Protein AF-A0A0L0FBK8-F1 (afdb_monomer_lite)

Radius of gyration: 22.87 Å; chains: 1; bounding box: 60×53×59 Å

pLDDT: mean 83.59, std 20.03, range [33.59, 98.81]

Sequence (458 aa):
RRLNLQEDTTSSIWNVDQFSLPYGDNLYGAHPHFVEIRNGKAHGVLLRNSNGQDWRLTKSGLNVVTIGGIIDLFVFAGPSVDEASRQYQALVGTPWMPPYWSLGWQQCRYGFKDLSEIKNVYNEYMRQAIPLEVIYTDIDYMHRWRNFTNDPINFELEDLREFVKTVHEDDRRINIIVDPCIGEAKTGEYKAYDNGLEQDVFIKNVGGEVYRSRQWAGDVAILDPTAKNIKQYFTDELVQWWSETGIQFDGIWLDMNEFASFVDGEVNTTMPSDWFENHTVLWKYPAWVEDDTKRAKINAMTAQEVLDTDFEKEYRLTNGGNREYEDPLNNPPYHVHNCVAGIDSFSNVQHEDTGFGISELIWGKPEKPKPLTHKTFDMTARFANGAQQYNMHNLYGIGMARVVRAAAEALPREGRPFMLTRSTFSGSGSFCGTWNGDNVGNWEQYRSGVHAVIKAQV

Structure (mmCIF, N/CA/C/O backbone):
data_AF-A0A0L0FBK8-F1
#
_entry.id   AF-A0A0L0FBK8-F1
#
loop_
_atom_site.group_PDB
_atom_site.id
_atom_site.type_symbol
_atom_site.label_atom_id
_atom_site.label_alt_id
_atom_site.label_comp_id
_atom_site.label_asym_id
_atom_site.label_entity_id
_atom_site.label_seq_id
_atom_site.pdbx_PDB_ins_code
_atom_site.Cartn_x
_atom_site.Cartn_y
_atom_site.Cartn_z
_atom_site.occupancy
_atom_site.B_iso_or_equiv
_atom_site.auth_seq_id
_atom_site.auth_comp_id
_atom_site.auth_asym_id
_atom_site.auth_atom_id
_atom_site.pdbx_PDB_model_num
ATOM 1 N N . ARG A 1 1 ? 11.694 1.828 -19.065 1.00 45.31 1 ARG A N 1
ATOM 2 C CA . ARG A 1 1 ? 12.644 2.756 -19.727 1.00 45.31 1 ARG A CA 1
ATOM 3 C C . ARG A 1 1 ? 13.302 1.949 -20.838 1.00 45.31 1 ARG A C 1
ATOM 5 O O . ARG A 1 1 ? 13.891 0.931 -20.510 1.00 45.31 1 ARG A O 1
ATOM 12 N N . ARG A 1 2 ? 13.195 2.325 -22.124 1.00 43.81 2 ARG A N 1
ATOM 13 C CA . ARG A 1 2 ? 14.271 1.937 -23.054 1.00 43.81 2 ARG A CA 1
ATOM 14 C C . ARG A 1 2 ? 15.469 2.716 -22.546 1.00 43.81 2 ARG A C 1
ATOM 16 O O . ARG A 1 2 ? 15.471 3.939 -22.634 1.00 43.81 2 ARG A O 1
ATOM 23 N N . LEU A 1 3 ? 16.344 2.041 -21.818 1.00 52.53 3 LEU A N 1
ATOM 24 C CA . LEU A 1 3 ? 17.476 2.680 -21.181 1.00 52.53 3 LEU A CA 1
ATOM 25 C C . LEU A 1 3 ? 18.370 3.238 -22.290 1.00 52.53 3 LEU A C 1
ATOM 27 O O . LEU A 1 3 ? 18.996 2.484 -23.029 1.00 52.53 3 LEU A O 1
ATOM 31 N N . ASN A 1 4 ? 18.326 4.556 -22.485 1.00 46.50 4 ASN A N 1
ATOM 32 C CA . ASN A 1 4 ? 19.154 5.212 -23.481 1.00 46.50 4 ASN A CA 1
ATOM 33 C C . ASN A 1 4 ? 20.578 5.242 -22.919 1.00 46.50 4 ASN A C 1
ATOM 35 O O . ASN A 1 4 ? 20.845 5.982 -21.980 1.00 46.50 4 ASN A O 1
ATOM 39 N N . LEU A 1 5 ? 21.476 4.427 -23.476 1.00 53.56 5 LEU A N 1
ATOM 40 C CA . LEU A 1 5 ? 22.882 4.286 -23.060 1.00 53.56 5 LEU A CA 1
ATOM 41 C C . LEU A 1 5 ? 23.726 5.566 -23.261 1.00 53.56 5 LEU A C 1
ATOM 43 O O . LEU A 1 5 ? 24.952 5.520 -23.187 1.00 53.56 5 LEU A O 1
ATOM 47 N N . GLN A 1 6 ? 23.109 6.701 -23.598 1.00 45.72 6 GLN A N 1
ATOM 48 C CA . GLN A 1 6 ? 23.828 7.943 -23.869 1.00 45.72 6 GLN A CA 1
ATOM 49 C C . GLN A 1 6 ? 24.319 8.638 -22.592 1.00 45.72 6 GLN A C 1
ATOM 51 O O . GLN A 1 6 ? 25.372 9.276 -22.653 1.00 45.72 6 GLN A O 1
ATOM 56 N N . GLU A 1 7 ? 23.650 8.430 -21.453 1.00 65.75 7 GLU A N 1
ATOM 57 C CA . GLU A 1 7 ? 24.008 9.006 -20.150 1.00 65.75 7 GLU A CA 1
ATOM 58 C C . GLU A 1 7 ? 23.969 7.948 -19.042 1.00 65.75 7 GLU A C 1
ATOM 60 O O . GLU A 1 7 ? 23.072 7.098 -19.009 1.00 65.75 7 GLU A O 1
ATOM 65 N N . ASP A 1 8 ? 24.941 8.012 -18.130 1.00 78.56 8 ASP A N 1
ATOM 66 C CA . ASP A 1 8 ? 24.972 7.151 -16.950 1.00 78.56 8 ASP A CA 1
ATOM 67 C C . ASP A 1 8 ? 23.755 7.465 -16.072 1.00 78.56 8 ASP A C 1
ATOM 69 O O . ASP A 1 8 ? 23.424 8.625 -15.834 1.00 78.56 8 ASP A O 1
ATOM 73 N N . THR A 1 9 ? 23.042 6.439 -15.610 1.00 80.56 9 THR A N 1
ATOM 74 C CA . THR A 1 9 ? 21.866 6.634 -14.757 1.00 80.56 9 THR A CA 1
ATOM 75 C C . THR A 1 9 ? 21.851 5.669 -13.593 1.00 80.56 9 THR A C 1
ATOM 77 O O . THR A 1 9 ? 22.050 4.470 -13.778 1.00 80.56 9 THR A O 1
ATOM 80 N N . THR A 1 10 ? 21.510 6.190 -12.422 1.00 85.62 10 THR A N 1
ATOM 81 C CA . THR A 1 10 ? 21.219 5.405 -11.225 1.00 85.62 10 THR A CA 1
ATOM 82 C C . THR A 1 10 ? 19.709 5.298 -11.044 1.00 85.62 10 THR A C 1
ATOM 84 O O . THR A 1 10 ? 18.977 6.259 -11.268 1.00 85.62 10 THR A O 1
ATOM 87 N N . SER A 1 11 ? 19.227 4.117 -10.677 1.00 87.50 11 SER A N 1
ATOM 88 C CA . SER A 1 11 ? 17.865 3.906 -10.192 1.00 87.50 11 SER A CA 1
ATOM 89 C C . SER A 1 11 ? 17.940 3.206 -8.846 1.00 87.50 11 SER A C 1
ATOM 91 O O . SER A 1 11 ? 18.544 2.137 -8.745 1.00 87.50 11 SER A O 1
ATOM 93 N N . SER A 1 12 ? 17.357 3.821 -7.827 1.00 92.06 12 SER A N 1
ATOM 94 C CA . SER A 1 12 ? 17.372 3.296 -6.467 1.00 92.06 12 SER A CA 1
ATOM 95 C C . SER A 1 12 ? 16.128 2.465 -6.195 1.00 92.06 12 SER A C 1
ATOM 97 O O . SER A 1 12 ? 15.041 2.763 -6.687 1.00 92.06 12 SER A O 1
ATOM 99 N N . ILE A 1 13 ? 16.301 1.392 -5.431 1.00 94.94 13 ILE A N 1
ATOM 100 C CA . ILE A 1 13 ? 15.238 0.479 -5.019 1.00 94.94 13 ILE A CA 1
ATOM 101 C C . ILE A 1 13 ? 15.167 0.522 -3.499 1.00 94.94 13 ILE A C 1
ATOM 103 O O . ILE A 1 13 ? 15.953 -0.129 -2.806 1.00 94.94 13 ILE A O 1
ATOM 107 N N . TRP A 1 14 ? 14.234 1.324 -3.005 1.00 96.69 14 TRP A N 1
ATOM 108 C CA . TRP A 1 14 ? 13.902 1.496 -1.598 1.00 96.69 14 TRP A CA 1
ATOM 109 C C . TRP A 1 14 ? 12.495 2.090 -1.528 1.00 96.69 14 TRP A C 1
ATOM 111 O O . TRP A 1 14 ? 12.265 3.140 -2.123 1.00 96.69 14 TRP A O 1
ATOM 121 N N . ASN A 1 15 ? 11.546 1.402 -0.901 1.00 97.25 15 ASN A N 1
ATOM 122 C CA . ASN A 1 15 ? 10.157 1.847 -0.867 1.00 97.25 15 ASN A CA 1
ATOM 123 C C . ASN A 1 15 ? 10.044 3.141 -0.054 1.00 97.25 15 ASN A C 1
ATOM 125 O O . ASN A 1 15 ? 10.518 3.232 1.068 1.00 97.25 15 ASN A O 1
ATOM 129 N N . VAL A 1 16 ? 9.429 4.178 -0.604 1.00 92.81 16 VAL A N 1
ATOM 130 C CA . VAL A 1 16 ? 9.309 5.446 0.119 1.00 92.81 16 VAL A CA 1
ATOM 131 C C . VAL A 1 16 ? 8.040 6.179 -0.267 1.00 92.81 16 VAL A C 1
ATOM 133 O O . VAL A 1 16 ? 7.596 6.120 -1.416 1.00 92.81 16 VAL A O 1
ATOM 136 N N . ASP A 1 17 ? 7.468 6.868 0.716 1.00 89.94 17 ASP A N 1
ATOM 137 C CA . ASP A 1 17 ? 6.353 7.785 0.536 1.00 89.94 17 ASP A CA 1
ATOM 138 C C . ASP A 1 17 ? 6.832 9.070 -0.152 1.00 89.94 17 ASP A C 1
ATOM 140 O O . ASP A 1 17 ? 7.146 10.090 0.477 1.00 89.94 17 ASP A O 1
ATOM 144 N N . GLN A 1 18 ? 6.985 8.983 -1.470 1.00 82.19 18 GLN A N 1
ATOM 145 C CA . GLN A 1 18 ? 7.458 10.070 -2.310 1.00 82.19 18 GLN A CA 1
ATOM 146 C C . GLN A 1 18 ? 6.418 10.385 -3.375 1.00 82.19 18 GLN A C 1
ATOM 148 O O . GLN A 1 18 ? 6.085 9.535 -4.195 1.00 82.19 18 GLN A O 1
ATOM 153 N N . PHE A 1 19 ? 5.921 11.621 -3.344 1.00 72.69 19 PHE A N 1
ATOM 154 C CA . PHE A 1 19 ? 4.894 12.086 -4.264 1.00 72.69 19 PHE A CA 1
ATOM 155 C C . PHE A 1 19 ? 5.472 12.368 -5.655 1.00 72.69 19 PHE A C 1
ATOM 157 O O . PHE A 1 19 ? 6.670 12.610 -5.831 1.00 72.69 19 PHE A O 1
ATOM 164 N N . SER A 1 20 ? 4.571 12.446 -6.634 1.00 65.69 20 SER A N 1
ATOM 165 C CA . SER A 1 20 ? 4.844 12.581 -8.064 1.00 65.69 20 SER A CA 1
ATOM 166 C C . SER A 1 20 ? 5.500 11.323 -8.636 1.00 65.69 20 SER A C 1
ATOM 168 O O . SER A 1 20 ? 6.034 10.497 -7.912 1.00 65.69 20 SER A O 1
ATOM 170 N N . LEU A 1 21 ? 5.479 11.130 -9.954 1.00 66.62 21 LEU A N 1
ATOM 171 C CA . LEU A 1 21 ? 6.425 10.224 -10.611 1.00 66.62 21 LEU A CA 1
ATOM 172 C C . LEU A 1 21 ? 7.696 11.037 -10.913 1.00 66.62 21 LEU A C 1
ATOM 174 O O . LEU A 1 21 ? 7.742 11.657 -11.984 1.00 66.62 21 LEU A O 1
ATOM 178 N N . PRO A 1 22 ? 8.700 11.111 -10.012 1.00 62.22 22 PRO A N 1
ATOM 179 C CA . PRO A 1 22 ? 9.901 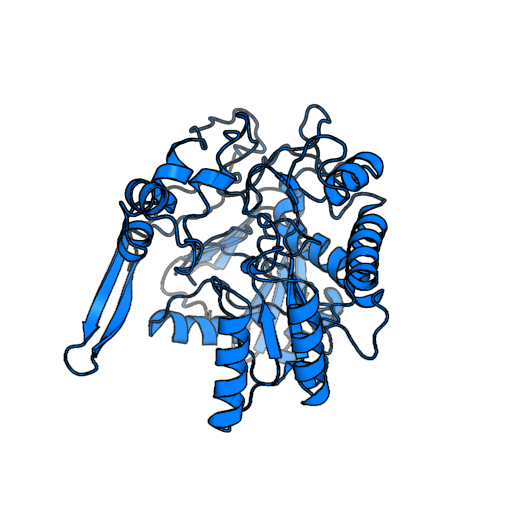11.880 -10.253 1.00 62.22 22 PRO A CA 1
ATOM 180 C C . PRO A 1 22 ? 10.812 11.237 -11.286 1.00 62.22 22 PRO A C 1
ATOM 182 O O . PRO A 1 22 ? 10.866 10.015 -11.479 1.00 62.22 22 PRO A O 1
ATOM 185 N N . TYR A 1 23 ? 11.595 12.094 -11.935 1.00 60.00 23 TYR A N 1
ATOM 186 C CA . TYR A 1 23 ? 12.708 11.659 -12.761 1.00 60.00 23 TYR A CA 1
ATOM 187 C C . TYR A 1 23 ? 13.869 11.208 -11.865 1.00 60.00 23 TYR A C 1
ATOM 189 O O . TYR A 1 23 ? 14.615 12.024 -11.339 1.00 60.00 23 TYR A O 1
ATOM 197 N N . GLY A 1 24 ? 14.054 9.893 -11.738 1.00 66.12 24 GLY A N 1
ATOM 198 C CA . GLY A 1 24 ? 15.271 9.314 -11.155 1.00 66.12 24 GLY A CA 1
ATOM 199 C C . GLY A 1 24 ? 15.261 9.097 -9.643 1.00 66.12 24 GLY A C 1
ATOM 200 O O . GLY A 1 24 ? 16.321 8.783 -9.110 1.00 66.12 24 GLY A O 1
ATOM 201 N N . ASP A 1 25 ? 14.106 9.208 -8.984 1.00 79.62 25 ASP A N 1
ATOM 202 C CA . ASP A 1 25 ? 13.959 8.877 -7.562 1.00 79.62 25 ASP A CA 1
ATOM 203 C C . ASP A 1 25 ? 13.337 7.493 -7.344 1.00 79.62 25 ASP A C 1
ATOM 205 O O . ASP A 1 25 ? 12.676 6.939 -8.233 1.00 79.62 25 ASP A O 1
ATOM 209 N N . ASN A 1 26 ? 13.543 6.940 -6.152 1.00 89.50 26 ASN A N 1
ATOM 210 C CA . ASN A 1 26 ? 12.778 5.797 -5.670 1.00 89.50 26 ASN A CA 1
ATOM 211 C C . ASN A 1 26 ? 11.362 6.216 -5.238 1.00 89.50 26 ASN A C 1
ATOM 213 O O . ASN A 1 26 ? 11.103 7.371 -4.916 1.00 89.50 26 ASN A O 1
ATOM 217 N N . LEU A 1 27 ? 10.439 5.257 -5.292 1.00 91.12 27 LEU A N 1
ATOM 218 C CA . LEU A 1 27 ? 9.004 5.446 -5.077 1.00 91.12 27 LEU A CA 1
ATOM 219 C C . LEU A 1 27 ? 8.466 4.331 -4.172 1.00 91.12 27 LEU A C 1
ATOM 221 O O . LEU A 1 27 ? 9.221 3.609 -3.533 1.00 91.12 27 LEU A O 1
ATOM 225 N N . TYR A 1 28 ? 7.155 4.142 -4.177 1.00 94.88 28 TYR A N 1
ATOM 226 C CA . TYR A 1 28 ? 6.404 3.211 -3.342 1.00 94.88 28 TYR A CA 1
ATOM 227 C C . TYR A 1 28 ? 6.801 1.726 -3.452 1.00 94.88 28 TYR A C 1
ATOM 229 O O . TYR A 1 28 ? 6.574 0.952 -2.521 1.00 94.88 28 TYR A O 1
ATOM 237 N N . GLY A 1 29 ? 7.335 1.288 -4.600 1.00 95.19 29 GLY A N 1
ATOM 238 C CA . GLY A 1 29 ? 7.528 -0.132 -4.913 1.00 95.19 29 GLY A CA 1
ATOM 239 C C . GLY A 1 29 ? 8.938 -0.513 -5.360 1.00 95.19 29 GLY A C 1
ATOM 240 O O . GLY A 1 29 ? 9.607 0.221 -6.090 1.00 95.19 29 GLY A O 1
ATOM 241 N N . ALA A 1 30 ? 9.341 -1.733 -5.001 1.00 96.25 30 ALA A N 1
ATOM 242 C CA . ALA A 1 30 ? 10.672 -2.279 -5.222 1.00 96.25 30 ALA A CA 1
ATOM 243 C C . ALA A 1 30 ? 10.617 -3.521 -6.119 1.00 96.25 30 ALA A C 1
ATOM 245 O O . ALA A 1 30 ? 10.285 -4.623 -5.686 1.00 96.25 30 ALA A O 1
ATOM 246 N N . HIS A 1 31 ? 10.988 -3.351 -7.388 1.00 96.50 31 HIS A N 1
ATOM 247 C CA . HIS A 1 31 ? 10.996 -4.427 -8.385 1.00 96.50 31 HIS A CA 1
ATOM 248 C C . HIS A 1 31 ? 12.406 -4.574 -8.974 1.00 96.50 31 HIS A C 1
ATOM 250 O O . HIS A 1 31 ? 12.699 -3.946 -9.992 1.00 96.50 31 HIS A O 1
ATOM 256 N N . PRO A 1 32 ? 13.302 -5.369 -8.349 1.00 96.31 32 PRO A N 1
ATOM 257 C CA . PRO A 1 32 ? 14.677 -5.613 -8.812 1.00 96.31 32 PRO A CA 1
ATOM 258 C C . PRO A 1 32 ? 14.724 -6.539 -10.045 1.00 96.31 32 PRO A C 1
ATOM 260 O O . PRO A 1 32 ? 15.425 -7.553 -10.080 1.00 96.31 32 PRO A O 1
ATOM 263 N N . HIS A 1 33 ? 13.934 -6.193 -11.060 1.00 95.56 33 HIS A N 1
ATOM 264 C CA . HIS A 1 33 ? 13.711 -6.928 -12.296 1.00 95.56 33 HIS A CA 1
ATOM 265 C C . HIS A 1 33 ? 13.886 -6.000 -13.503 1.00 95.56 33 HIS A C 1
ATOM 267 O O . HIS A 1 33 ? 13.464 -4.842 -13.488 1.00 95.56 33 HIS A O 1
ATOM 273 N N . PHE A 1 34 ? 14.472 -6.513 -14.583 1.00 92.81 34 PHE A N 1
ATOM 274 C CA . PHE A 1 34 ? 14.453 -5.841 -15.878 1.00 92.81 34 PHE A CA 1
ATOM 275 C C . PHE A 1 34 ? 14.298 -6.831 -17.024 1.00 92.81 34 PHE A C 1
ATOM 277 O O . PHE A 1 34 ? 14.691 -7.991 -16.927 1.00 92.81 34 PHE A O 1
ATOM 284 N N . VAL A 1 35 ? 13.803 -6.317 -18.150 1.00 93.31 35 VAL A N 1
ATOM 285 C CA . VAL A 1 35 ? 13.821 -6.996 -19.446 1.00 93.31 35 VAL A CA 1
ATOM 286 C C . VAL A 1 35 ? 14.716 -6.207 -20.397 1.00 93.31 35 VAL A C 1
ATOM 288 O O . VAL A 1 35 ? 14.526 -5.003 -20.588 1.00 93.31 35 VAL A O 1
ATOM 291 N N . GLU A 1 36 ? 15.693 -6.875 -21.008 1.00 92.00 36 GLU A N 1
ATOM 292 C CA . GLU A 1 36 ? 16.563 -6.301 -22.037 1.00 92.00 36 GLU A CA 1
ATOM 293 C C . GLU A 1 36 ? 16.188 -6.862 -23.407 1.00 92.00 36 GLU A C 1
ATOM 295 O O . GLU A 1 36 ? 16.055 -8.072 -23.577 1.00 92.00 36 GLU A O 1
ATOM 300 N N . ILE A 1 37 ? 16.093 -5.980 -24.408 1.00 92.75 37 ILE A N 1
ATOM 301 C CA . ILE A 1 37 ? 15.955 -6.357 -25.817 1.00 92.75 37 ILE A CA 1
ATOM 302 C C . ILE A 1 37 ? 17.290 -6.120 -26.526 1.00 92.75 37 ILE A C 1
ATOM 304 O O . ILE A 1 37 ? 17.764 -4.986 -26.606 1.00 92.75 37 ILE A O 1
ATOM 308 N N . ARG A 1 38 ? 17.863 -7.175 -27.107 1.00 89.94 38 ARG A N 1
ATOM 309 C CA . ARG A 1 38 ? 19.110 -7.153 -27.874 1.00 89.94 38 ARG A CA 1
ATOM 310 C C . ARG A 1 38 ? 18.918 -7.859 -29.213 1.00 89.94 38 ARG A C 1
ATOM 312 O O . ARG A 1 38 ? 18.540 -9.025 -29.264 1.00 89.94 38 ARG A O 1
ATOM 319 N N . ASN A 1 39 ? 19.199 -7.154 -30.312 1.00 92.69 39 ASN A N 1
ATOM 320 C CA . ASN A 1 39 ? 19.101 -7.683 -31.682 1.00 92.69 39 ASN A CA 1
ATOM 321 C C . ASN A 1 39 ? 17.749 -8.366 -31.990 1.00 92.69 39 ASN A C 1
ATOM 323 O O . ASN A 1 39 ? 17.708 -9.421 -32.618 1.00 92.69 39 ASN A O 1
ATOM 327 N N . GLY A 1 40 ? 16.643 -7.793 -31.502 1.00 92.50 40 GLY A N 1
ATOM 328 C CA . GLY A 1 40 ? 15.290 -8.326 -31.709 1.00 92.50 40 GLY A CA 1
ATOM 329 C C . GLY A 1 40 ? 14.905 -9.523 -30.829 1.00 92.50 40 GLY A C 1
ATOM 330 O O . GLY A 1 40 ? 13.789 -10.012 -30.958 1.00 92.50 40 GLY A O 1
ATOM 331 N N . LYS A 1 41 ? 15.786 -9.979 -29.929 1.00 96.62 41 LYS A N 1
ATOM 332 C CA . LYS A 1 41 ? 15.485 -10.976 -28.889 1.00 96.62 41 LYS A CA 1
ATOM 333 C C . LYS A 1 41 ? 15.469 -10.315 -27.518 1.00 96.62 41 LYS A C 1
ATOM 335 O O . LYS A 1 41 ? 16.143 -9.309 -27.322 1.00 96.62 41 LYS A O 1
ATOM 340 N N . ALA A 1 42 ? 14.739 -10.884 -26.577 1.00 96.56 42 ALA A N 1
ATOM 341 C CA . ALA A 1 42 ? 14.632 -10.404 -25.214 1.00 96.56 42 ALA A CA 1
ATOM 342 C C . ALA A 1 42 ? 15.045 -11.476 -24.207 1.00 96.56 42 ALA A C 1
ATOM 344 O O . ALA A 1 42 ? 14.911 -12.669 -24.470 1.00 96.56 42 ALA A O 1
ATOM 345 N N . HIS A 1 43 ? 15.527 -11.026 -23.055 1.00 97.25 43 HIS A N 1
ATOM 346 C CA . HIS A 1 43 ? 15.670 -11.833 -21.849 1.00 97.25 43 HIS A CA 1
ATOM 347 C C . HIS A 1 43 ? 15.301 -10.978 -20.633 1.00 97.25 43 HIS A C 1
ATOM 349 O O . HIS A 1 43 ? 15.374 -9.748 -20.693 1.00 97.25 43 HIS A O 1
ATOM 355 N N . GLY A 1 44 ? 14.891 -11.625 -19.548 1.00 96.62 44 GLY A N 1
ATOM 356 C CA . GLY A 1 44 ? 14.610 -10.985 -18.267 1.00 96.62 44 GLY A CA 1
ATOM 357 C C . GLY A 1 44 ? 15.632 -11.389 -17.212 1.00 96.62 44 GLY A C 1
ATOM 358 O O . GLY A 1 44 ? 16.228 -12.465 -17.300 1.00 96.62 44 GLY A O 1
ATOM 359 N N . VAL A 1 45 ? 15.825 -10.547 -16.204 1.00 97.25 45 VAL A N 1
ATOM 360 C CA . VAL A 1 45 ? 16.675 -10.845 -15.049 1.00 97.25 45 VAL A CA 1
ATOM 361 C C . VAL A 1 45 ? 16.005 -10.319 -13.790 1.00 97.25 45 VAL A C 1
ATOM 363 O O . VAL A 1 45 ? 15.630 -9.150 -13.741 1.00 97.25 45 VAL A O 1
ATOM 366 N N . LEU A 1 46 ? 15.888 -11.168 -12.770 1.00 98.00 46 LEU A N 1
ATOM 367 C CA . LEU A 1 46 ? 15.464 -10.802 -11.418 1.00 98.00 46 LEU A CA 1
ATOM 368 C C . LEU A 1 46 ? 16.638 -11.008 -10.461 1.00 98.00 46 LEU A C 1
ATOM 370 O O . LEU A 1 46 ? 17.177 -12.113 -10.378 1.00 98.00 46 LEU A O 1
ATOM 374 N N . LEU A 1 47 ? 16.982 -9.979 -9.691 1.00 98.25 47 LEU A N 1
ATOM 375 C CA . LEU A 1 47 ? 17.779 -10.130 -8.479 1.00 98.25 47 LEU A CA 1
ATOM 376 C C . LEU A 1 47 ? 16.817 -10.267 -7.297 1.00 98.25 47 LEU A C 1
ATOM 378 O O . LEU A 1 47 ? 16.213 -9.291 -6.863 1.00 98.25 47 LEU A O 1
ATOM 382 N N . ARG A 1 48 ? 16.656 -11.479 -6.764 1.00 97.75 48 ARG A N 1
ATOM 383 C CA . ARG A 1 48 ? 15.744 -11.754 -5.649 1.00 97.75 48 ARG A CA 1
ATOM 384 C C . ARG A 1 48 ? 16.366 -11.299 -4.324 1.00 97.75 48 ARG A C 1
ATOM 386 O O . ARG A 1 48 ? 16.822 -12.096 -3.512 1.00 97.75 48 ARG A O 1
ATOM 393 N N . ASN A 1 49 ? 16.386 -9.988 -4.125 1.00 98.44 49 ASN A N 1
ATOM 394 C CA . ASN A 1 49 ? 16.972 -9.322 -2.972 1.00 98.44 49 ASN A CA 1
ATOM 395 C C . ASN A 1 49 ? 16.061 -8.159 -2.552 1.00 98.44 49 ASN A C 1
ATOM 397 O O . ASN A 1 49 ? 15.645 -7.370 -3.400 1.00 98.44 49 ASN A O 1
ATOM 401 N N . SER A 1 50 ? 15.719 -8.080 -1.265 1.00 98.12 50 SER A N 1
ATOM 402 C CA . SER A 1 50 ? 14.822 -7.054 -0.717 1.00 98.12 50 SER A CA 1
ATOM 403 C C . SER A 1 50 ? 15.545 -5.889 -0.051 1.00 98.12 50 SER A C 1
ATOM 405 O O . SER A 1 50 ? 14.896 -4.912 0.308 1.00 98.12 50 SER A O 1
ATOM 407 N N . ASN A 1 51 ? 16.863 -5.953 0.127 1.00 98.50 51 ASN A N 1
ATOM 408 C CA . ASN A 1 51 ? 17.614 -4.846 0.705 1.00 98.50 51 ASN A CA 1
ATOM 409 C C . ASN A 1 51 ? 17.636 -3.644 -0.246 1.00 98.50 51 ASN A C 1
ATOM 411 O O . ASN A 1 51 ? 17.375 -3.780 -1.446 1.00 98.50 51 ASN A O 1
ATOM 415 N N . GLY A 1 52 ? 17.968 -2.471 0.299 1.00 97.75 52 GLY A N 1
ATOM 416 C CA . GLY A 1 52 ? 18.164 -1.258 -0.488 1.00 97.75 52 GLY A CA 1
ATOM 417 C C . GLY A 1 52 ? 19.233 -1.442 -1.568 1.00 97.75 52 GLY A C 1
ATOM 418 O O . GLY A 1 52 ? 20.300 -2.013 -1.314 1.00 97.75 52 GLY A O 1
ATOM 419 N N . GLN A 1 53 ? 18.945 -0.981 -2.785 1.00 96.88 53 GLN A N 1
ATOM 420 C CA . GLN A 1 53 ? 19.833 -1.171 -3.935 1.00 96.88 53 GLN A CA 1
ATOM 421 C C . GLN A 1 53 ? 19.972 0.088 -4.783 1.00 96.88 53 GLN A C 1
ATOM 423 O O . GLN A 1 53 ? 19.015 0.836 -4.943 1.00 96.88 53 GLN A O 1
ATOM 428 N N . ASP A 1 54 ? 21.129 0.233 -5.430 1.00 94.56 54 ASP A N 1
ATOM 429 C CA . ASP A 1 54 ? 21.328 1.137 -6.561 1.00 94.56 54 ASP A CA 1
ATOM 430 C C . ASP A 1 54 ? 21.678 0.355 -7.823 1.00 94.56 54 ASP A C 1
ATOM 432 O O . ASP A 1 54 ? 22.634 -0.423 -7.860 1.00 94.56 54 ASP A O 1
ATOM 436 N N . TRP A 1 55 ? 20.925 0.622 -8.883 1.00 92.62 55 TRP A N 1
ATOM 437 C CA . TRP A 1 55 ? 21.101 0.047 -10.206 1.00 92.62 55 TRP A CA 1
ATOM 438 C C . TRP A 1 55 ? 21.674 1.111 -11.133 1.00 92.62 55 TRP A C 1
ATOM 440 O O . TRP A 1 55 ? 20.973 2.021 -11.574 1.00 92.62 55 TRP A O 1
ATOM 450 N N . ARG A 1 56 ? 22.976 1.017 -11.401 1.00 89.75 56 ARG A N 1
ATOM 451 C CA . ARG A 1 56 ? 23.741 2.004 -12.163 1.00 89.75 56 ARG A CA 1
ATOM 452 C C . ARG A 1 56 ? 23.995 1.492 -13.565 1.00 89.75 56 ARG A C 1
ATOM 454 O O . ARG A 1 56 ? 24.853 0.633 -13.777 1.00 89.75 56 ARG A O 1
ATOM 461 N N . LEU A 1 57 ? 23.260 2.025 -14.526 1.00 86.19 57 LEU A N 1
ATOM 462 C CA . LEU A 1 57 ? 23.507 1.752 -15.928 1.00 86.19 57 LEU A CA 1
ATOM 463 C C . LEU A 1 57 ? 24.498 2.764 -16.490 1.00 86.19 57 LEU A C 1
ATOM 465 O O . LEU A 1 57 ? 24.259 3.966 -16.422 1.00 86.19 57 LEU A O 1
ATOM 469 N N . THR A 1 58 ? 25.561 2.262 -17.103 1.00 85.00 58 THR A N 1
ATOM 470 C CA . THR A 1 58 ? 26.561 3.054 -17.814 1.00 85.00 58 THR A CA 1
ATOM 471 C C . THR A 1 58 ? 26.727 2.548 -19.245 1.00 85.00 58 THR A C 1
ATOM 473 O O . THR A 1 58 ? 26.171 1.518 -19.640 1.00 85.00 58 THR A O 1
ATOM 476 N N . LYS A 1 59 ? 27.570 3.225 -20.032 1.00 82.06 59 LYS A N 1
ATOM 477 C CA . LYS A 1 59 ? 27.992 2.733 -21.358 1.00 82.06 59 LYS A CA 1
ATOM 478 C C . LYS A 1 59 ? 28.691 1.368 -21.322 1.00 82.06 59 LYS A C 1
ATOM 480 O O . LYS A 1 59 ? 28.707 0.681 -22.340 1.00 82.06 59 LYS A O 1
ATOM 485 N N . SER A 1 60 ? 29.293 0.989 -20.191 1.00 82.94 60 SER A N 1
ATOM 486 C CA . SER A 1 60 ? 30.022 -0.276 -20.039 1.00 82.94 60 SER A CA 1
ATOM 487 C C . SER A 1 60 ? 29.161 -1.425 -19.510 1.00 82.94 60 SER A C 1
ATOM 489 O O . SER A 1 60 ? 29.568 -2.578 -19.636 1.00 82.94 60 SER A O 1
ATOM 491 N N . GLY A 1 61 ? 27.977 -1.143 -18.961 1.00 86.88 61 GLY A N 1
ATOM 492 C CA . GLY A 1 61 ? 27.047 -2.164 -18.488 1.00 86.88 61 GLY A CA 1
ATOM 493 C C . GLY A 1 61 ? 26.206 -1.709 -17.300 1.00 86.88 61 GLY A C 1
ATOM 494 O O . GLY A 1 61 ? 26.151 -0.530 -16.960 1.00 86.88 61 GLY A O 1
ATOM 495 N N . LEU A 1 62 ? 25.539 -2.671 -16.669 1.00 89.88 62 LEU A N 1
ATOM 496 C CA . LEU A 1 62 ? 24.748 -2.468 -15.461 1.00 89.88 62 LEU A CA 1
ATOM 497 C C . LEU A 1 62 ? 25.558 -2.909 -14.235 1.00 89.88 62 LEU A C 1
ATOM 499 O O . LEU A 1 62 ? 25.982 -4.059 -14.157 1.00 89.88 62 LEU A O 1
ATOM 503 N N . ASN A 1 63 ? 25.739 -2.004 -13.276 1.00 92.38 63 ASN A N 1
ATOM 504 C CA . ASN A 1 63 ? 26.346 -2.283 -11.978 1.00 92.38 63 ASN A CA 1
ATOM 505 C C . ASN A 1 63 ? 25.267 -2.196 -10.900 1.00 92.38 63 ASN A C 1
ATOM 507 O O . ASN A 1 63 ? 24.617 -1.160 -10.769 1.00 92.38 63 ASN A O 1
ATOM 511 N N . VAL A 1 64 ? 25.092 -3.262 -10.123 1.00 94.19 64 VAL A N 1
ATOM 512 C CA . VAL A 1 64 ? 24.133 -3.298 -9.014 1.00 94.19 64 VAL A CA 1
ATOM 513 C C . VAL A 1 64 ? 24.898 -3.298 -7.69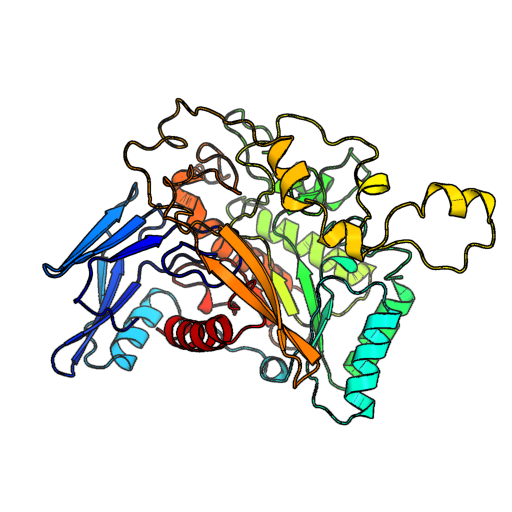9 1.00 94.19 64 VAL A C 1
ATOM 515 O O . VAL A 1 64 ? 25.780 -4.131 -7.494 1.00 94.19 64 VAL A O 1
ATOM 518 N N . VAL A 1 65 ? 24.557 -2.367 -6.812 1.00 95.81 65 VAL A N 1
ATOM 519 C CA . VAL A 1 65 ? 25.046 -2.327 -5.431 1.00 95.81 65 VAL A CA 1
ATOM 520 C C . VAL A 1 65 ? 23.865 -2.621 -4.521 1.00 95.81 65 VAL A C 1
ATOM 522 O O . VAL A 1 65 ? 22.880 -1.893 -4.562 1.00 95.81 65 VAL A O 1
ATOM 525 N N . THR A 1 66 ? 23.957 -3.678 -3.716 1.00 97.50 66 THR A N 1
ATOM 526 C CA . THR A 1 66 ? 22.993 -3.975 -2.648 1.00 97.50 66 THR A CA 1
ATOM 527 C C . THR A 1 66 ? 23.658 -3.785 -1.292 1.00 97.50 66 THR A C 1
ATOM 529 O O . THR A 1 66 ? 24.834 -4.116 -1.128 1.00 97.50 66 THR A O 1
ATOM 532 N N . ILE A 1 67 ? 22.917 -3.254 -0.321 1.00 97.62 67 ILE A N 1
ATOM 533 C CA . ILE A 1 67 ? 23.416 -3.010 1.041 1.00 97.62 67 ILE A CA 1
ATOM 534 C C . ILE A 1 67 ? 23.275 -4.228 1.967 1.00 97.62 67 ILE A C 1
ATOM 536 O O . ILE A 1 67 ? 23.623 -4.157 3.146 1.00 97.62 67 ILE A O 1
ATOM 540 N N . GLY A 1 68 ? 22.747 -5.345 1.463 1.00 97.19 68 GLY A N 1
ATOM 541 C CA . GLY A 1 68 ? 22.554 -6.557 2.251 1.00 97.19 68 GLY A CA 1
ATOM 542 C C . GLY A 1 68 ? 22.007 -7.733 1.447 1.00 97.19 68 GLY A C 1
ATOM 543 O O . GLY A 1 68 ? 21.874 -7.685 0.223 1.00 97.19 68 GLY A O 1
ATOM 544 N N . GLY A 1 69 ? 21.691 -8.810 2.163 1.00 96.81 69 GLY A N 1
ATOM 545 C CA . GLY A 1 69 ? 21.151 -10.032 1.577 1.00 96.81 69 GLY A CA 1
ATOM 546 C C . GLY A 1 69 ? 22.196 -10.828 0.795 1.00 96.81 69 GLY A C 1
ATOM 547 O O . GLY A 1 69 ? 23.393 -10.770 1.074 1.00 96.81 69 GLY A O 1
ATOM 548 N N . ILE A 1 70 ? 21.725 -11.607 -0.177 1.00 97.88 70 ILE A N 1
ATOM 549 C CA . ILE A 1 70 ? 22.565 -12.426 -1.058 1.00 97.88 70 ILE A CA 1
ATOM 550 C C . ILE A 1 70 ? 22.335 -12.055 -2.523 1.00 97.88 70 ILE A C 1
ATOM 552 O O . ILE A 1 70 ? 21.359 -11.383 -2.867 1.00 97.88 70 ILE A O 1
ATOM 556 N N . ILE A 1 71 ? 23.227 -12.526 -3.393 1.00 97.69 71 ILE A N 1
ATOM 557 C CA . ILE A 1 71 ? 23.022 -12.490 -4.841 1.00 97.69 71 ILE A CA 1
ATOM 558 C C . ILE A 1 71 ? 22.295 -13.772 -5.252 1.00 97.69 71 ILE A C 1
ATOM 560 O O . ILE A 1 71 ? 22.924 -14.802 -5.481 1.00 97.69 71 ILE A O 1
ATOM 564 N N . ASP A 1 72 ? 20.967 -13.699 -5.312 1.00 98.12 72 ASP A N 1
ATOM 565 C CA . ASP A 1 72 ? 20.094 -14.762 -5.821 1.00 98.12 72 ASP A CA 1
ATOM 566 C C . ASP A 1 72 ? 19.498 -14.310 -7.164 1.00 98.12 72 ASP A C 1
ATOM 568 O O . ASP A 1 72 ? 18.546 -13.528 -7.209 1.00 98.12 72 ASP A O 1
ATOM 572 N N . LEU A 1 73 ? 20.150 -14.698 -8.264 1.00 97.75 73 LEU A N 1
ATOM 573 C CA . LEU A 1 73 ? 19.891 -14.167 -9.605 1.00 97.75 73 LEU A CA 1
ATOM 574 C C . LEU A 1 73 ? 19.161 -15.191 -10.479 1.00 97.75 73 LEU A C 1
ATOM 576 O O . LEU A 1 73 ? 19.662 -16.290 -10.718 1.00 97.75 73 LEU A O 1
ATOM 580 N N . PHE A 1 74 ? 18.024 -14.787 -11.038 1.00 98.44 74 PHE A N 1
ATOM 581 C CA . PHE A 1 74 ? 17.252 -15.571 -11.998 1.00 98.44 74 PHE A CA 1
ATOM 582 C C . PHE A 1 74 ? 17.338 -14.926 -13.377 1.00 98.44 74 PHE A C 1
ATOM 584 O O . PHE A 1 74 ? 17.188 -13.712 -13.505 1.00 98.44 74 PHE A O 1
ATOM 591 N N . VAL A 1 75 ? 17.553 -15.743 -14.410 1.00 98.25 75 VAL A N 1
ATOM 592 C CA . VAL A 1 75 ? 17.595 -15.303 -15.810 1.00 98.25 75 VAL A CA 1
ATOM 593 C C . VAL A 1 75 ? 16.488 -16.004 -16.591 1.00 98.25 75 VAL A C 1
ATOM 595 O O . VAL A 1 75 ? 16.384 -17.230 -16.580 1.00 98.25 75 VAL A O 1
ATOM 598 N N . PHE A 1 76 ? 15.683 -15.213 -17.292 1.00 98.19 76 PHE A N 1
ATOM 599 C CA . PHE A 1 76 ? 14.545 -15.644 -18.095 1.00 98.19 76 PHE A CA 1
ATOM 600 C C . PHE A 1 76 ? 14.911 -15.530 -19.576 1.00 98.19 76 PHE A C 1
ATOM 602 O O . PHE A 1 76 ? 15.155 -14.437 -20.081 1.00 98.19 76 PHE A O 1
ATOM 609 N N . ALA A 1 77 ? 14.997 -16.659 -20.274 1.00 97.38 77 ALA A N 1
ATOM 610 C CA . ALA A 1 77 ? 15.619 -16.761 -21.592 1.00 97.38 77 ALA A CA 1
ATOM 611 C C . ALA A 1 77 ? 14.834 -16.120 -22.760 1.00 97.38 77 ALA A C 1
ATOM 613 O O . ALA A 1 77 ? 15.401 -15.980 -23.845 1.00 97.38 77 ALA A O 1
ATOM 614 N N . GLY A 1 78 ? 13.556 -15.757 -22.584 1.00 96.00 78 GLY A N 1
ATOM 615 C CA . GLY A 1 78 ? 12.714 -15.247 -23.677 1.00 96.00 78 GLY A CA 1
ATOM 616 C C . GLY A 1 78 ? 12.385 -16.339 -24.711 1.00 96.00 78 GLY A C 1
ATOM 617 O O . GLY A 1 78 ? 12.044 -17.447 -24.283 1.00 96.00 78 GLY A O 1
ATOM 618 N N . PRO A 1 79 ? 12.492 -16.087 -26.037 1.00 96.81 79 PRO A N 1
ATOM 619 C CA . PRO A 1 79 ? 13.183 -14.966 -26.702 1.00 96.81 79 PRO A CA 1
ATOM 620 C C . PRO A 1 79 ? 12.362 -13.687 -26.933 1.00 96.81 79 PRO A C 1
ATOM 622 O O . PRO A 1 79 ? 12.917 -12.717 -27.449 1.00 96.81 79 PRO A O 1
ATOM 625 N N . SER A 1 80 ? 11.067 -13.653 -26.630 1.00 97.44 80 SER A N 1
ATOM 626 C CA . SER A 1 80 ? 10.264 -12.418 -26.664 1.00 97.44 80 SER A CA 1
ATOM 627 C C . SER A 1 80 ? 10.122 -11.785 -25.277 1.00 97.44 80 SER A C 1
ATOM 629 O O . SER A 1 80 ? 10.383 -12.432 -24.263 1.00 97.44 80 SER A O 1
ATOM 631 N N . VAL A 1 81 ? 9.716 -10.508 -25.229 1.00 95.00 81 VAL A N 1
ATOM 632 C CA . VAL A 1 81 ? 9.372 -9.829 -23.964 1.00 95.00 81 VAL A CA 1
ATOM 633 C C . VAL A 1 81 ? 8.276 -10.620 -23.250 1.00 95.00 81 VAL A C 1
ATOM 635 O O . VAL A 1 81 ? 8.440 -10.960 -22.086 1.00 95.00 81 VAL A O 1
ATOM 638 N N . ASP A 1 82 ? 7.233 -11.019 -23.980 1.00 95.19 82 ASP A N 1
ATOM 639 C CA . ASP A 1 82 ? 6.127 -11.823 -23.460 1.00 95.19 82 ASP A CA 1
ATOM 640 C C . ASP A 1 82 ? 6.590 -13.152 -22.849 1.00 95.19 82 ASP A C 1
ATOM 642 O O . ASP A 1 82 ? 6.136 -13.524 -21.769 1.00 95.19 82 ASP A O 1
ATOM 646 N N . GLU A 1 83 ? 7.481 -13.894 -23.513 1.00 97.12 83 GLU A N 1
ATOM 647 C CA . GLU A 1 83 ? 7.990 -15.163 -22.976 1.00 97.12 83 GLU A CA 1
ATOM 648 C C . GLU A 1 83 ? 8.876 -14.956 -21.746 1.00 97.12 83 GLU A C 1
ATOM 650 O O . GLU A 1 83 ? 8.741 -15.705 -20.777 1.00 97.12 83 GLU A O 1
ATOM 655 N N . ALA A 1 84 ? 9.742 -13.936 -21.750 1.00 97.38 84 ALA A N 1
ATOM 656 C CA . ALA A 1 84 ? 10.571 -13.602 -20.593 1.00 97.38 84 ALA A CA 1
ATOM 657 C C . ALA A 1 84 ? 9.703 -13.195 -19.388 1.00 97.38 84 ALA A C 1
ATOM 659 O O . ALA A 1 84 ? 9.901 -13.711 -18.288 1.00 97.38 84 ALA A O 1
ATOM 660 N N . SER A 1 85 ? 8.685 -12.357 -19.602 1.00 95.25 85 SER A N 1
ATOM 661 C CA . SER A 1 85 ? 7.731 -11.955 -18.564 1.00 95.25 85 SER A CA 1
ATOM 662 C C . SER A 1 85 ? 6.887 -13.130 -18.059 1.00 95.25 85 SER A C 1
ATOM 664 O O . SER A 1 85 ? 6.673 -13.243 -16.855 1.00 95.25 85 SER A O 1
ATOM 666 N N . ARG A 1 86 ? 6.466 -14.072 -18.920 1.00 95.88 86 ARG A N 1
ATOM 667 C CA . ARG A 1 86 ? 5.780 -15.304 -18.470 1.00 95.88 86 ARG A CA 1
ATOM 668 C C . ARG A 1 86 ? 6.673 -16.184 -17.599 1.00 95.88 86 ARG A C 1
ATOM 670 O O . ARG A 1 86 ? 6.197 -16.743 -16.616 1.00 95.88 86 ARG A O 1
ATOM 677 N N . GLN A 1 87 ? 7.952 -16.320 -17.946 1.00 97.81 87 GLN A N 1
ATOM 678 C CA . GLN A 1 87 ? 8.919 -17.083 -17.150 1.00 97.81 87 GLN A CA 1
ATOM 679 C C . GLN A 1 87 ? 9.170 -16.416 -15.787 1.00 97.81 87 GLN A C 1
ATOM 681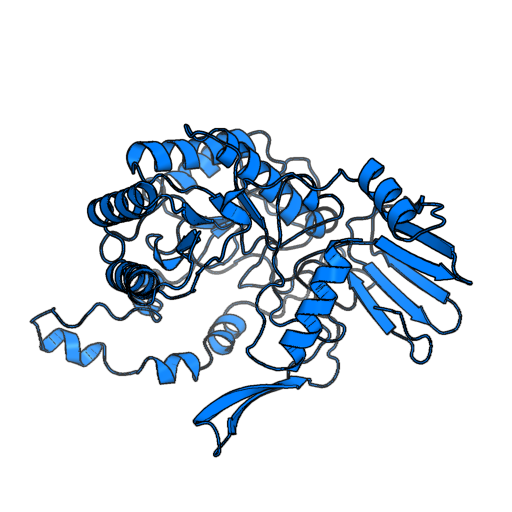 O O . GLN A 1 87 ? 9.210 -17.110 -14.773 1.00 97.81 87 GLN A O 1
ATOM 686 N N . TYR A 1 88 ? 9.259 -15.082 -15.747 1.00 97.75 88 TYR A N 1
ATOM 687 C CA . TYR A 1 88 ? 9.303 -14.311 -14.502 1.00 97.75 88 TYR A CA 1
ATOM 688 C C . TYR A 1 88 ? 8.051 -14.543 -13.645 1.00 97.75 88 TYR A C 1
ATOM 690 O O . TYR A 1 88 ? 8.157 -14.912 -12.475 1.00 97.75 88 TYR A O 1
ATOM 698 N N . GLN A 1 89 ? 6.862 -14.428 -14.236 1.00 96.19 89 GLN A N 1
ATOM 699 C CA . GLN A 1 89 ? 5.587 -14.655 -13.549 1.00 96.19 89 GLN A CA 1
ATOM 700 C C . GLN A 1 89 ? 5.414 -16.104 -13.070 1.00 96.19 89 GLN A C 1
ATOM 702 O O . GLN A 1 89 ? 4.791 -16.332 -12.038 1.00 96.19 89 GLN A O 1
ATOM 707 N N . ALA A 1 90 ? 6.002 -17.0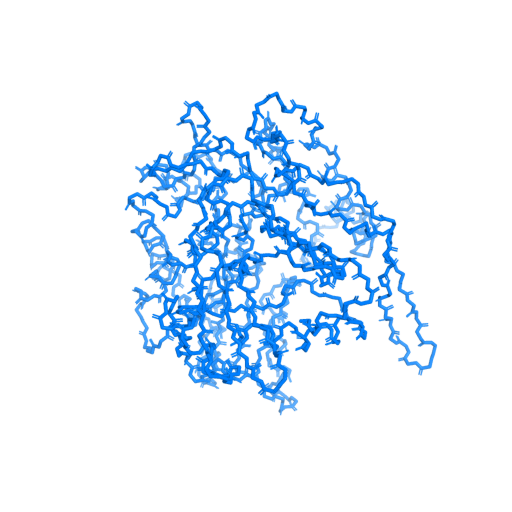92 -13.750 1.00 96.56 90 ALA A N 1
ATOM 708 C CA . ALA A 1 90 ? 6.022 -18.472 -13.263 1.00 96.56 90 ALA A CA 1
ATOM 709 C C . ALA A 1 90 ? 6.815 -18.628 -11.950 1.00 96.56 90 ALA A C 1
ATOM 711 O O . ALA A 1 90 ? 6.541 -19.550 -11.183 1.00 96.56 90 ALA A O 1
ATOM 712 N N . LEU A 1 91 ? 7.772 -17.730 -11.677 1.00 97.19 91 LEU A N 1
ATOM 713 C CA . LEU A 1 91 ? 8.533 -17.694 -10.428 1.00 97.19 91 LEU A CA 1
ATOM 714 C C . LEU A 1 91 ? 7.834 -16.870 -9.337 1.00 97.19 91 LEU A C 1
ATOM 716 O O . LEU A 1 91 ? 7.765 -17.317 -8.193 1.00 97.19 91 LEU A O 1
ATOM 720 N N . VAL A 1 92 ? 7.350 -15.666 -9.664 1.00 96.25 92 VAL A N 1
ATOM 721 C CA . VAL A 1 92 ? 6.832 -14.711 -8.657 1.00 96.25 92 VAL A CA 1
ATOM 722 C C . VAL A 1 92 ? 5.311 -14.734 -8.482 1.00 96.25 92 VAL A C 1
ATOM 724 O O . VAL A 1 92 ? 4.795 -14.121 -7.548 1.00 96.25 92 VAL A O 1
ATOM 727 N N . GLY A 1 93 ? 4.600 -15.456 -9.346 1.00 96.31 93 GLY A N 1
ATOM 728 C CA . GLY A 1 93 ? 3.144 -15.546 -9.382 1.00 96.31 93 GLY A CA 1
ATOM 729 C C . GLY A 1 93 ? 2.544 -14.812 -10.582 1.00 96.31 93 GLY A C 1
ATOM 730 O O . GLY A 1 93 ? 2.960 -13.711 -10.943 1.00 96.31 93 GLY A O 1
ATOM 731 N N . THR A 1 94 ? 1.541 -15.431 -11.203 1.00 95.75 94 THR A N 1
ATOM 732 C CA . THR A 1 94 ? 0.772 -14.825 -12.297 1.00 95.75 94 THR A CA 1
ATOM 733 C C . THR A 1 94 ? -0.158 -13.737 -11.770 1.00 95.75 94 THR A C 1
ATOM 735 O O . THR A 1 94 ? -0.673 -13.907 -10.662 1.00 95.75 94 THR A O 1
ATOM 738 N N . PRO A 1 95 ? -0.441 -12.677 -12.552 1.00 94.44 95 PRO A N 1
ATOM 739 C CA . PRO A 1 95 ? -1.395 -11.648 -12.163 1.00 94.44 95 PRO A CA 1
ATOM 740 C C . PRO A 1 95 ? -2.729 -12.235 -11.700 1.00 94.44 95 PRO A C 1
ATOM 742 O O . PRO A 1 95 ? -3.279 -13.139 -12.336 1.00 94.44 95 PRO A O 1
ATOM 745 N N . TRP A 1 96 ? -3.241 -11.729 -10.583 1.00 94.06 96 TRP A N 1
ATOM 746 C CA . TRP A 1 96 ? -4.540 -12.143 -10.075 1.00 94.06 96 TRP A CA 1
ATOM 747 C C . TRP A 1 96 ? -5.655 -11.699 -11.022 1.00 94.06 96 TRP A C 1
ATOM 749 O O . TRP A 1 96 ? -5.555 -10.675 -11.695 1.00 94.06 96 TRP A O 1
ATOM 759 N N . MET A 1 97 ? -6.742 -12.465 -11.067 1.00 94.88 97 MET A N 1
ATOM 760 C CA . MET A 1 97 ? -7.909 -12.078 -11.852 1.00 94.88 97 MET A CA 1
ATOM 761 C C . MET A 1 97 ? -8.765 -11.113 -11.022 1.00 94.88 97 MET A C 1
ATOM 763 O O . MET A 1 97 ? -9.293 -11.549 -10.000 1.00 94.88 97 MET A O 1
ATOM 767 N N . PRO A 1 98 ? -8.974 -9.852 -11.425 1.00 95.25 98 PRO A N 1
ATOM 768 C CA . PRO A 1 98 ? -9.884 -8.957 -10.719 1.00 95.25 98 PRO A CA 1
ATOM 769 C C . PRO A 1 98 ? -11.362 -9.345 -10.905 1.00 95.25 98 PRO A C 1
ATOM 771 O O . PRO A 1 98 ? -11.685 -10.114 -11.820 1.00 95.25 98 PRO A O 1
ATOM 774 N N . PRO A 1 99 ? -12.283 -8.897 -10.030 1.00 96.38 99 PRO A N 1
ATOM 775 C CA . PRO A 1 99 ? -13.711 -8.998 -10.314 1.00 96.38 99 PRO A CA 1
ATOM 776 C C . PRO A 1 99 ? -14.078 -8.115 -11.518 1.00 96.38 99 PRO A C 1
ATOM 778 O O . PRO A 1 99 ? -13.458 -7.082 -11.746 1.00 96.38 99 PRO A O 1
ATOM 781 N N . TYR A 1 100 ? -15.082 -8.519 -12.302 1.00 96.94 100 TYR A N 1
ATOM 782 C CA . TYR A 1 100 ? -15.401 -7.861 -13.578 1.00 96.94 100 TYR A CA 1
ATOM 783 C C . TYR A 1 100 ? -15.721 -6.365 -13.423 1.00 96.94 100 TYR A C 1
ATOM 785 O O . TYR A 1 100 ? -15.220 -5.550 -14.195 1.00 96.94 100 TYR A O 1
ATOM 793 N N . TRP A 1 101 ? -16.482 -6.008 -12.384 1.00 97.19 101 TRP A N 1
ATOM 794 C CA . TRP A 1 101 ? -16.842 -4.624 -12.065 1.00 97.19 101 TRP A CA 1
ATOM 795 C C . TRP A 1 101 ? -15.615 -3.726 -11.854 1.00 97.19 101 TRP A C 1
ATOM 797 O O . TRP A 1 101 ? -15.650 -2.539 -12.146 1.00 97.19 101 TRP A O 1
ATOM 807 N N . SER A 1 102 ? -14.460 -4.248 -11.428 1.00 97.12 102 SER A N 1
ATOM 808 C CA . SER A 1 102 ? -13.307 -3.369 -11.197 1.00 97.12 102 SER A CA 1
ATOM 809 C C . SER A 1 102 ? -12.635 -2.895 -12.492 1.00 97.12 102 SER A C 1
ATOM 811 O O . SER A 1 102 ? -11.673 -2.133 -12.430 1.00 97.12 102 SER A O 1
ATOM 813 N N . LEU A 1 103 ? -13.087 -3.368 -13.658 1.00 97.12 103 LEU A N 1
ATOM 814 C CA . LEU A 1 103 ? -12.662 -2.867 -14.967 1.00 97.12 103 LEU A CA 1
ATOM 815 C C . LEU A 1 103 ? -13.430 -1.602 -15.389 1.00 97.12 103 LEU A C 1
ATOM 817 O O . LEU A 1 103 ? -13.046 -0.965 -16.369 1.00 97.12 103 LEU A O 1
ATOM 821 N N . GLY A 1 104 ? -14.514 -1.259 -14.685 1.00 98.00 104 GLY A N 1
ATOM 822 C CA . GLY A 1 104 ? -15.296 -0.052 -14.932 1.00 98.00 104 GLY A CA 1
ATOM 823 C C . GLY A 1 104 ? -14.639 1.219 -14.388 1.00 98.00 104 GLY A C 1
ATOM 824 O O . GLY A 1 104 ? -13.599 1.182 -13.729 1.00 98.00 104 GLY A O 1
ATOM 825 N N . TRP A 1 105 ? -15.253 2.365 -14.690 1.00 98.19 105 TRP A N 1
ATOM 826 C CA . TRP A 1 105 ? -14.776 3.675 -14.239 1.00 98.19 105 TRP A CA 1
ATOM 827 C C . TRP A 1 105 ? -14.911 3.829 -12.721 1.00 98.19 105 TRP A C 1
ATOM 829 O O . TRP A 1 105 ? -15.899 3.385 -12.137 1.00 98.19 105 TRP A O 1
ATOM 839 N N . GLN A 1 106 ? -13.935 4.474 -12.085 1.00 98.44 106 GLN A N 1
ATOM 840 C CA . GLN A 1 106 ? -13.845 4.572 -10.630 1.00 98.44 106 GLN A CA 1
ATOM 841 C C . GLN A 1 106 ? -13.630 6.027 -10.206 1.00 98.44 106 GLN A C 1
ATOM 843 O O . GLN A 1 106 ? -12.829 6.730 -10.820 1.00 98.44 106 GLN A O 1
ATOM 848 N N . GLN A 1 107 ? -14.321 6.474 -9.156 1.00 98.12 107 GLN A N 1
ATOM 849 C CA . GLN A 1 107 ? -14.207 7.826 -8.607 1.00 98.12 107 GLN A CA 1
ATOM 850 C C . GLN A 1 107 ? -13.767 7.774 -7.143 1.00 98.12 107 GLN A C 1
ATOM 852 O O . GLN A 1 107 ? -14.395 7.110 -6.325 1.00 98.12 107 GLN A O 1
ATOM 857 N N . CYS A 1 108 ? -12.728 8.538 -6.811 1.00 96.50 108 CYS A N 1
ATOM 858 C CA . CYS A 1 108 ? -12.247 8.762 -5.448 1.00 96.50 108 CYS A CA 1
ATOM 859 C C . CYS A 1 108 ? -11.869 10.237 -5.273 1.00 96.50 108 CYS A C 1
ATOM 861 O O . CYS A 1 108 ? -11.700 10.956 -6.263 1.00 96.50 108 CYS A O 1
ATOM 863 N N . ARG A 1 109 ? -11.749 10.688 -4.027 1.00 88.25 109 ARG A N 1
ATOM 864 C CA . ARG A 1 109 ? -11.146 11.964 -3.658 1.00 88.25 109 ARG A CA 1
ATOM 865 C C . ARG A 1 109 ? -10.759 11.902 -2.183 1.00 88.25 109 ARG A C 1
ATOM 867 O O . ARG A 1 109 ? -11.637 11.671 -1.358 1.00 88.25 109 ARG A O 1
ATOM 874 N N . TYR A 1 110 ? -9.501 12.207 -1.876 1.00 82.25 110 TYR A N 1
ATOM 875 C CA . TYR A 1 110 ? -9.153 12.646 -0.533 1.00 82.25 110 TYR A CA 1
ATOM 876 C C . TYR A 1 110 ? -9.816 13.992 -0.271 1.00 82.25 110 TYR A C 1
ATOM 878 O O . TYR A 1 110 ? -9.635 14.958 -1.026 1.00 82.25 110 TYR A O 1
ATOM 886 N N . GLY A 1 111 ? -10.592 14.050 0.797 1.00 77.25 111 GLY A N 1
ATOM 887 C CA . GLY A 1 111 ? -11.201 15.263 1.265 1.00 77.25 111 GLY A CA 1
ATOM 888 C C . GLY A 1 111 ? -12.632 15.448 0.797 1.00 77.25 111 GLY A C 1
ATOM 889 O O . GLY A 1 111 ? -12.995 16.528 0.319 1.00 77.25 111 GLY A O 1
ATOM 890 N N . PHE A 1 112 ? -13.427 14.387 0.890 1.00 80.44 112 PHE A N 1
ATOM 891 C CA . PHE A 1 112 ? -14.874 14.542 0.926 1.00 80.44 112 PHE A CA 1
ATOM 892 C C . PHE A 1 112 ? -15.284 15.059 2.308 1.00 80.44 112 PHE A C 1
ATOM 894 O O . PHE A 1 112 ? -14.966 14.445 3.322 1.00 80.44 112 PHE A O 1
ATOM 901 N N . LYS A 1 113 ? -16.005 16.183 2.340 1.00 78.25 113 LYS A N 1
ATOM 902 C CA . LYS A 1 113 ? -16.456 16.862 3.568 1.00 78.25 113 LYS A CA 1
ATOM 903 C C . LYS A 1 113 ? -17.304 15.967 4.449 1.00 78.25 113 LYS A C 1
ATOM 905 O O . LYS A 1 113 ? -17.152 15.945 5.665 1.00 78.25 113 LYS A O 1
ATOM 910 N N . ASP A 1 114 ? -18.265 15.333 3.800 1.00 82.81 114 ASP A N 1
ATOM 911 C CA . ASP A 1 114 ? -19.334 14.571 4.404 1.00 82.81 114 ASP A CA 1
ATOM 912 C C . ASP A 1 114 ? -19.966 13.655 3.352 1.00 82.81 114 ASP A C 1
ATOM 914 O O . ASP A 1 114 ? -19.685 13.718 2.146 1.00 82.81 114 ASP A O 1
ATOM 918 N N . LEU A 1 115 ? -20.868 12.803 3.819 1.00 89.19 115 LEU A N 1
ATOM 919 C CA . LEU A 1 115 ? -21.592 11.873 2.973 1.00 89.19 115 LEU A CA 1
ATOM 920 C C . LEU A 1 115 ? -22.496 12.566 1.936 1.00 89.19 115 LEU A C 1
ATOM 922 O O . LEU A 1 115 ? -22.765 11.986 0.882 1.00 89.19 115 LEU A O 1
ATOM 926 N N . SER A 1 116 ? -22.954 13.798 2.189 1.00 90.69 116 SER A N 1
ATOM 927 C CA . SER A 1 116 ? -23.772 14.543 1.223 1.00 90.69 116 SER A CA 1
ATOM 928 C C . SER A 1 116 ? -22.957 14.930 -0.009 1.00 90.69 116 SER A C 1
ATOM 930 O O . SER A 1 116 ? -23.469 14.852 -1.125 1.00 90.69 116 SER A O 1
ATOM 932 N N . GLU A 1 117 ? -21.683 15.294 0.153 1.00 90.12 117 GLU A N 1
ATOM 933 C CA . GLU A 1 117 ? -20.790 15.568 -0.978 1.00 90.12 117 GLU A CA 1
ATOM 934 C C . GLU A 1 117 ? -20.583 14.324 -1.854 1.00 90.12 117 GLU A C 1
ATOM 936 O O . GLU A 1 117 ? -20.703 14.412 -3.079 1.00 90.12 117 GLU A O 1
ATOM 941 N N . ILE A 1 118 ? -20.379 13.151 -1.246 1.00 94.44 118 ILE A N 1
ATOM 942 C CA . ILE A 1 118 ? -20.239 11.886 -1.987 1.00 94.44 118 ILE A CA 1
ATOM 943 C C . ILE A 1 118 ? -21.537 11.525 -2.713 1.00 94.44 118 ILE A C 1
ATOM 945 O O . ILE A 1 118 ? -21.507 11.227 -3.910 1.00 94.44 118 ILE A O 1
ATOM 949 N N . LYS A 1 119 ? -22.686 11.611 -2.025 1.00 96.62 119 LYS A N 1
ATOM 950 C CA . LYS A 1 119 ? -24.015 11.401 -2.625 1.00 96.62 119 LYS A CA 1
ATOM 951 C C . LYS A 1 119 ? -24.233 12.338 -3.816 1.00 96.62 119 LYS A C 1
ATOM 953 O O . LYS A 1 119 ? -24.717 11.901 -4.857 1.00 96.62 119 LYS A O 1
ATOM 958 N N . ASN A 1 120 ? -23.836 13.606 -3.701 1.00 97.00 120 ASN A N 1
ATOM 959 C CA . ASN A 1 120 ? -23.949 14.581 -4.785 1.00 97.00 120 ASN A CA 1
ATOM 960 C C . ASN A 1 120 ? -23.075 14.216 -5.990 1.00 97.00 120 ASN A C 1
ATOM 962 O O . ASN A 1 120 ? -23.571 14.243 -7.114 1.00 97.00 120 ASN A O 1
ATOM 966 N N . VAL A 1 121 ? -21.808 13.838 -5.778 1.00 96.62 121 VAL A N 1
ATOM 967 C CA . VAL A 1 121 ? -20.923 13.385 -6.865 1.00 96.62 121 VAL A CA 1
ATOM 968 C C . VAL A 1 121 ? -21.501 12.151 -7.553 1.00 96.62 121 VAL A C 1
ATOM 970 O O . VAL A 1 121 ? -21.609 12.127 -8.778 1.00 96.62 121 VAL A O 1
ATOM 973 N N . TYR A 1 122 ? -21.924 11.152 -6.779 1.00 97.88 122 TYR A N 1
ATOM 974 C CA . TYR A 1 122 ? -22.537 9.934 -7.300 1.00 97.88 122 TYR A CA 1
ATOM 975 C C . TYR A 1 122 ? -23.786 10.238 -8.144 1.00 97.88 122 TYR A C 1
ATOM 977 O O . TYR A 1 122 ? -23.867 9.840 -9.307 1.00 97.88 122 TYR A O 1
ATOM 985 N N . ASN A 1 123 ? -24.723 11.021 -7.603 1.00 97.69 123 ASN A N 1
ATOM 986 C CA . ASN A 1 123 ? -25.955 11.400 -8.295 1.00 97.69 123 ASN A CA 1
ATOM 987 C C . ASN A 1 123 ? -25.687 12.229 -9.556 1.00 97.69 123 ASN A C 1
ATOM 989 O O . ASN A 1 123 ? -26.421 12.114 -10.537 1.00 97.69 123 ASN A O 1
ATOM 993 N N . GLU A 1 124 ? -24.632 13.044 -9.565 1.00 98.12 124 GLU A N 1
ATOM 994 C CA . GLU A 1 124 ? -24.250 13.821 -10.739 1.00 98.12 124 GLU A CA 1
ATOM 995 C C . GLU A 1 124 ? -23.753 12.927 -11.883 1.00 98.12 124 GLU A C 1
ATOM 997 O O . GLU A 1 124 ? -24.173 13.128 -13.023 1.00 98.12 124 GLU A O 1
ATOM 1002 N N . TYR A 1 125 ? -22.956 11.889 -11.597 1.00 98.19 125 TYR A N 1
ATOM 1003 C CA . TYR A 1 125 ? -22.595 10.876 -12.601 1.00 98.19 125 TYR A CA 1
ATOM 1004 C C . TYR A 1 125 ? -23.846 10.229 -13.218 1.00 98.19 125 TYR A C 1
ATOM 1006 O O . TYR A 1 125 ? -23.930 10.100 -14.443 1.00 98.19 125 TYR A O 1
ATOM 1014 N N . MET A 1 126 ? -24.845 9.891 -12.389 1.00 96.31 126 MET A N 1
ATOM 1015 C CA . MET A 1 126 ? -26.113 9.312 -12.855 1.00 96.31 126 MET A CA 1
ATOM 1016 C C . MET A 1 126 ? -26.877 10.289 -13.744 1.00 96.31 126 MET A C 1
ATOM 1018 O O . MET A 1 126 ? -27.290 9.948 -14.853 1.00 96.31 126 MET A O 1
ATOM 1022 N N . ARG A 1 127 ? -27.030 11.530 -13.273 1.00 98.06 127 ARG A N 1
ATOM 1023 C CA . ARG A 1 127 ? -27.778 12.593 -13.948 1.00 98.06 127 ARG A CA 1
ATOM 1024 C C . ARG A 1 127 ? -27.173 12.964 -15.299 1.00 98.06 127 ARG A C 1
ATOM 1026 O O . ARG A 1 127 ? -27.915 13.261 -16.231 1.00 98.06 127 ARG A O 1
ATOM 1033 N N . GLN A 1 128 ? -25.846 12.944 -15.401 1.00 98.12 128 GLN A N 1
ATOM 1034 C CA . GLN A 1 128 ? -25.109 13.248 -16.631 1.00 98.12 128 GLN A CA 1
ATOM 1035 C C . GLN A 1 128 ? -24.936 12.032 -17.549 1.00 98.12 128 GLN A C 1
ATOM 1037 O O . GLN A 1 128 ? -24.358 12.165 -18.626 1.00 98.12 128 GLN A O 1
ATOM 1042 N N . ALA A 1 129 ? -25.426 10.854 -17.145 1.00 96.69 129 ALA A N 1
ATOM 1043 C CA . ALA A 1 129 ? -25.243 9.594 -17.861 1.00 96.69 129 ALA A CA 1
ATOM 1044 C C . ALA A 1 129 ? -23.761 9.271 -18.154 1.00 96.69 129 ALA A C 1
ATOM 1046 O O . ALA A 1 129 ? -23.428 8.709 -19.200 1.00 96.69 129 ALA A O 1
ATOM 1047 N N . ILE A 1 130 ? -22.867 9.616 -17.220 1.00 97.81 130 ILE A N 1
ATOM 1048 C CA . ILE A 1 130 ? -21.452 9.239 -17.275 1.00 97.81 130 ILE A CA 1
ATOM 1049 C C . ILE A 1 130 ? -21.301 7.896 -16.539 1.00 97.81 130 ILE A C 1
ATOM 1051 O O . ILE A 1 130 ? -21.724 7.790 -15.385 1.00 97.81 130 ILE A O 1
ATOM 1055 N N . PRO A 1 131 ? -20.718 6.855 -17.164 1.00 97.88 131 PRO A N 1
ATOM 1056 C CA . PRO A 1 131 ? -20.503 5.576 -16.494 1.00 97.88 131 PRO A CA 1
ATOM 1057 C C . PRO A 1 131 ? -19.655 5.732 -15.226 1.00 97.88 131 PRO A C 1
ATOM 1059 O O . PRO A 1 131 ? -18.593 6.349 -15.253 1.00 97.88 131 PRO A O 1
ATOM 1062 N N . LEU A 1 132 ? -20.119 5.137 -14.130 1.00 98.44 132 LEU A N 1
ATOM 1063 C CA . LEU A 1 132 ? -19.421 5.078 -12.848 1.00 98.44 132 LEU A CA 1
ATOM 1064 C C . LEU A 1 132 ? -19.668 3.701 -12.249 1.00 98.44 132 LEU A C 1
ATOM 1066 O O . LEU A 1 132 ? -20.791 3.387 -11.892 1.00 98.44 132 LEU A O 1
ATOM 1070 N N . GLU A 1 133 ? -18.646 2.882 -12.129 1.00 98.44 133 GLU A N 1
ATOM 1071 C CA . GLU A 1 133 ? -18.807 1.526 -11.609 1.00 98.44 133 GLU A CA 1
ATOM 1072 C C . GLU A 1 133 ? -18.505 1.464 -10.111 1.00 98.44 133 GLU A C 1
ATOM 1074 O O . GLU A 1 133 ? -19.160 0.735 -9.370 1.00 98.44 133 GLU A O 1
ATOM 1079 N N . VAL A 1 134 ? -17.530 2.263 -9.659 1.00 98.38 134 VAL A N 1
ATOM 1080 C CA . VAL A 1 134 ? -17.034 2.231 -8.279 1.00 98.38 134 VAL A CA 1
ATOM 1081 C C . VAL A 1 134 ? -16.892 3.637 -7.708 1.00 98.38 134 VAL A C 1
ATOM 1083 O O . VAL A 1 134 ? -16.212 4.477 -8.298 1.00 98.38 134 VAL A O 1
ATOM 1086 N N . ILE A 1 135 ? -17.476 3.881 -6.538 1.00 98.19 135 ILE A N 1
ATOM 1087 C CA . ILE A 1 135 ? -17.211 5.073 -5.719 1.00 98.19 135 ILE A CA 1
ATOM 1088 C C . ILE A 1 135 ? -16.319 4.687 -4.533 1.00 98.19 135 ILE A C 1
ATOM 1090 O O . ILE A 1 135 ? -16.414 3.578 -4.017 1.00 98.19 135 ILE A O 1
ATOM 1094 N N . TYR A 1 136 ? -15.423 5.571 -4.114 1.00 97.88 136 TYR A N 1
ATOM 1095 C CA . TYR A 1 136 ? -14.528 5.336 -2.982 1.00 97.88 136 TYR A CA 1
ATOM 1096 C C . TYR A 1 136 ? -14.803 6.315 -1.850 1.00 97.88 136 TYR A C 1
ATOM 1098 O O . TYR A 1 136 ? -15.175 7.466 -2.092 1.00 97.88 136 TYR A O 1
ATOM 1106 N N . THR A 1 137 ? -14.521 5.872 -0.629 1.00 92.62 137 THR A N 1
ATOM 1107 C CA . THR A 1 137 ? -14.313 6.751 0.523 1.00 92.62 137 THR A CA 1
ATOM 1108 C C . THR A 1 137 ? -12.852 6.670 0.953 1.00 92.62 137 THR A C 1
ATOM 1110 O O . THR A 1 137 ? -12.374 5.590 1.316 1.00 92.62 137 THR A O 1
ATOM 1113 N N . ASP A 1 138 ? -12.161 7.806 0.901 1.00 93.38 138 ASP A N 1
ATOM 1114 C CA . ASP A 1 138 ? -10.833 7.984 1.495 1.00 93.38 138 ASP A CA 1
ATOM 1115 C C . ASP A 1 138 ? -10.941 8.052 3.035 1.00 93.38 138 ASP A C 1
ATOM 1117 O O . ASP A 1 138 ? -12.022 7.865 3.592 1.00 93.38 138 ASP A O 1
ATOM 1121 N N . ILE A 1 139 ? -9.852 8.339 3.743 1.00 91.31 139 ILE A N 1
ATOM 1122 C CA . ILE A 1 139 ? -9.741 8.299 5.207 1.00 91.31 139 ILE A CA 1
ATOM 1123 C C . ILE A 1 139 ? -10.724 9.238 5.933 1.00 91.31 139 ILE A C 1
ATOM 1125 O O . ILE A 1 139 ? -10.899 9.116 7.144 1.00 91.31 139 ILE A O 1
ATOM 1129 N N . ASP A 1 140 ? -11.393 10.142 5.206 1.00 85.88 140 ASP A N 1
ATOM 1130 C CA . ASP A 1 140 ? -12.428 11.051 5.711 1.00 85.88 140 ASP A CA 1
ATOM 1131 C C . ASP A 1 140 ? -13.598 10.316 6.384 1.00 85.88 140 ASP A C 1
ATOM 1133 O O . ASP A 1 140 ? -14.213 10.857 7.302 1.00 85.88 140 ASP A O 1
ATOM 1137 N N . TYR A 1 141 ? -13.901 9.076 5.969 1.00 92.06 141 TYR A N 1
ATOM 1138 C CA . TYR A 1 141 ? -14.989 8.315 6.590 1.00 92.06 141 TYR A CA 1
ATOM 1139 C C . TYR A 1 141 ? -14.667 7.872 8.019 1.00 92.06 141 TYR A C 1
ATOM 1141 O O . TYR A 1 141 ? -15.585 7.518 8.756 1.00 92.06 141 TYR A O 1
ATOM 1149 N N . MET A 1 142 ? -13.389 7.835 8.405 1.00 91.88 142 MET A N 1
ATOM 1150 C CA . MET A 1 142 ? -12.926 7.276 9.672 1.00 91.88 142 MET A CA 1
ATOM 1151 C C . MET A 1 142 ? -13.014 8.302 10.805 1.00 91.88 142 MET A C 1
ATOM 1153 O O . MET A 1 142 ? -12.582 9.446 10.672 1.00 91.88 142 MET A O 1
ATOM 1157 N N . HIS A 1 143 ? -13.448 7.879 11.995 1.00 86.94 143 HIS A N 1
ATOM 1158 C CA . HIS A 1 143 ? -13.395 8.743 13.172 1.00 86.94 143 HIS A CA 1
ATOM 1159 C C . HIS A 1 143 ? -11.941 8.937 13.612 1.00 86.94 143 HIS A C 1
ATOM 1161 O O . HIS A 1 143 ? -11.286 8.005 14.089 1.00 86.94 143 HIS A O 1
ATOM 1167 N N . ARG A 1 144 ? -11.440 10.172 13.478 1.00 82.88 144 ARG A N 1
ATOM 1168 C CA . ARG A 1 144 ? -10.041 10.537 13.776 1.00 82.88 144 ARG A CA 1
ATOM 1169 C C . ARG A 1 144 ? -9.030 9.694 12.989 1.00 82.88 144 ARG A C 1
ATOM 1171 O O . ARG A 1 144 ? -7.990 9.332 13.540 1.00 82.88 144 ARG A O 1
ATOM 1178 N N . TRP A 1 145 ? -9.354 9.360 11.735 1.00 89.81 145 TRP A N 1
ATOM 1179 C CA . TRP A 1 145 ? -8.481 8.587 10.838 1.00 89.81 145 TRP A CA 1
ATOM 1180 C C . TRP A 1 145 ? -8.113 7.189 11.360 1.00 89.81 145 TRP A C 1
ATOM 1182 O O . TRP A 1 145 ? -7.118 6.596 10.955 1.00 89.81 145 TRP A O 1
ATOM 1192 N N . ARG A 1 146 ? -8.895 6.652 12.304 1.00 92.00 146 ARG A N 1
ATOM 1193 C CA . ARG A 1 146 ? -8.677 5.320 12.865 1.00 92.00 146 ARG A CA 1
ATOM 1194 C C . ARG A 1 146 ? -9.369 4.275 11.999 1.00 92.00 146 ARG A C 1
ATOM 1196 O O . ARG A 1 146 ? -10.586 4.337 11.818 1.00 92.00 146 ARG A O 1
ATOM 1203 N N . ASN A 1 147 ? -8.609 3.280 11.546 1.00 97.31 147 ASN A N 1
ATOM 1204 C CA . ASN A 1 147 ? -9.156 2.081 10.910 1.00 97.31 147 ASN A CA 1
ATOM 1205 C C . ASN A 1 147 ? -10.350 1.508 11.694 1.00 97.31 147 ASN A C 1
ATOM 1207 O O . ASN A 1 147 ? -10.421 1.622 12.914 1.00 97.31 147 ASN A O 1
ATOM 1211 N N . PHE A 1 148 ? -11.279 0.849 11.001 1.00 97.06 148 PHE A N 1
ATOM 1212 C CA . PHE A 1 148 ? -12.418 0.165 11.638 1.00 97.06 148 PHE A CA 1
ATOM 1213 C C . PHE A 1 148 ? -13.319 1.094 12.476 1.00 97.06 148 PHE A C 1
ATOM 1215 O O . PHE A 1 148 ? -13.921 0.685 13.470 1.00 97.06 148 PHE A O 1
ATOM 1222 N N . THR A 1 149 ? -13.414 2.367 12.085 1.00 93.88 149 THR A N 1
ATOM 1223 C CA . THR A 1 149 ? -14.322 3.343 12.695 1.00 93.88 149 THR A CA 1
ATOM 1224 C C . THR A 1 149 ? -15.038 4.165 11.627 1.00 93.88 149 THR A C 1
ATOM 1226 O O . THR A 1 149 ? -14.629 4.179 10.468 1.00 93.88 149 THR A O 1
ATOM 1229 N N . ASN A 1 150 ? -16.099 4.866 12.029 1.00 89.50 150 ASN A N 1
ATOM 1230 C CA . ASN A 1 150 ? -16.841 5.798 11.185 1.00 89.50 150 ASN A CA 1
ATOM 1231 C C . ASN A 1 150 ? -16.968 7.141 11.899 1.00 89.50 150 ASN A C 1
ATOM 1233 O O . ASN A 1 150 ? -17.288 7.158 13.091 1.00 89.50 150 ASN A O 1
ATOM 1237 N N . ASP A 1 151 ? -16.730 8.244 11.191 1.00 86.25 151 ASP A N 1
ATOM 1238 C CA . ASP A 1 151 ? -16.949 9.586 11.717 1.00 86.25 151 ASP A CA 1
ATOM 1239 C C . ASP A 1 151 ? -18.437 9.760 12.073 1.00 86.25 151 ASP A C 1
ATOM 1241 O O . ASP A 1 151 ? -19.296 9.639 11.198 1.00 86.25 151 ASP A O 1
ATOM 1245 N N . PRO A 1 152 ? -18.774 10.035 13.344 1.00 82.62 152 PRO A N 1
ATOM 1246 C CA . PRO A 1 152 ? -20.160 10.018 13.800 1.00 82.62 152 PRO A CA 1
ATOM 1247 C C . PRO A 1 152 ? -20.979 11.235 13.347 1.00 82.62 152 PRO A C 1
ATOM 1249 O O . PRO A 1 152 ? -22.165 11.290 13.654 1.00 82.62 152 PRO A O 1
ATOM 1252 N N . ILE A 1 153 ? -20.362 12.226 12.694 1.00 81.56 153 ILE A N 1
ATOM 1253 C CA . ILE A 1 153 ? -21.005 13.485 12.299 1.00 81.56 153 ILE A CA 1
ATOM 1254 C C . ILE A 1 153 ? -21.096 13.580 10.776 1.00 81.56 153 ILE A C 1
ATOM 1256 O O . ILE A 1 153 ? -22.173 13.812 10.235 1.00 81.56 153 ILE A O 1
ATOM 1260 N N . ASN A 1 154 ? -19.974 13.412 10.080 1.00 82.00 154 ASN A N 1
ATOM 1261 C CA . ASN A 1 154 ? -19.891 13.621 8.634 1.00 82.00 154 ASN A CA 1
ATOM 1262 C C . ASN A 1 154 ? -20.199 12.340 7.841 1.00 82.00 154 ASN A C 1
ATOM 1264 O O . ASN A 1 154 ? -20.609 12.410 6.681 1.00 82.00 154 ASN A O 1
ATOM 1268 N N . PHE A 1 155 ? -20.027 11.178 8.477 1.00 86.69 155 PHE A N 1
ATOM 1269 C CA . PHE A 1 155 ? -20.239 9.853 7.897 1.00 86.69 155 PHE A CA 1
ATOM 1270 C C . PHE A 1 155 ? -21.072 8.981 8.841 1.00 86.69 155 PHE A C 1
ATOM 1272 O O . PHE A 1 155 ? -20.712 7.839 9.143 1.00 86.69 155 PHE A O 1
ATOM 1279 N N . GLU A 1 156 ? -22.194 9.543 9.311 1.00 87.38 156 GLU A N 1
ATOM 1280 C CA . GLU A 1 156 ? -23.111 8.854 10.212 1.00 87.38 156 GLU A CA 1
ATOM 1281 C C . GLU A 1 156 ? -23.509 7.486 9.644 1.00 87.38 156 GLU A C 1
ATOM 1283 O O . GLU A 1 156 ? -23.822 7.319 8.462 1.00 87.38 156 GLU A O 1
ATOM 1288 N N . LEU A 1 157 ? -23.472 6.486 10.521 1.00 91.38 157 LEU A N 1
ATOM 1289 C CA . LEU A 1 157 ? -23.536 5.085 10.141 1.00 91.38 157 LEU A CA 1
ATOM 1290 C C . LEU A 1 157 ? -24.830 4.714 9.405 1.00 91.38 157 LEU A C 1
ATOM 1292 O O . LEU A 1 157 ? -24.783 3.946 8.446 1.00 91.38 157 LEU A O 1
ATOM 1296 N N . GLU A 1 158 ? -25.975 5.239 9.840 1.00 92.50 158 GLU A N 1
ATOM 1297 C CA . GLU A 1 158 ? -27.260 4.902 9.222 1.00 92.50 158 GLU A CA 1
ATOM 1298 C C . GLU A 1 158 ? -27.371 5.465 7.801 1.00 92.50 158 GLU A C 1
ATOM 1300 O O . GLU A 1 158 ? -27.686 4.730 6.863 1.00 92.50 158 GLU A O 1
ATOM 1305 N N . ASP A 1 159 ? -26.988 6.727 7.613 1.00 92.06 159 ASP A N 1
ATOM 1306 C CA . ASP A 1 159 ? -26.991 7.359 6.296 1.00 92.06 159 ASP A CA 1
ATOM 1307 C C . ASP A 1 159 ? -25.990 6.697 5.341 1.00 92.06 159 ASP A C 1
ATOM 1309 O O . ASP A 1 159 ? -26.249 6.602 4.133 1.00 92.06 159 ASP A O 1
ATOM 1313 N N . LEU A 1 160 ? -24.839 6.253 5.862 1.00 95.06 160 LEU A N 1
ATOM 1314 C CA . LEU A 1 160 ? -23.820 5.551 5.086 1.00 95.06 160 LEU A CA 1
ATOM 1315 C C . LEU A 1 160 ? -24.310 4.166 4.650 1.00 95.06 160 LEU A C 1
ATOM 1317 O O . LEU A 1 160 ? -24.107 3.795 3.494 1.00 95.06 160 LEU A O 1
ATOM 1321 N N . ARG A 1 161 ? -25.010 3.423 5.519 1.00 96.25 161 ARG A N 1
ATOM 1322 C CA . ARG A 1 161 ? -25.665 2.156 5.144 1.00 96.25 161 ARG A CA 1
ATOM 1323 C C . ARG A 1 161 ? -26.679 2.358 4.029 1.00 96.25 161 ARG A C 1
ATOM 1325 O O . ARG A 1 161 ? -26.681 1.595 3.066 1.00 96.25 161 ARG A O 1
ATOM 1332 N N . GLU A 1 162 ? -27.531 3.375 4.145 1.00 96.81 162 GLU A N 1
ATOM 1333 C CA . GLU A 1 162 ? -28.531 3.682 3.120 1.00 96.81 162 GLU A CA 1
ATOM 1334 C C . GLU A 1 162 ? -27.867 4.042 1.785 1.00 96.81 162 GLU A C 1
ATOM 1336 O O . GLU A 1 162 ? -28.299 3.584 0.723 1.00 96.81 162 GLU A O 1
ATOM 1341 N N . PHE A 1 163 ? -26.773 4.808 1.829 1.00 97.25 163 PHE A N 1
ATOM 1342 C CA . PHE A 1 163 ? -26.004 5.132 0.634 1.00 97.25 163 PHE A CA 1
ATOM 1343 C C . PHE A 1 163 ? -25.403 3.887 -0.024 1.00 97.25 163 PHE A C 1
ATOM 1345 O O . PHE A 1 163 ? -25.605 3.680 -1.216 1.00 97.25 163 PHE A O 1
ATOM 1352 N N . VAL A 1 164 ? -24.719 3.032 0.742 1.00 97.12 164 VAL A N 1
ATOM 1353 C CA . VAL A 1 164 ? -24.133 1.775 0.240 1.00 97.12 164 VAL A CA 1
ATOM 1354 C C . VAL A 1 164 ? -25.214 0.887 -0.373 1.00 97.12 164 VAL A C 1
ATOM 1356 O O . VAL A 1 164 ? -25.041 0.369 -1.474 1.00 97.12 164 VAL A O 1
ATOM 1359 N N . LYS A 1 165 ? -26.368 0.778 0.293 1.00 97.56 165 LYS A N 1
ATOM 1360 C CA . LYS A 1 165 ? -27.518 0.039 -0.226 1.00 97.56 165 LYS A CA 1
ATOM 1361 C C . LYS A 1 165 ? -27.998 0.601 -1.566 1.00 97.56 165 LYS A C 1
ATOM 1363 O O . LYS A 1 165 ? -28.230 -0.173 -2.486 1.00 97.56 165 LYS A O 1
ATOM 1368 N N . THR A 1 166 ? -28.103 1.924 -1.691 1.00 97.44 166 THR A N 1
ATOM 1369 C CA . THR A 1 166 ? -28.468 2.592 -2.955 1.00 97.44 166 THR A CA 1
ATOM 1370 C C . THR A 1 166 ? -27.451 2.275 -4.054 1.00 97.44 166 THR A C 1
ATOM 1372 O O . THR A 1 166 ? -27.829 1.880 -5.152 1.00 97.44 166 THR A O 1
ATOM 1375 N N . VAL A 1 167 ? -26.152 2.367 -3.740 1.00 97.88 167 VAL A N 1
ATOM 1376 C CA . VAL A 1 167 ? -25.065 2.032 -4.673 1.00 97.88 167 VAL A CA 1
ATOM 1377 C C . VAL A 1 167 ? -25.204 0.596 -5.190 1.00 97.88 167 VAL A C 1
ATOM 1379 O O . VAL A 1 167 ? -25.022 0.359 -6.383 1.00 97.88 167 VAL A O 1
ATOM 1382 N N . HIS A 1 168 ? -25.556 -0.353 -4.322 1.00 97.38 168 HIS A N 1
ATOM 1383 C CA . HIS A 1 168 ? -25.761 -1.754 -4.694 1.00 97.38 168 HIS A CA 1
ATOM 1384 C C . HIS A 1 168 ? -27.063 -2.010 -5.460 1.00 97.38 168 HIS A C 1
ATOM 1386 O O . HIS A 1 168 ? -27.060 -2.823 -6.382 1.00 97.38 168 HIS A O 1
ATOM 1392 N N . GLU A 1 169 ? -28.161 -1.327 -5.119 1.00 97.56 169 GLU A N 1
ATOM 1393 C CA . GLU A 1 169 ? -29.435 -1.404 -5.857 1.00 97.56 169 GLU A CA 1
ATOM 1394 C C . GLU A 1 169 ? -29.285 -0.906 -7.309 1.00 97.56 169 GLU A C 1
ATOM 1396 O O . GLU A 1 169 ? -29.928 -1.445 -8.211 1.00 97.56 169 GLU A O 1
ATOM 1401 N N . ASP A 1 170 ? -28.361 0.030 -7.542 1.00 96.81 170 ASP A N 1
ATOM 1402 C CA . ASP A 1 170 ? -27.971 0.536 -8.865 1.00 96.81 170 ASP A CA 1
ATOM 1403 C C . ASP A 1 170 ? -26.922 -0.344 -9.589 1.00 96.81 170 ASP A C 1
ATOM 1405 O O . ASP A 1 170 ? -26.390 0.057 -10.628 1.00 96.81 170 ASP A O 1
ATOM 1409 N N . ASP A 1 171 ? -26.614 -1.532 -9.049 1.00 96.31 171 ASP A N 1
ATOM 1410 C CA . ASP A 1 171 ? -25.569 -2.471 -9.495 1.00 96.31 171 ASP A CA 1
ATOM 1411 C C . ASP A 1 171 ? -24.170 -1.842 -9.619 1.00 96.31 171 ASP A C 1
ATOM 1413 O O . ASP A 1 171 ? -23.395 -2.152 -10.520 1.00 96.31 171 ASP A O 1
ATOM 1417 N N . ARG A 1 172 ? -23.814 -0.967 -8.675 1.00 97.56 172 ARG A N 1
ATOM 1418 C CA . ARG A 1 172 ? -22.476 -0.365 -8.558 1.00 97.56 172 ARG A CA 1
ATOM 1419 C C . ARG A 1 172 ? -21.791 -0.832 -7.286 1.00 97.56 172 ARG A C 1
ATOM 1421 O O . ARG A 1 172 ? -22.345 -1.627 -6.527 1.00 97.56 172 ARG A O 1
ATOM 1428 N N . ARG A 1 173 ? -20.544 -0.413 -7.089 1.00 97.56 173 ARG A N 1
ATOM 1429 C CA . ARG A 1 173 ? -19.689 -0.891 -6.000 1.00 97.56 173 ARG A CA 1
ATOM 1430 C C . ARG A 1 173 ? -19.099 0.268 -5.210 1.00 97.56 173 ARG A C 1
ATOM 1432 O O . ARG A 1 173 ? -18.926 1.369 -5.738 1.00 97.56 173 ARG A O 1
ATOM 1439 N N . ILE A 1 174 ? -18.776 0.016 -3.949 1.00 97.06 174 ILE A N 1
ATOM 1440 C CA . ILE A 1 174 ? -18.102 0.981 -3.081 1.00 97.06 174 ILE A CA 1
ATOM 1441 C C . ILE A 1 174 ? -16.851 0.369 -2.469 1.00 97.06 174 ILE A C 1
ATOM 1443 O O . ILE A 1 174 ? -16.900 -0.713 -1.897 1.00 97.06 174 ILE A O 1
ATOM 1447 N N . ASN A 1 175 ? -15.723 1.063 -2.577 1.00 97.69 175 ASN A N 1
ATOM 1448 C CA . ASN A 1 175 ? -14.458 0.634 -1.987 1.00 97.69 175 ASN A CA 1
ATOM 1449 C C . ASN A 1 175 ? -14.040 1.590 -0.868 1.00 97.69 175 ASN A C 1
ATOM 1451 O O . ASN A 1 175 ? -14.338 2.783 -0.911 1.00 97.69 175 ASN A O 1
ATOM 1455 N N . ILE A 1 176 ? -13.307 1.070 0.112 1.00 97.00 176 ILE A N 1
ATOM 1456 C CA . ILE A 1 176 ? -12.797 1.852 1.244 1.00 97.00 176 ILE A CA 1
ATOM 1457 C C . ILE A 1 176 ? -11.273 1.799 1.296 1.00 97.00 176 ILE A C 1
ATOM 1459 O O . ILE A 1 176 ? -10.673 0.813 0.858 1.00 97.00 176 ILE A O 1
ATOM 1463 N N . ILE A 1 177 ? -10.656 2.834 1.858 1.00 98.50 177 ILE A N 1
ATOM 1464 C CA . ILE A 1 177 ? -9.240 2.818 2.234 1.00 98.50 177 ILE A CA 1
ATOM 1465 C C . ILE A 1 177 ? -9.032 2.207 3.627 1.00 98.50 177 ILE A C 1
ATOM 1467 O O . ILE A 1 177 ? -9.892 2.322 4.495 1.00 98.50 177 ILE A O 1
ATOM 1471 N N . VAL A 1 178 ? -7.880 1.577 3.849 1.00 98.25 178 VAL A N 1
ATOM 1472 C CA . VAL A 1 178 ? -7.336 1.233 5.169 1.00 98.25 178 VAL A CA 1
ATOM 1473 C C . VAL A 1 178 ? -5.832 1.498 5.188 1.00 98.25 178 VAL A C 1
ATOM 1475 O O . VAL A 1 178 ? -5.148 1.303 4.181 1.00 98.25 178 VAL A O 1
ATOM 1478 N N . ASP A 1 179 ? -5.312 1.858 6.356 1.00 98.50 179 ASP A N 1
ATOM 1479 C CA . ASP A 1 179 ? -3.878 2.054 6.583 1.00 98.50 179 ASP A CA 1
ATOM 1480 C C . ASP A 1 179 ? -3.248 0.862 7.331 1.00 98.50 179 ASP A C 1
ATOM 1482 O O . ASP A 1 179 ? -3.942 0.103 8.010 1.00 98.50 179 ASP A O 1
ATOM 1486 N N . PRO A 1 180 ? -1.925 0.650 7.265 1.00 98.19 180 PRO A N 1
ATOM 1487 C CA . PRO A 1 180 ? -1.252 -0.502 7.865 1.00 98.19 180 PRO A CA 1
ATOM 1488 C C . PRO A 1 180 ? -0.826 -0.245 9.323 1.00 98.19 180 PRO A C 1
ATOM 1490 O O . PRO A 1 180 ? 0.137 -0.845 9.805 1.00 98.19 180 PRO A O 1
ATOM 1493 N N . CYS A 1 181 ? -1.498 0.667 10.021 1.00 98.31 181 CYS A N 1
ATOM 1494 C CA . CYS A 1 181 ? -1.229 1.009 11.413 1.00 98.31 181 CYS A CA 1
ATOM 1495 C C . CYS A 1 181 ? -2.523 1.145 12.213 1.00 98.31 181 CYS A C 1
ATOM 1497 O O . CYS A 1 181 ? -3.627 1.184 11.668 1.00 98.31 181 CYS A O 1
ATOM 1499 N N . ILE A 1 182 ? -2.374 1.217 13.531 1.00 98.44 182 ILE A N 1
ATOM 1500 C CA . ILE A 1 182 ? -3.474 1.431 14.463 1.00 98.44 182 ILE A CA 1
ATOM 1501 C C . ILE A 1 182 ? -3.114 2.626 15.338 1.00 98.44 182 ILE A C 1
ATOM 1503 O O . ILE A 1 182 ? -2.054 2.640 15.961 1.00 98.44 182 ILE A O 1
ATOM 1507 N N . GLY A 1 183 ? -3.995 3.629 15.373 1.00 91.31 183 GLY A N 1
ATOM 1508 C CA . GLY A 1 183 ? -3.825 4.797 16.236 1.00 91.31 183 GLY A CA 1
ATOM 1509 C C . GLY A 1 183 ? -3.674 4.397 17.699 1.00 91.31 183 GLY A C 1
ATOM 1510 O O . GLY A 1 183 ? -4.474 3.615 18.213 1.00 91.31 183 GLY A O 1
ATOM 1511 N N . GLU A 1 184 ? -2.667 4.946 18.369 1.00 88.25 184 GLU A N 1
ATOM 1512 C CA . GLU A 1 184 ? -2.466 4.722 19.793 1.00 88.25 184 GLU A CA 1
ATOM 1513 C C . GLU A 1 184 ? -3.625 5.321 20.599 1.00 88.25 184 GLU A C 1
ATOM 1515 O O . GLU A 1 184 ? -4.189 6.379 20.283 1.00 88.25 184 GLU A O 1
ATOM 1520 N N . ALA A 1 185 ? -3.991 4.628 21.670 1.00 85.38 185 ALA A N 1
ATOM 1521 C CA . ALA A 1 185 ? -5.048 5.052 22.569 1.00 85.38 185 ALA A CA 1
ATOM 1522 C C . ALA A 1 185 ? -4.779 4.556 23.990 1.00 85.38 185 ALA A C 1
ATOM 1524 O O . ALA A 1 185 ? -3.999 3.626 24.206 1.00 85.38 185 ALA A O 1
ATOM 1525 N N . LYS A 1 186 ? -5.440 5.165 24.979 1.00 86.00 186 LYS A N 1
ATOM 1526 C CA . LYS A 1 186 ? -5.448 4.583 26.324 1.00 86.00 186 LYS A CA 1
ATOM 1527 C C . LYS A 1 186 ? -6.307 3.325 26.323 1.00 86.00 186 LYS A C 1
ATOM 1529 O O . LYS A 1 186 ? -7.259 3.214 25.551 1.00 86.00 186 LYS A O 1
ATOM 1534 N N . THR A 1 187 ? -6.002 2.420 27.244 1.00 88.94 187 THR A N 1
ATOM 1535 C CA . THR A 1 187 ? -6.753 1.177 27.406 1.00 88.94 187 THR A CA 1
ATOM 1536 C C . THR A 1 187 ? -8.251 1.437 27.546 1.00 88.94 187 THR A C 1
ATOM 1538 O O . THR A 1 187 ? -8.675 2.216 28.403 1.00 88.94 187 THR A O 1
ATOM 1541 N N . GLY A 1 188 ? -9.045 0.772 26.710 1.00 87.44 188 GLY A N 1
ATOM 1542 C CA . GLY A 1 188 ? -10.500 0.875 26.660 1.00 87.44 188 GLY A CA 1
ATOM 1543 C C . GLY A 1 188 ? -11.044 1.993 25.765 1.00 87.44 188 GLY A C 1
ATOM 1544 O O . GLY A 1 188 ? -12.252 2.030 25.537 1.00 87.44 188 GLY A O 1
ATOM 1545 N N . GLU A 1 189 ? -10.207 2.895 25.240 1.00 86.94 189 GLU A N 1
ATOM 1546 C CA . GLU A 1 189 ? -10.661 3.976 24.348 1.00 86.94 189 GLU A CA 1
ATOM 1547 C C . GLU A 1 189 ? -10.773 3.533 22.884 1.00 86.94 189 GLU A C 1
ATOM 1549 O O . GLU A 1 189 ? -11.517 4.143 22.113 1.00 86.94 189 GLU A O 1
ATOM 1554 N N . TYR A 1 190 ? -10.030 2.501 22.477 1.00 93.62 190 TYR A N 1
ATOM 1555 C CA . TYR A 1 190 ? -10.019 2.030 21.096 1.00 93.62 190 TYR A CA 1
ATOM 1556 C C . TYR A 1 190 ? -9.685 0.539 21.018 1.00 93.62 190 TYR A C 1
ATOM 1558 O O . TYR A 1 190 ? -8.532 0.131 21.152 1.00 93.62 190 TYR A O 1
ATOM 1566 N N . LYS A 1 191 ? -10.719 -0.270 20.761 1.00 96.56 191 LYS A N 1
ATOM 1567 C CA . LYS A 1 191 ? -10.638 -1.737 20.788 1.00 96.56 191 LYS A CA 1
ATOM 1568 C C . LYS A 1 191 ? -9.570 -2.307 19.864 1.00 96.56 191 LYS A C 1
ATOM 1570 O O . LYS A 1 191 ? -8.836 -3.182 20.298 1.00 96.56 191 LYS A O 1
ATOM 1575 N N . ALA A 1 192 ? -9.440 -1.794 18.639 1.00 97.75 192 ALA A N 1
ATOM 1576 C CA . ALA A 1 192 ? -8.448 -2.321 17.706 1.00 97.75 192 ALA A CA 1
ATOM 1577 C C . ALA A 1 192 ? -7.020 -2.186 18.262 1.00 97.75 192 ALA A C 1
ATOM 1579 O O . ALA A 1 192 ? -6.197 -3.079 18.065 1.00 97.75 192 ALA A O 1
ATOM 1580 N N . TYR A 1 193 ? -6.722 -1.111 19.001 1.00 98.06 193 TYR A N 1
ATOM 1581 C CA . TYR A 1 193 ? -5.422 -0.947 19.653 1.00 98.06 193 TYR A CA 1
ATOM 1582 C C . TYR A 1 193 ? -5.241 -1.930 20.815 1.00 98.06 193 TYR A C 1
ATOM 1584 O O . TYR A 1 193 ? -4.238 -2.641 20.858 1.00 98.06 193 TYR A O 1
ATOM 1592 N N . ASP A 1 194 ? -6.235 -2.037 21.700 1.00 98.25 194 ASP A N 1
ATOM 1593 C CA . ASP A 1 194 ? -6.212 -2.974 22.832 1.00 98.25 194 ASP A CA 1
ATOM 1594 C C . ASP A 1 194 ? -6.052 -4.433 22.369 1.00 98.25 194 ASP A C 1
ATOM 1596 O O 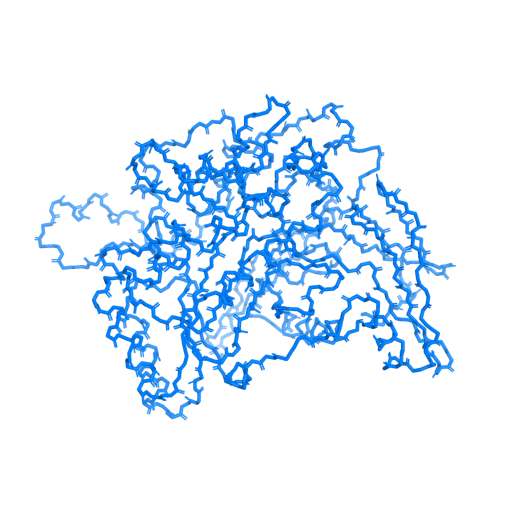. ASP A 1 194 ? -5.179 -5.155 22.852 1.00 98.25 194 ASP A O 1
ATOM 1600 N N . ASN A 1 195 ? -6.835 -4.841 21.369 1.00 98.69 195 ASN A N 1
ATOM 1601 C CA . ASN A 1 195 ? -6.785 -6.173 20.772 1.00 98.69 195 ASN A CA 1
ATOM 1602 C C . ASN A 1 195 ? -5.434 -6.431 20.089 1.00 98.69 195 ASN A C 1
ATOM 1604 O O . ASN A 1 195 ? -4.914 -7.546 20.140 1.00 98.69 195 ASN A O 1
ATOM 1608 N N . GLY A 1 196 ? -4.839 -5.409 19.465 1.00 98.62 196 GLY A N 1
ATOM 1609 C CA . GLY A 1 196 ? -3.528 -5.524 18.832 1.00 98.62 196 GLY A CA 1
ATOM 1610 C C . GLY A 1 196 ? -2.401 -5.731 19.850 1.00 98.62 196 GLY A C 1
ATOM 1611 O O . GLY A 1 196 ? -1.502 -6.546 19.627 1.00 98.62 196 GLY A O 1
ATOM 1612 N N . LEU A 1 197 ? -2.483 -5.054 21.001 1.00 98.56 197 LEU A N 1
ATOM 1613 C CA . LEU A 1 197 ? -1.576 -5.271 22.131 1.00 98.56 197 LEU A CA 1
ATOM 1614 C C . LEU A 1 197 ? -1.737 -6.683 22.707 1.00 98.56 197 LEU A C 1
ATOM 1616 O O . LEU A 1 197 ? -0.739 -7.365 22.935 1.00 98.56 197 LEU A O 1
ATOM 1620 N N . GLU A 1 198 ? -2.976 -7.138 22.911 1.00 98.44 198 GLU A N 1
ATOM 1621 C CA . GLU A 1 198 ? -3.270 -8.476 23.439 1.00 98.44 198 GLU A CA 1
ATOM 1622 C C . GLU A 1 198 ? -2.761 -9.591 22.512 1.00 98.44 198 GLU A C 1
ATOM 1624 O O . GLU A 1 198 ? -2.202 -10.588 22.974 1.00 98.44 198 GLU A O 1
ATOM 1629 N N . GLN A 1 199 ? -2.922 -9.418 21.198 1.00 98.56 199 GLN A N 1
ATOM 1630 C CA . GLN A 1 199 ? -2.536 -10.419 20.202 1.00 98.56 199 GLN A CA 1
ATOM 1631 C C . GLN A 1 199 ? -1.063 -10.346 19.768 1.00 98.56 199 GLN A C 1
ATOM 1633 O O . GLN A 1 199 ? -0.637 -11.200 18.982 1.00 98.56 199 GLN A O 1
ATOM 1638 N N . ASP A 1 200 ? -0.291 -9.385 20.287 1.00 98.50 200 ASP A N 1
ATOM 1639 C CA . ASP A 1 200 ? 1.127 -9.152 19.977 1.00 98.50 200 ASP A CA 1
ATOM 1640 C C . ASP A 1 200 ? 1.396 -9.011 18.465 1.00 98.50 200 ASP A C 1
ATOM 1642 O O . ASP A 1 200 ? 2.198 -9.745 17.880 1.00 98.50 200 ASP A O 1
ATOM 1646 N N . VAL A 1 201 ? 0.665 -8.101 17.808 1.00 98.81 201 VAL A N 1
ATOM 1647 C CA . VAL A 1 201 ? 0.695 -7.933 16.337 1.00 98.81 201 VAL A CA 1
ATOM 1648 C C . VAL A 1 201 ? 1.445 -6.696 15.850 1.00 98.81 201 VAL A C 1
ATOM 1650 O O . VAL A 1 201 ? 1.440 -6.428 14.650 1.00 98.81 201 VAL A O 1
ATOM 1653 N N . PHE A 1 202 ? 2.073 -5.936 16.745 1.00 98.81 202 PHE A N 1
ATOM 1654 C CA . PHE A 1 202 ? 2.796 -4.719 16.383 1.00 98.81 202 PHE A CA 1
ATOM 1655 C C . PHE A 1 202 ? 4.306 -4.947 16.264 1.00 98.81 202 PHE A C 1
ATOM 1657 O O . PHE A 1 202 ? 4.890 -5.761 16.982 1.00 98.81 202 PHE A O 1
ATOM 1664 N N . ILE A 1 203 ? 4.944 -4.181 15.375 1.00 98.62 203 ILE A N 1
ATOM 1665 C CA . ILE A 1 203 ? 6.406 -4.092 15.268 1.00 98.62 203 ILE A CA 1
ATOM 1666 C C . ILE A 1 203 ? 6.983 -3.610 16.601 1.00 98.62 203 ILE A C 1
ATOM 1668 O O . ILE A 1 203 ? 6.382 -2.778 17.284 1.00 98.62 203 ILE A O 1
ATOM 1672 N N . LYS A 1 204 ? 8.170 -4.112 16.962 1.00 97.88 204 LYS A N 1
ATOM 1673 C CA . LYS A 1 204 ? 8.850 -3.755 18.213 1.00 97.88 204 LYS A CA 1
ATOM 1674 C C . LYS A 1 204 ? 10.128 -2.964 17.972 1.00 97.88 204 LYS A C 1
ATOM 1676 O O . LYS A 1 204 ? 10.844 -3.195 16.995 1.00 97.88 204 LYS A O 1
ATOM 1681 N N . ASN A 1 205 ? 10.450 -2.059 18.888 1.00 94.62 205 ASN A N 1
ATOM 1682 C CA . ASN A 1 205 ? 11.760 -1.419 18.934 1.00 94.62 205 ASN A CA 1
ATOM 1683 C C . ASN A 1 205 ? 12.830 -2.388 19.479 1.00 94.62 205 ASN A C 1
ATOM 1685 O O . ASN A 1 205 ? 12.557 -3.540 19.831 1.00 94.62 205 ASN A O 1
ATOM 1689 N N . VAL A 1 206 ? 14.085 -1.936 19.546 1.00 90.75 206 VAL A N 1
ATOM 1690 C CA . VAL A 1 206 ? 15.201 -2.760 20.055 1.00 90.75 206 VAL A CA 1
ATOM 1691 C C . VAL A 1 206 ? 15.063 -3.135 21.535 1.00 90.75 206 VAL A C 1
ATOM 1693 O O . VAL A 1 206 ? 15.661 -4.123 21.960 1.00 90.75 206 VAL A O 1
ATOM 1696 N N . GLY A 1 207 ? 14.280 -2.374 22.304 1.00 91.06 207 GLY A N 1
ATOM 1697 C CA . GLY A 1 207 ? 13.945 -2.656 23.700 1.00 91.06 207 GLY A CA 1
ATOM 1698 C C . GLY A 1 207 ? 12.854 -3.718 23.870 1.00 91.06 207 GLY A C 1
ATOM 1699 O O . GLY A 1 207 ? 12.649 -4.201 24.981 1.00 91.06 207 GLY A O 1
ATOM 1700 N N . GLY A 1 208 ? 12.190 -4.124 22.783 1.00 94.88 208 GLY A N 1
ATOM 1701 C CA . GLY A 1 208 ? 11.077 -5.074 22.809 1.00 94.88 208 GLY A CA 1
ATOM 1702 C C . GLY A 1 208 ? 9.720 -4.435 23.111 1.00 94.88 208 GLY A C 1
ATOM 1703 O O . GLY A 1 208 ? 8.742 -5.160 23.288 1.00 94.88 208 GLY A O 1
ATOM 1704 N N . GLU A 1 209 ? 9.650 -3.106 23.158 1.00 95.31 209 GLU A N 1
ATOM 1705 C CA . GLU A 1 209 ? 8.408 -2.348 23.304 1.00 95.31 209 GLU A CA 1
ATOM 1706 C C . GLU A 1 209 ? 7.758 -2.137 21.933 1.00 95.31 209 GLU A C 1
ATOM 1708 O O . GLU A 1 209 ? 8.433 -2.220 20.905 1.00 95.31 209 GLU A O 1
ATOM 1713 N N . VAL A 1 210 ? 6.450 -1.869 21.908 1.00 96.75 210 VAL A N 1
ATOM 1714 C CA . VAL A 1 210 ? 5.736 -1.523 20.670 1.00 96.75 210 VAL A CA 1
ATOM 1715 C C . VAL A 1 210 ? 6.375 -0.285 20.051 1.00 96.75 210 VAL A C 1
ATOM 1717 O O . VAL A 1 210 ? 6.533 0.735 20.718 1.00 96.75 210 VAL A O 1
ATOM 1720 N N . TYR A 1 211 ? 6.742 -0.391 18.777 1.00 95.88 211 TYR A N 1
ATOM 1721 C CA . TYR A 1 211 ? 7.357 0.699 18.040 1.00 95.88 211 TYR A CA 1
ATOM 1722 C C . TYR A 1 211 ? 6.335 1.804 17.779 1.00 95.88 211 TYR A C 1
ATOM 1724 O O . TYR A 1 211 ? 5.294 1.557 17.161 1.00 95.88 211 TYR A O 1
ATOM 1732 N N . ARG A 1 212 ? 6.663 3.024 18.206 1.00 92.75 212 ARG A N 1
ATOM 1733 C CA . ARG A 1 212 ? 5.788 4.192 18.062 1.00 92.75 212 ARG A CA 1
ATOM 1734 C C . ARG A 1 212 ? 6.161 4.986 16.818 1.00 92.75 212 ARG A C 1
ATOM 1736 O O . ARG A 1 212 ? 7.288 5.462 16.690 1.00 92.75 212 ARG A O 1
ATOM 1743 N N . SER A 1 213 ? 5.215 5.155 15.904 1.00 91.94 213 SER A N 1
ATOM 1744 C CA . SER A 1 213 ? 5.372 5.956 14.687 1.00 91.94 213 SER A CA 1
ATOM 1745 C C . SER A 1 213 ? 4.273 7.016 14.594 1.00 91.94 213 SER A C 1
ATOM 1747 O O . SER A 1 213 ? 3.524 7.218 15.550 1.00 91.94 213 SER A O 1
ATOM 1749 N N . ARG A 1 214 ? 4.190 7.739 13.475 1.00 87.50 214 ARG A N 1
ATOM 1750 C CA . ARG A 1 214 ? 3.213 8.811 13.286 1.00 87.50 214 ARG A CA 1
ATOM 1751 C C . ARG A 1 214 ? 2.646 8.808 11.877 1.00 87.50 214 ARG A C 1
ATOM 1753 O O . ARG A 1 214 ? 3.407 8.798 10.913 1.00 87.50 214 ARG A O 1
ATOM 1760 N N . GLN A 1 215 ? 1.322 8.844 11.778 1.00 87.44 215 GLN A N 1
ATOM 1761 C CA . GLN A 1 215 ? 0.580 8.869 10.516 1.00 87.44 215 GLN A CA 1
ATOM 1762 C C . GLN A 1 215 ? -0.732 9.664 10.695 1.00 87.44 215 GLN A C 1
ATOM 1764 O O . GLN A 1 215 ? -0.817 10.521 11.575 1.00 87.44 215 GLN A O 1
ATOM 1769 N N . TRP A 1 216 ? -1.763 9.406 9.881 1.00 83.62 216 TRP A N 1
ATOM 1770 C CA . TRP A 1 216 ? -3.028 10.153 9.894 1.00 83.62 216 TRP A CA 1
ATOM 1771 C C . TRP A 1 216 ? -3.738 10.128 11.253 1.00 83.62 216 TRP A C 1
ATOM 1773 O O . TRP A 1 216 ? -4.233 11.154 11.715 1.00 83.62 216 TRP A O 1
ATOM 1783 N N . ALA A 1 217 ? -3.716 8.985 11.943 1.00 83.50 217 ALA A N 1
ATOM 1784 C CA . ALA A 1 217 ? -4.308 8.821 13.271 1.00 83.50 217 ALA A CA 1
ATOM 1785 C C . ALA A 1 217 ? -3.432 9.363 14.424 1.00 83.50 217 ALA A C 1
ATOM 1787 O O . ALA A 1 217 ? -3.620 8.958 15.572 1.00 83.50 217 ALA A O 1
ATOM 1788 N N . GLY A 1 218 ? -2.475 10.256 14.146 1.00 83.19 218 GLY A N 1
ATOM 1789 C CA . GLY A 1 218 ? -1.543 10.791 15.139 1.00 83.19 218 GLY A CA 1
ATOM 1790 C C . GLY A 1 218 ? -0.407 9.816 15.446 1.00 83.19 218 GLY A C 1
ATOM 1791 O O . GLY A 1 218 ? 0.214 9.290 14.524 1.00 83.19 218 GLY A O 1
ATOM 1792 N N . ASP A 1 219 ? -0.119 9.588 16.731 1.00 87.00 219 ASP A N 1
ATOM 1793 C CA . ASP A 1 219 ? 0.800 8.521 17.155 1.00 87.00 219 ASP A CA 1
ATOM 1794 C C . ASP A 1 219 ? 0.157 7.153 16.863 1.00 87.00 219 ASP A C 1
ATOM 1796 O O . ASP A 1 219 ? -1.009 6.924 17.196 1.00 87.00 219 ASP A O 1
ATOM 1800 N N . VAL A 1 220 ? 0.902 6.248 16.227 1.00 93.12 220 VAL A N 1
ATOM 1801 C CA . VAL A 1 220 ? 0.394 4.954 15.751 1.00 93.12 220 VAL A CA 1
ATOM 1802 C C . VAL A 1 220 ? 1.352 3.810 16.075 1.00 93.12 220 VAL A C 1
ATOM 1804 O O . VAL A 1 220 ? 2.574 3.975 16.051 1.00 93.12 220 VAL A O 1
ATOM 1807 N N . ALA A 1 221 ? 0.789 2.620 16.281 1.00 97.75 221 ALA A N 1
ATOM 1808 C CA . ALA A 1 221 ? 1.526 1.364 16.291 1.00 97.75 221 ALA A CA 1
ATOM 1809 C C . ALA A 1 221 ? 1.474 0.698 14.907 1.00 97.75 221 ALA A C 1
ATOM 1811 O O . ALA A 1 221 ? 0.414 0.591 14.281 1.00 97.75 221 ALA A O 1
ATOM 1812 N N . ILE A 1 222 ? 2.633 0.249 14.426 1.00 98.69 222 ILE A N 1
ATOM 1813 C CA . ILE A 1 222 ? 2.802 -0.348 13.093 1.00 98.69 222 ILE A CA 1
ATOM 1814 C C . ILE A 1 222 ? 2.449 -1.836 13.147 1.00 98.69 222 ILE A C 1
ATOM 1816 O O . ILE A 1 222 ? 2.995 -2.562 13.980 1.00 98.69 222 ILE A O 1
ATOM 1820 N N . LEU A 1 223 ? 1.579 -2.309 12.252 1.00 98.81 223 LEU A N 1
ATOM 1821 C CA . LEU A 1 223 ? 1.217 -3.726 12.173 1.00 98.81 223 LEU A CA 1
ATOM 1822 C C . LEU A 1 223 ? 2.365 -4.567 11.606 1.00 98.81 223 LEU A C 1
ATOM 1824 O O . LEU A 1 223 ? 2.980 -4.219 10.606 1.00 98.81 223 LEU A O 1
ATOM 1828 N N . ASP A 1 224 ? 2.636 -5.714 12.218 1.00 98.81 224 ASP A N 1
ATOM 1829 C CA . ASP A 1 224 ? 3.691 -6.624 11.792 1.00 98.81 224 ASP A CA 1
ATOM 1830 C C . ASP A 1 224 ? 3.129 -7.749 10.901 1.00 98.81 224 ASP A C 1
ATOM 1832 O O . ASP A 1 224 ? 2.507 -8.689 11.410 1.00 98.81 224 ASP A O 1
ATOM 1836 N N . PRO A 1 225 ? 3.399 -7.752 9.580 1.00 98.62 225 PRO A N 1
ATOM 1837 C CA . PRO A 1 225 ? 2.900 -8.788 8.672 1.00 98.62 225 PRO A CA 1
ATOM 1838 C C . PRO A 1 225 ? 3.496 -10.186 8.919 1.00 98.62 225 PRO A C 1
ATOM 1840 O O . PRO A 1 225 ? 3.084 -11.159 8.282 1.00 98.62 225 PRO A O 1
ATOM 1843 N N . THR A 1 226 ? 4.481 -10.306 9.810 1.00 98.62 226 THR A N 1
ATOM 1844 C CA . THR A 1 226 ? 5.133 -11.559 10.206 1.00 98.62 226 THR A CA 1
ATOM 1845 C C . THR A 1 226 ? 4.684 -12.062 11.576 1.00 98.62 226 THR A C 1
ATOM 1847 O O . THR A 1 226 ? 5.002 -13.203 11.926 1.00 98.62 226 THR A O 1
ATOM 1850 N N . ALA A 1 227 ? 3.938 -11.255 12.341 1.00 98.69 227 ALA A N 1
ATOM 1851 C CA . ALA A 1 227 ? 3.407 -11.676 13.628 1.00 98.69 227 ALA A CA 1
ATOM 1852 C C . ALA A 1 227 ? 2.465 -12.869 13.459 1.00 98.69 227 ALA A C 1
ATOM 1854 O O . ALA A 1 227 ? 1.677 -12.958 12.519 1.00 98.69 227 ALA A O 1
ATOM 1855 N N . LYS A 1 228 ? 2.538 -13.817 14.395 1.00 98.19 228 LYS A N 1
ATOM 1856 C CA . LYS A 1 228 ? 1.802 -15.086 14.305 1.00 98.19 228 LYS A CA 1
ATOM 1857 C C . LYS A 1 228 ? 0.289 -14.875 14.161 1.00 98.19 228 LYS A C 1
ATOM 1859 O O . LYS A 1 228 ? -0.356 -15.614 13.419 1.00 98.19 228 LYS A O 1
ATOM 1864 N N . ASN A 1 229 ? -0.249 -13.875 14.857 1.00 98.38 229 ASN A N 1
ATOM 1865 C CA . ASN A 1 229 ? -1.684 -13.621 14.947 1.00 98.38 229 ASN A CA 1
ATOM 1866 C C . ASN A 1 229 ? -2.176 -12.535 13.979 1.00 98.38 229 ASN A C 1
ATOM 1868 O O . ASN A 1 229 ? -3.380 -12.326 13.901 1.00 98.38 229 ASN A O 1
ATOM 1872 N N . ILE A 1 230 ? -1.302 -11.881 13.198 1.00 98.75 230 ILE A N 1
ATOM 1873 C CA . ILE A 1 230 ? -1.675 -10.693 12.404 1.00 98.75 230 ILE A CA 1
ATOM 1874 C C . ILE A 1 230 ? -2.852 -10.935 11.453 1.00 98.75 230 ILE A C 1
ATOM 1876 O O . ILE A 1 230 ? -3.736 -10.094 11.320 1.00 98.75 230 ILE A O 1
ATOM 1880 N N . LYS A 1 231 ? -2.894 -12.108 10.809 1.00 98.50 231 LYS A N 1
ATOM 1881 C CA . LYS A 1 231 ? -3.993 -12.473 9.906 1.00 98.50 231 LYS A CA 1
ATOM 1882 C C . LYS A 1 231 ? -5.311 -12.620 10.650 1.00 98.50 231 LYS A C 1
ATOM 1884 O O . LYS A 1 231 ? -6.326 -12.169 10.135 1.00 98.50 231 LYS A O 1
ATOM 1889 N N . GLN A 1 232 ? -5.283 -13.258 11.820 1.00 98.56 232 GLN A N 1
ATOM 1890 C CA . GLN A 1 232 ? -6.470 -13.463 12.642 1.00 98.56 232 GLN A CA 1
ATOM 1891 C C . GLN A 1 232 ? -6.958 -12.120 13.181 1.00 98.56 232 GLN A C 1
ATOM 1893 O O . GLN A 1 232 ? -8.089 -11.753 12.908 1.00 98.56 232 GLN A O 1
ATOM 1898 N N . TYR A 1 233 ? -6.063 -11.346 13.799 1.00 98.81 233 TYR A N 1
ATOM 1899 C CA . TYR A 1 233 ? -6.331 -9.996 14.286 1.00 98.81 233 TYR A CA 1
ATOM 1900 C C . TYR A 1 233 ? -7.000 -9.115 13.225 1.00 98.81 233 TYR A C 1
ATOM 1902 O O . TYR A 1 233 ? -8.114 -8.652 13.431 1.00 98.81 233 TYR A O 1
ATOM 1910 N N . PHE A 1 234 ? -6.366 -8.926 12.061 1.00 98.69 234 PHE A N 1
ATOM 1911 C CA . PHE A 1 234 ? -6.909 -8.018 11.047 1.00 98.69 234 PHE A CA 1
ATOM 1912 C C . PHE A 1 234 ? -8.236 -8.535 10.477 1.00 98.69 234 PHE A C 1
ATOM 1914 O O . PHE A 1 234 ? -9.129 -7.749 10.172 1.00 98.69 234 PHE A O 1
ATOM 1921 N N . THR A 1 235 ? -8.375 -9.859 10.336 1.00 98.56 235 THR A N 1
ATOM 1922 C CA . THR A 1 235 ? -9.635 -10.476 9.901 1.00 98.56 235 THR A CA 1
ATOM 1923 C C . THR A 1 235 ? -10.743 -10.230 10.914 1.00 98.56 235 THR A C 1
ATOM 1925 O O . THR A 1 235 ? -11.832 -9.839 10.511 1.00 98.56 235 THR A O 1
ATOM 1928 N N . ASP A 1 236 ? -10.470 -10.417 12.203 1.00 98.50 236 ASP A N 1
ATOM 1929 C CA . ASP A 1 236 ? -11.453 -10.235 13.267 1.00 98.50 236 ASP A CA 1
ATOM 1930 C C . ASP A 1 236 ? -11.890 -8.776 13.373 1.00 98.50 236 ASP A C 1
ATOM 1932 O O . ASP A 1 236 ? -13.091 -8.522 13.365 1.00 98.50 236 ASP A O 1
ATOM 1936 N N . GLU A 1 237 ? -10.955 -7.820 13.365 1.00 98.56 237 GLU A N 1
ATOM 1937 C CA . GLU A 1 237 ? -11.289 -6.388 13.380 1.00 98.56 237 GLU A CA 1
ATOM 1938 C C . GLU A 1 237 ? -12.145 -5.998 12.167 1.00 98.56 237 GLU A C 1
ATOM 1940 O O . GLU A 1 237 ? -13.184 -5.350 12.310 1.00 98.56 237 GLU A O 1
ATOM 1945 N N . LEU A 1 238 ? -11.757 -6.440 10.965 1.00 97.94 238 LEU A N 1
ATOM 1946 C CA . LEU A 1 238 ? -12.475 -6.115 9.735 1.00 97.94 238 LEU A CA 1
ATOM 1947 C C . LEU A 1 238 ? -13.866 -6.766 9.690 1.00 97.94 238 LEU A C 1
ATOM 1949 O O . LEU A 1 238 ? -14.836 -6.102 9.333 1.00 97.94 238 LEU A O 1
ATOM 1953 N N . VAL A 1 239 ? -13.980 -8.051 10.043 1.00 97.62 239 VAL A N 1
ATOM 1954 C CA . VAL A 1 239 ? -15.250 -8.798 10.040 1.00 97.62 239 VAL A CA 1
ATOM 1955 C C . VAL A 1 239 ? -16.179 -8.297 11.140 1.00 97.62 239 VAL A C 1
ATOM 1957 O O . VAL A 1 239 ? -17.384 -8.176 10.903 1.00 97.62 239 VAL A O 1
ATOM 1960 N N . GLN A 1 240 ? -15.650 -7.991 12.326 1.00 97.00 240 GLN A N 1
ATOM 1961 C CA . GLN A 1 240 ? -16.429 -7.415 13.415 1.00 97.00 240 GLN A CA 1
ATOM 1962 C C . GLN A 1 240 ? -16.961 -6.043 13.015 1.00 97.00 240 GLN A C 1
ATOM 1964 O O . GLN A 1 240 ? -18.171 -5.833 13.083 1.00 97.00 240 GLN A O 1
ATOM 1969 N N . TRP A 1 241 ? -16.097 -5.150 12.524 1.00 96.56 241 TRP A N 1
ATOM 1970 C CA . TRP A 1 241 ? -16.521 -3.833 12.058 1.00 96.56 241 TRP A CA 1
ATOM 1971 C C . TRP A 1 241 ? -17.545 -3.946 10.928 1.00 96.56 241 TRP A C 1
ATOM 1973 O O . TRP A 1 241 ? -18.611 -3.343 11.025 1.00 96.56 241 TRP A O 1
ATOM 1983 N N . TRP A 1 242 ? -17.308 -4.788 9.919 1.00 95.94 242 TRP A N 1
ATOM 1984 C CA . TRP A 1 242 ? -18.277 -5.068 8.851 1.00 95.94 242 TRP A CA 1
ATOM 1985 C C . TRP A 1 242 ? -19.633 -5.532 9.394 1.00 95.94 242 TRP A C 1
ATOM 1987 O O . TRP A 1 242 ? -20.678 -5.072 8.943 1.00 95.94 242 TRP A O 1
ATOM 1997 N N . SER A 1 243 ? -19.635 -6.452 10.360 1.00 95.50 243 SER A N 1
ATOM 1998 C CA . SER A 1 243 ? -20.863 -7.061 10.887 1.00 95.50 243 SER A CA 1
ATOM 1999 C C . SER A 1 243 ? -21.642 -6.116 11.803 1.00 95.50 243 SER A C 1
ATOM 2001 O O . SER A 1 243 ? -22.866 -6.058 11.722 1.00 95.50 243 SER A O 1
ATOM 2003 N N . GLU A 1 244 ? -20.951 -5.367 12.664 1.00 94.81 244 GLU A N 1
ATOM 2004 C CA . GLU A 1 244 ? -21.561 -4.394 13.579 1.00 94.81 244 GLU A CA 1
ATOM 2005 C C . GLU A 1 244 ? -22.071 -3.161 12.823 1.00 94.81 244 GLU A C 1
ATOM 2007 O O . GLU A 1 244 ? -23.154 -2.640 13.109 1.00 94.81 244 GLU A O 1
ATOM 2012 N N . THR A 1 245 ? -21.309 -2.701 11.828 1.00 94.38 245 THR A N 1
ATOM 2013 C CA . THR A 1 245 ? -21.693 -1.548 11.016 1.00 94.38 245 THR A CA 1
ATOM 2014 C C . THR A 1 245 ? -22.637 -1.910 9.890 1.00 94.38 245 THR A C 1
ATOM 2016 O O . THR A 1 245 ? -23.397 -1.050 9.490 1.00 94.38 245 THR A O 1
ATOM 2019 N N . GLY A 1 246 ? -22.649 -3.131 9.363 1.00 94.25 246 GLY A N 1
ATOM 2020 C CA . GLY A 1 246 ? -23.456 -3.472 8.189 1.00 94.25 246 GLY A CA 1
ATOM 2021 C C . GLY A 1 246 ? -23.074 -2.703 6.915 1.00 94.25 246 GLY A C 1
ATOM 2022 O O . GLY A 1 246 ? -23.843 -2.717 5.957 1.00 94.25 246 GLY A O 1
ATOM 2023 N N . ILE A 1 247 ? -21.919 -2.027 6.888 1.00 92.75 247 ILE A N 1
ATOM 2024 C CA . ILE A 1 247 ? -21.399 -1.337 5.701 1.00 92.75 247 ILE A CA 1
ATOM 2025 C C . ILE A 1 247 ? -20.783 -2.390 4.782 1.00 92.75 247 ILE A C 1
ATOM 2027 O O . ILE A 1 247 ? -19.726 -2.944 5.077 1.00 92.75 247 ILE A O 1
ATOM 2031 N N . GLN A 1 248 ? -21.447 -2.663 3.661 1.00 93.88 248 GLN A N 1
ATOM 2032 C CA . GLN A 1 248 ? -21.039 -3.712 2.732 1.00 93.88 248 GLN A CA 1
ATOM 2033 C C . GLN A 1 248 ? -20.145 -3.166 1.603 1.00 93.88 248 GLN A C 1
ATOM 2035 O O . GLN A 1 248 ? -20.607 -2.954 0.492 1.00 93.88 248 GLN A O 1
ATOM 2040 N N . PHE A 1 249 ? -18.860 -2.917 1.858 1.00 95.31 249 PHE A N 1
ATOM 2041 C CA . PHE A 1 249 ? -17.917 -2.478 0.813 1.00 95.31 249 PHE A CA 1
ATOM 2042 C C . PHE A 1 249 ? -17.362 -3.632 -0.049 1.00 95.31 249 PHE A C 1
ATOM 2044 O O . PHE A 1 249 ? -17.135 -4.755 0.385 1.00 95.31 249 PHE A O 1
ATOM 2051 N N . ASP A 1 250 ? -17.074 -3.369 -1.314 1.00 96.50 250 ASP A N 1
ATOM 2052 C CA . ASP A 1 250 ? -16.777 -4.398 -2.314 1.00 96.50 250 ASP A CA 1
ATOM 2053 C C . ASP A 1 250 ? -15.277 -4.679 -2.492 1.00 96.50 250 ASP A C 1
ATOM 2055 O O . ASP A 1 250 ? -14.862 -5.741 -2.988 1.00 96.50 250 ASP A O 1
ATOM 2059 N N . GLY A 1 251 ? -14.443 -3.748 -2.045 1.00 97.00 251 GLY A N 1
ATOM 2060 C CA . GLY A 1 251 ? -12.999 -3.799 -2.182 1.00 97.00 251 GLY A CA 1
ATOM 2061 C C . GLY A 1 251 ? -12.283 -2.922 -1.171 1.00 97.00 251 GLY A C 1
ATOM 2062 O O . GLY A 1 251 ? -12.865 -2.019 -0.571 1.00 97.00 251 GLY A O 1
ATOM 2063 N N . ILE A 1 252 ? -10.997 -3.217 -0.997 1.00 98.00 252 ILE A N 1
ATOM 2064 C CA . ILE A 1 252 ? -10.130 -2.522 -0.049 1.00 98.00 252 ILE A CA 1
ATOM 2065 C C . ILE A 1 252 ? -8.953 -1.902 -0.797 1.00 98.00 252 ILE A C 1
ATOM 2067 O O . ILE A 1 252 ? -8.289 -2.553 -1.610 1.00 98.00 252 ILE A O 1
ATOM 2071 N N . TRP A 1 253 ? -8.701 -0.639 -0.497 1.00 98.62 253 TRP A N 1
ATOM 2072 C CA . TRP A 1 253 ? -7.520 0.111 -0.874 1.00 98.62 253 TRP A CA 1
ATOM 2073 C C . TRP A 1 253 ? -6.592 0.181 0.344 1.00 98.62 253 TRP A C 1
ATOM 2075 O O . TRP A 1 253 ? -6.903 0.820 1.335 1.00 98.62 253 TRP A O 1
ATOM 2085 N N . LEU A 1 254 ? -5.468 -0.531 0.300 1.00 98.75 254 LEU A N 1
ATOM 2086 C CA . LEU A 1 254 ? -4.416 -0.439 1.309 1.00 98.75 254 LEU A CA 1
ATOM 2087 C C . LEU A 1 254 ? -3.404 0.620 0.882 1.00 98.75 254 LEU A C 1
ATOM 2089 O O . LEU A 1 254 ? -2.683 0.422 -0.101 1.00 98.75 254 LEU A O 1
ATOM 2093 N N . ASP A 1 255 ? -3.343 1.716 1.622 1.00 98.38 255 ASP A N 1
ATOM 2094 C CA . ASP A 1 255 ? -2.424 2.815 1.340 1.00 98.38 255 ASP A CA 1
ATOM 2095 C C . ASP A 1 255 ? -1.323 2.934 2.400 1.00 98.38 255 ASP A C 1
ATOM 2097 O O . ASP A 1 255 ? -1.284 2.152 3.346 1.00 98.38 255 ASP A O 1
ATOM 2101 N N . MET A 1 256 ? -0.385 3.867 2.212 1.00 97.44 256 MET A N 1
ATOM 2102 C CA . MET A 1 256 ? 0.589 4.288 3.231 1.00 97.44 256 MET A CA 1
ATOM 2103 C C . MET A 1 256 ? 1.506 3.159 3.735 1.00 97.44 256 MET A C 1
ATOM 2105 O O . MET A 1 256 ? 2.046 3.185 4.844 1.00 97.44 256 MET A O 1
ATOM 2109 N N . ASN A 1 257 ? 1.687 2.124 2.914 1.00 98.50 257 ASN A N 1
ATOM 2110 C CA . ASN A 1 257 ? 2.247 0.841 3.318 1.00 98.50 257 ASN A CA 1
ATOM 2111 C C . ASN A 1 257 ? 3.660 0.566 2.813 1.00 98.50 257 ASN A C 1
ATOM 2113 O O . ASN A 1 257 ? 4.032 -0.593 2.637 1.00 98.50 257 ASN A O 1
ATOM 2117 N N . GLU A 1 258 ? 4.475 1.603 2.649 1.00 98.06 258 GLU A N 1
ATOM 2118 C CA . GLU A 1 258 ? 5.905 1.440 2.408 1.00 98.06 258 GLU A CA 1
ATOM 2119 C C . GLU A 1 258 ? 6.662 0.804 3.590 1.00 98.06 258 GLU A C 1
ATOM 2121 O O . GLU A 1 258 ? 7.528 -0.029 3.347 1.00 98.06 258 GLU A O 1
ATOM 2126 N N . PHE A 1 259 ? 6.388 1.011 4.882 1.00 97.75 259 PHE A N 1
ATOM 2127 C CA . PHE A 1 259 ? 5.452 1.869 5.628 1.00 97.75 259 PHE A CA 1
ATOM 2128 C C . PHE A 1 259 ? 5.795 3.364 5.564 1.00 97.75 259 PHE A C 1
ATOM 2130 O O . PHE A 1 259 ? 6.955 3.727 5.791 1.00 97.75 259 PHE A O 1
ATOM 2137 N N . ALA A 1 260 ? 4.790 4.211 5.343 1.00 94.12 260 ALA A N 1
ATOM 2138 C CA . ALA A 1 260 ? 4.925 5.663 5.371 1.00 94.12 260 ALA A CA 1
ATOM 2139 C C . ALA A 1 260 ? 4.805 6.209 6.802 1.00 94.12 260 ALA A C 1
ATOM 2141 O O . ALA A 1 260 ? 3.831 5.938 7.501 1.00 94.12 260 ALA A O 1
ATOM 2142 N N . SER A 1 261 ? 5.780 7.013 7.222 1.00 90.31 261 SER A N 1
ATOM 2143 C CA . SER A 1 261 ? 5.788 7.700 8.516 1.00 90.31 261 SER A CA 1
ATOM 2144 C C . SER A 1 261 ? 5.955 9.203 8.324 1.00 90.31 261 SER A C 1
ATOM 2146 O O . SER A 1 261 ? 6.770 9.655 7.520 1.00 90.31 261 SER A O 1
ATOM 2148 N N . PHE A 1 262 ? 5.229 9.992 9.113 1.00 82.75 262 PHE A N 1
ATOM 2149 C CA . PHE A 1 262 ? 5.363 11.452 9.150 1.00 82.75 262 PHE A CA 1
ATOM 2150 C C . PHE A 1 262 ? 6.550 11.927 9.997 1.00 82.75 262 PHE A C 1
ATOM 2152 O O . PHE A 1 262 ? 6.825 13.125 10.064 1.00 82.75 262 PHE A O 1
ATOM 2159 N N . VAL A 1 263 ? 7.255 10.996 10.643 1.00 80.88 263 VAL A N 1
ATOM 2160 C CA . VAL A 1 263 ? 8.526 11.233 11.333 1.00 80.88 263 VAL A CA 1
ATOM 2161 C C . VAL A 1 263 ? 9.589 10.256 10.839 1.00 80.88 263 VAL A C 1
ATOM 2163 O O . VAL A 1 263 ? 9.287 9.103 10.531 1.00 80.88 263 VAL A O 1
ATOM 2166 N N . ASP A 1 264 ? 10.837 10.707 10.800 1.00 85.62 264 ASP A N 1
ATOM 2167 C CA . ASP A 1 264 ? 11.975 9.848 10.476 1.00 85.62 264 ASP A CA 1
ATOM 2168 C C . ASP A 1 264 ? 12.376 9.052 11.735 1.00 85.62 264 ASP A C 1
ATOM 2170 O O . ASP A 1 264 ? 12.886 9.624 12.705 1.00 85.62 264 ASP A O 1
ATOM 2174 N N . GLY A 1 265 ? 12.149 7.735 11.732 1.00 85.38 265 GLY A N 1
ATOM 2175 C CA . GLY A 1 265 ? 12.402 6.859 12.884 1.00 85.38 265 GLY A CA 1
ATOM 2176 C C . GLY A 1 265 ? 11.313 6.909 13.970 1.00 85.38 265 GLY A C 1
ATOM 2177 O O . GLY A 1 265 ? 10.138 7.137 13.685 1.00 85.38 265 GLY A O 1
ATOM 2178 N N . GLU A 1 266 ? 11.690 6.612 15.221 1.00 84.12 266 GLU A N 1
ATOM 2179 C CA . GLU A 1 266 ? 10.718 6.364 16.307 1.00 84.12 266 GLU A CA 1
ATOM 2180 C C . GLU A 1 266 ? 10.200 7.665 16.927 1.00 84.12 266 GLU A C 1
ATOM 2182 O O . GLU A 1 266 ? 10.956 8.619 17.106 1.00 84.12 266 GLU A O 1
ATOM 2187 N N . VAL A 1 267 ? 8.931 7.724 17.323 1.00 79.12 267 VAL A N 1
ATOM 2188 C CA . VAL A 1 267 ? 8.386 8.875 18.053 1.00 79.12 267 VAL A CA 1
ATOM 2189 C C . VAL A 1 267 ? 8.934 8.905 19.485 1.00 79.12 267 VAL A C 1
ATOM 2191 O O . VAL A 1 267 ? 8.614 8.051 20.306 1.00 79.12 267 VAL A O 1
ATOM 2194 N N . ASN A 1 268 ? 9.692 9.956 19.820 1.00 70.12 268 ASN A N 1
ATOM 2195 C CA . ASN A 1 268 ? 10.245 10.159 21.171 1.00 70.12 268 ASN A CA 1
ATOM 2196 C C . ASN A 1 268 ? 9.471 11.205 21.996 1.00 70.12 268 ASN A C 1
ATOM 2198 O O . ASN A 1 268 ? 9.838 11.495 23.135 1.00 70.12 268 ASN A O 1
ATOM 2202 N N . THR A 1 269 ? 8.424 11.802 21.426 1.00 65.06 269 THR A N 1
ATOM 2203 C CA . THR A 1 269 ? 7.614 12.854 22.049 1.00 65.06 269 THR A CA 1
ATOM 2204 C C . THR A 1 269 ? 6.135 12.526 21.900 1.00 65.06 269 THR A C 1
ATOM 2206 O O . THR A 1 269 ? 5.662 12.220 20.809 1.00 65.06 269 THR A O 1
ATOM 2209 N N . THR A 1 270 ? 5.382 12.590 22.997 1.00 61.53 270 THR A N 1
ATOM 2210 C CA . THR A 1 270 ? 3.934 12.364 22.947 1.00 61.53 270 THR A CA 1
ATOM 2211 C C . THR A 1 270 ? 3.255 13.500 22.195 1.00 61.53 270 THR A C 1
ATOM 2213 O O . THR A 1 270 ? 3.547 14.675 22.433 1.00 61.53 270 THR A O 1
ATOM 2216 N N . MET A 1 271 ? 2.333 13.150 21.303 1.00 63.84 271 MET A N 1
ATOM 2217 C CA . MET A 1 271 ? 1.487 14.124 20.626 1.00 63.84 271 MET A CA 1
ATOM 2218 C C . MET A 1 271 ? 0.684 14.978 21.637 1.00 63.84 271 MET A C 1
ATOM 2220 O O . MET A 1 271 ? 0.207 14.440 22.643 1.00 63.84 271 MET A O 1
ATOM 2224 N N . PRO A 1 272 ? 0.506 16.295 21.403 1.00 59.06 272 PRO A N 1
ATOM 2225 C CA . PRO A 1 272 ? -0.357 17.132 22.236 1.00 59.06 272 PRO A CA 1
ATOM 2226 C C . PRO A 1 272 ? -1.781 16.568 22.334 1.00 59.06 272 PRO A C 1
ATOM 2228 O O . PRO A 1 272 ? -2.331 16.071 21.351 1.00 59.06 272 PRO A O 1
ATOM 2231 N N . SER A 1 273 ? -2.402 16.652 23.515 1.00 56.31 273 SER A N 1
ATOM 2232 C CA . SER A 1 273 ? -3.736 16.079 23.760 1.00 56.31 273 SER A CA 1
ATOM 2233 C C . SER A 1 273 ? -4.851 16.725 22.933 1.00 56.31 273 SER A C 1
ATOM 2235 O O . SER A 1 273 ? -5.881 16.101 22.706 1.00 56.31 273 SER A O 1
ATOM 2237 N N . ASP A 1 274 ? -4.639 17.961 22.491 1.00 52.84 274 ASP A N 1
ATOM 2238 C CA . ASP A 1 274 ? -5.537 18.759 21.658 1.00 52.84 274 ASP A CA 1
ATOM 2239 C C . ASP A 1 274 ? -5.194 18.667 20.161 1.00 52.84 274 ASP A C 1
ATOM 2241 O O . ASP A 1 274 ? -5.774 19.386 19.353 1.00 52.84 274 ASP A O 1
ATOM 2245 N N . TRP A 1 275 ? -4.270 17.784 19.756 1.00 60.03 275 TRP A N 1
ATOM 2246 C CA . TRP A 1 275 ? -3.828 17.693 18.364 1.00 60.03 275 TRP A CA 1
ATOM 2247 C C . TRP A 1 275 ? -4.994 17.469 17.405 1.00 60.03 275 TRP A C 1
ATOM 2249 O O . TRP A 1 275 ? -5.147 18.246 16.471 1.00 60.03 275 TRP A O 1
ATOM 2259 N N . PHE A 1 276 ? -5.866 16.496 17.679 1.00 58.47 276 PHE A N 1
ATOM 2260 C CA . PHE A 1 276 ? -7.052 16.261 16.852 1.00 58.47 276 PHE A CA 1
ATOM 2261 C C . PHE A 1 276 ? -8.023 17.447 16.866 1.00 58.47 276 PHE A C 1
ATOM 2263 O O . PHE A 1 276 ? -8.681 17.691 15.870 1.00 58.47 276 PHE A O 1
ATOM 2270 N N . GLU A 1 277 ? -8.117 18.196 17.965 1.00 53.06 277 GLU A N 1
ATOM 2271 C CA . GLU A 1 277 ? -9.028 19.346 18.078 1.00 53.06 277 GLU A CA 1
ATOM 2272 C C . GLU A 1 277 ? -8.502 20.573 17.314 1.00 53.06 277 GLU A C 1
ATOM 2274 O O . GLU A 1 277 ? -9.286 21.359 16.784 1.00 53.06 277 GLU A O 1
ATOM 2279 N N . ASN A 1 278 ? -7.176 20.711 17.221 1.00 45.31 278 ASN A N 1
ATOM 2280 C CA . ASN A 1 278 ? -6.498 21.830 16.566 1.00 45.31 278 ASN A CA 1
ATOM 2281 C C . ASN A 1 278 ? -6.066 21.531 15.122 1.00 45.31 278 ASN A C 1
ATOM 2283 O O . ASN A 1 278 ? -5.832 22.465 14.360 1.00 45.31 278 ASN A O 1
ATOM 2287 N N . HIS A 1 279 ? -5.948 20.254 14.743 1.00 47.84 279 HIS A N 1
ATOM 2288 C CA . HIS A 1 279 ? -5.450 19.808 13.436 1.00 47.84 279 HIS A CA 1
ATOM 2289 C C . HIS A 1 279 ? -6.523 19.126 12.574 1.00 47.84 279 HIS A C 1
ATOM 2291 O O . HIS A 1 279 ? -6.213 18.620 11.499 1.00 47.84 279 HIS A O 1
ATOM 2297 N N . THR A 1 280 ? -7.806 19.220 12.945 1.00 44.31 280 THR A N 1
ATOM 2298 C CA . THR A 1 280 ? -8.973 18.974 12.063 1.00 44.31 280 THR A CA 1
ATOM 2299 C C . THR A 1 280 ? -9.071 19.959 10.886 1.00 44.31 280 THR A C 1
ATOM 2301 O O . THR A 1 280 ? -10.153 20.202 10.357 1.00 44.31 280 THR A O 1
ATOM 2304 N N . VAL A 1 281 ? -7.955 20.560 10.460 1.00 40.03 281 VAL A N 1
ATOM 2305 C CA . VAL A 1 281 ? -7.888 21.718 9.556 1.00 40.03 281 VAL A CA 1
ATOM 2306 C C . VAL A 1 281 ? -8.418 21.420 8.152 1.00 40.03 281 VAL A C 1
ATOM 2308 O O . VAL A 1 281 ? -8.643 22.350 7.382 1.00 40.03 281 VAL A O 1
ATOM 2311 N N . LEU A 1 282 ? -8.701 20.162 7.813 1.00 38.72 282 LEU A N 1
ATOM 2312 C CA . LEU A 1 282 ? -9.361 19.867 6.547 1.00 38.72 282 LEU A CA 1
ATOM 2313 C C . LEU A 1 282 ? -10.870 20.103 6.579 1.00 38.72 282 LEU A C 1
ATOM 2315 O O . LEU A 1 282 ? -11.400 20.515 5.554 1.00 38.72 282 LEU A O 1
ATOM 2319 N N . TRP A 1 283 ? -11.550 20.022 7.729 1.00 39.00 283 TRP A N 1
ATOM 2320 C CA . TRP A 1 283 ? -13.010 20.161 7.774 1.00 39.00 283 TRP A CA 1
ATOM 2321 C C . TRP A 1 283 ? -13.473 21.025 8.948 1.00 39.00 283 TRP A C 1
ATOM 2323 O O . TRP A 1 283 ? -13.689 20.569 10.070 1.00 39.00 283 TRP A O 1
ATOM 2333 N N . LYS A 1 284 ? -13.684 22.317 8.664 1.00 37.78 284 LYS A N 1
ATOM 2334 C CA . LYS A 1 284 ? -14.562 23.168 9.477 1.00 37.78 284 LYS A CA 1
ATOM 2335 C C . LYS A 1 284 ? -15.939 22.496 9.572 1.00 37.78 284 LYS A C 1
ATOM 2337 O O . LYS A 1 284 ? -16.558 22.249 8.540 1.00 37.78 284 LYS A O 1
ATOM 2342 N N . TYR A 1 285 ? -16.434 22.272 10.790 1.00 36.00 285 TYR A N 1
ATOM 2343 C CA . TYR A 1 285 ? -17.817 21.856 11.042 1.00 36.00 285 TYR A CA 1
ATOM 2344 C C . TYR A 1 285 ? -18.812 22.833 10.362 1.00 36.00 285 TYR A C 1
ATOM 2346 O O . TYR A 1 285 ? -18.631 24.051 10.484 1.00 36.00 285 TYR A O 1
ATOM 2354 N N . PRO A 1 286 ? -19.838 22.353 9.633 1.00 34.34 286 PRO A N 1
ATOM 2355 C CA . PRO A 1 286 ? -20.701 23.194 8.799 1.00 34.34 286 PRO A CA 1
ATOM 2356 C C . PRO A 1 286 ? -21.541 24.265 9.522 1.00 34.34 286 PRO A C 1
ATOM 2358 O O . PRO A 1 286 ? -21.773 24.258 10.730 1.00 34.34 286 PRO A O 1
ATOM 2361 N N . ALA A 1 287 ? -22.052 25.198 8.717 1.00 35.41 287 ALA A N 1
ATOM 2362 C CA . ALA A 1 287 ? -22.625 26.494 9.079 1.00 35.41 287 ALA A CA 1
ATOM 2363 C C . ALA A 1 287 ? -23.994 26.513 9.810 1.00 35.41 287 ALA A C 1
ATOM 2365 O O . ALA A 1 287 ? -24.584 27.586 9.905 1.00 35.41 287 ALA A O 1
ATOM 2366 N N . TRP A 1 288 ? -24.513 25.414 10.366 1.00 39.56 288 TRP A N 1
ATOM 2367 C CA . TRP A 1 288 ? -25.830 25.397 11.046 1.00 39.56 288 TRP A CA 1
ATOM 2368 C C . TRP A 1 288 ? -25.778 25.513 12.579 1.00 39.56 288 TRP A C 1
ATOM 2370 O O . TRP A 1 288 ? -26.808 25.434 13.242 1.00 39.56 288 TRP A O 1
ATOM 2380 N N . VAL A 1 289 ? -24.601 25.737 13.171 1.00 39.22 289 VAL A N 1
ATOM 2381 C CA . VAL A 1 289 ? -24.491 26.063 14.603 1.00 39.22 289 VAL A CA 1
ATOM 2382 C C . VAL A 1 289 ? -24.932 27.515 14.822 1.00 39.22 289 VAL A C 1
ATOM 2384 O O . VAL A 1 289 ? -24.238 28.441 14.404 1.00 39.22 289 VAL A O 1
ATOM 2387 N N . GLU A 1 290 ? -26.088 27.710 15.461 1.00 42.19 290 GLU A N 1
ATOM 2388 C CA . GLU A 1 290 ? -26.751 29.016 15.658 1.00 42.19 290 GLU A CA 1
ATOM 2389 C C . GLU A 1 290 ? -26.074 29.944 16.699 1.00 42.19 290 GLU A C 1
ATOM 2391 O O . GLU A 1 290 ? -26.530 31.066 16.905 1.00 42.19 290 GLU A O 1
ATOM 2396 N N . ASP A 1 291 ? -24.979 29.527 17.353 1.00 45.44 291 ASP A N 1
ATOM 2397 C CA . ASP A 1 291 ? -24.265 30.338 18.359 1.00 45.44 291 ASP A CA 1
ATOM 2398 C C . ASP A 1 291 ? -23.087 31.134 17.758 1.00 45.44 291 ASP A C 1
ATOM 2400 O O . ASP A 1 291 ? -21.986 30.620 17.522 1.00 45.44 291 ASP A O 1
ATOM 2404 N N . ASP A 1 292 ? -23.313 32.434 17.561 1.00 42.72 292 ASP A N 1
ATOM 2405 C CA . ASP A 1 292 ? -22.365 33.370 16.950 1.00 42.72 292 ASP A CA 1
ATOM 2406 C C . ASP A 1 292 ? -21.152 33.734 17.833 1.00 42.72 292 ASP A C 1
ATOM 2408 O O . ASP A 1 292 ? -20.134 34.202 17.315 1.00 42.72 292 ASP A O 1
ATOM 2412 N N . THR A 1 293 ? -21.172 33.470 19.147 1.00 40.22 293 THR A N 1
ATOM 2413 C CA . THR A 1 293 ? -20.019 33.784 20.020 1.00 40.22 293 THR A CA 1
ATOM 2414 C C . THR A 1 293 ? -18.899 32.741 19.956 1.00 40.22 293 THR A C 1
ATOM 2416 O O . THR A 1 293 ? -17.738 33.063 20.222 1.00 40.22 293 THR A O 1
ATOM 2419 N N . LYS A 1 294 ? -19.205 31.517 19.505 1.00 38.53 294 LYS A N 1
ATOM 2420 C CA . LYS A 1 294 ? -18.211 30.465 19.218 1.00 38.53 294 LYS A CA 1
ATOM 2421 C C . LYS A 1 294 ? -17.642 30.550 17.794 1.00 38.53 294 LYS A C 1
ATOM 2423 O O . LYS A 1 294 ? -16.467 30.247 17.597 1.00 38.53 294 LYS A O 1
ATOM 2428 N N . ARG A 1 295 ? -18.416 31.061 16.824 1.00 39.12 295 ARG A N 1
ATOM 2429 C CA . ARG A 1 295 ? -17.988 31.295 15.424 1.00 39.12 295 ARG A CA 1
ATOM 2430 C C . ARG A 1 295 ? -16.823 32.280 15.281 1.00 39.12 295 ARG A C 1
ATOM 2432 O O . ARG A 1 295 ? -15.969 32.095 14.416 1.00 39.12 295 ARG A O 1
ATOM 2439 N N . ALA A 1 296 ? -16.766 33.318 16.115 1.00 38.78 296 ALA A N 1
ATOM 2440 C CA . ALA A 1 296 ? -15.787 34.400 15.968 1.00 38.78 296 ALA A CA 1
ATOM 2441 C C . ALA A 1 296 ? -14.353 34.035 16.406 1.00 38.78 296 ALA A C 1
ATOM 2443 O O . ALA A 1 296 ? -13.411 34.711 16.006 1.00 38.78 296 ALA A O 1
ATOM 2444 N N . LYS A 1 297 ? -14.158 32.958 17.183 1.00 41.59 297 LYS A N 1
ATOM 2445 C CA . LYS A 1 297 ? -12.816 32.476 17.574 1.00 41.59 297 LYS A CA 1
ATOM 2446 C C . LYS A 1 297 ? -12.214 31.439 16.619 1.00 41.59 297 LYS A C 1
ATOM 2448 O O . LYS A 1 297 ? -11.018 31.201 16.690 1.00 41.59 297 LYS A O 1
ATOM 2453 N N . ILE A 1 298 ? -13.018 30.849 15.733 1.00 38.12 298 ILE A N 1
ATOM 2454 C CA . ILE A 1 298 ? -12.626 29.705 14.885 1.00 38.12 298 ILE A CA 1
ATOM 2455 C C . ILE A 1 298 ? -12.352 30.132 13.425 1.00 38.12 298 ILE A C 1
ATOM 2457 O O . ILE A 1 298 ? -11.708 29.422 12.661 1.00 38.12 298 ILE A O 1
ATOM 2461 N N . ASN A 1 299 ? -12.789 31.327 13.016 1.00 36.03 299 ASN A N 1
ATOM 2462 C CA . ASN A 1 299 ? -12.777 31.763 11.614 1.00 36.03 299 ASN A CA 1
ATOM 2463 C C . ASN A 1 299 ? -11.541 32.553 11.149 1.00 36.03 299 ASN A C 1
ATOM 2465 O O . ASN A 1 299 ? -11.618 33.240 10.135 1.00 36.03 299 ASN A O 1
ATOM 2469 N N . ALA A 1 300 ? -10.402 32.449 11.828 1.00 38.06 300 ALA A N 1
ATOM 2470 C CA . ALA A 1 300 ? -9.239 33.270 11.490 1.00 38.06 300 ALA A CA 1
ATOM 2471 C C . ALA A 1 300 ? -8.264 32.676 10.454 1.00 38.06 300 ALA A C 1
ATOM 2473 O O . ALA A 1 300 ? -7.201 33.257 10.313 1.00 38.06 300 ALA A O 1
ATOM 2474 N N . MET A 1 301 ? -8.593 31.594 9.729 1.00 34.66 301 MET A N 1
ATOM 2475 C CA . MET A 1 301 ? -7.902 31.193 8.483 1.00 34.66 301 MET A CA 1
ATOM 2476 C C . MET A 1 301 ? -8.880 30.475 7.530 1.00 34.66 301 MET A C 1
ATOM 2478 O O . MET A 1 301 ? -9.789 29.743 7.951 1.00 34.66 301 MET A O 1
ATOM 2482 N N . THR A 1 302 ? -8.759 30.740 6.235 1.00 36.84 302 THR A N 1
ATOM 2483 C CA . THR A 1 302 ? -9.524 30.141 5.133 1.00 36.84 302 THR A CA 1
ATOM 2484 C C . THR A 1 302 ? -8.811 28.896 4.595 1.00 36.84 302 THR A C 1
ATOM 2486 O O . THR A 1 302 ? -7.599 28.771 4.708 1.00 36.84 302 THR A O 1
ATOM 2489 N N . ALA A 1 303 ? -9.551 27.955 3.996 1.00 37.66 303 ALA A N 1
ATOM 2490 C CA . ALA A 1 303 ? -8.999 26.701 3.456 1.00 37.66 303 ALA A CA 1
ATOM 2491 C C . ALA A 1 303 ? -7.944 26.910 2.347 1.00 37.66 303 ALA A C 1
ATOM 2493 O O . ALA A 1 303 ? -7.148 26.017 2.078 1.00 37.66 303 ALA A O 1
ATOM 2494 N N . GLN A 1 304 ? -7.911 28.098 1.736 1.00 33.59 304 GLN A N 1
ATOM 2495 C CA . GLN A 1 304 ? -6.866 28.485 0.793 1.00 33.59 304 GLN A CA 1
ATOM 2496 C C . GLN A 1 304 ? -5.550 28.823 1.513 1.00 33.59 304 GLN A C 1
ATOM 2498 O O . GLN A 1 304 ? -4.482 28.478 1.029 1.00 33.59 304 GLN A O 1
ATOM 2503 N N . GLU A 1 305 ? -5.624 29.417 2.705 1.00 34.56 305 GLU A N 1
ATOM 2504 C CA . GLU A 1 305 ? -4.447 29.771 3.503 1.00 34.56 305 GLU A CA 1
ATOM 2505 C C . GLU A 1 305 ? -3.786 28.536 4.128 1.00 34.56 305 GLU A C 1
ATOM 2507 O O . GLU A 1 305 ? -2.585 28.554 4.318 1.00 34.56 305 GLU A O 1
ATOM 2512 N N . VAL A 1 306 ? -4.521 27.442 4.371 1.00 36.09 306 VAL A N 1
ATOM 2513 C CA . VAL A 1 306 ? -3.986 26.181 4.938 1.00 36.09 306 VAL A CA 1
ATOM 2514 C C . VAL A 1 306 ? -3.244 25.339 3.897 1.00 36.09 306 VAL A C 1
ATOM 2516 O O . VAL A 1 306 ? -2.282 24.653 4.229 1.00 36.09 306 VAL A O 1
ATOM 2519 N N . LEU A 1 307 ? -3.669 25.406 2.632 1.00 35.88 307 LEU A N 1
ATOM 2520 C CA . LEU A 1 307 ? -2.931 24.798 1.521 1.00 35.88 307 LEU A CA 1
ATOM 2521 C C . LEU A 1 307 ? -1.663 25.600 1.178 1.00 35.88 307 LEU A C 1
ATOM 2523 O O . LEU A 1 307 ? -0.692 25.011 0.711 1.00 35.88 307 LEU A O 1
ATOM 2527 N N . ASP A 1 308 ? -1.659 26.910 1.457 1.00 33.62 308 ASP A N 1
ATOM 2528 C CA . ASP A 1 308 ? -0.517 27.804 1.221 1.00 33.62 308 ASP A CA 1
ATOM 2529 C C . ASP A 1 308 ? 0.419 27.957 2.441 1.00 33.62 308 ASP A C 1
ATOM 2531 O O . ASP A 1 308 ? 1.582 28.331 2.276 1.00 33.62 308 ASP A O 1
ATOM 2535 N N . THR A 1 309 ? -0.022 27.642 3.665 1.00 33.78 309 THR A N 1
ATOM 2536 C CA . THR A 1 309 ? 0.855 27.567 4.842 1.00 33.78 309 THR A CA 1
ATOM 2537 C C . THR A 1 309 ? 1.302 26.138 5.070 1.00 33.78 309 THR A C 1
ATOM 2539 O O . THR A 1 309 ? 0.556 25.357 5.645 1.00 33.78 309 THR A O 1
ATOM 2542 N N . ASP A 1 310 ? 2.524 25.821 4.641 1.00 37.09 310 ASP A N 1
ATOM 2543 C CA . ASP A 1 310 ? 3.517 25.013 5.362 1.00 37.09 310 ASP A CA 1
ATOM 2544 C C . ASP A 1 310 ? 3.021 23.798 6.194 1.00 37.09 310 ASP A C 1
ATOM 2546 O O . ASP A 1 310 ? 3.698 23.404 7.135 1.00 37.09 310 ASP A O 1
ATOM 2550 N N . PHE A 1 311 ? 1.919 23.119 5.852 1.00 38.06 311 PHE A N 1
ATOM 2551 C CA . PHE A 1 311 ? 1.456 21.918 6.566 1.00 38.06 311 PHE A CA 1
ATOM 2552 C C . PHE A 1 311 ? 2.524 20.816 6.500 1.00 38.06 311 PHE A C 1
ATOM 2554 O O . PHE A 1 311 ? 2.836 20.166 7.497 1.00 38.06 311 PHE A O 1
ATOM 2561 N N . GLU A 1 312 ? 3.195 20.696 5.349 1.00 38.94 312 GLU A N 1
ATOM 2562 C CA . GLU A 1 312 ? 4.402 19.878 5.224 1.00 38.94 312 GLU A CA 1
ATOM 2563 C C . GLU A 1 312 ? 5.605 20.446 5.994 1.00 38.94 312 GLU A C 1
ATOM 2565 O O . GLU A 1 312 ? 6.443 19.678 6.453 1.00 38.94 312 GLU A O 1
ATOM 2570 N N . LYS A 1 313 ? 5.744 21.768 6.126 1.00 33.62 313 LYS A N 1
ATOM 2571 C CA . LYS A 1 313 ? 6.953 22.411 6.666 1.00 33.62 313 LYS A CA 1
ATOM 2572 C C . LYS A 1 313 ? 6.928 22.520 8.192 1.00 33.62 313 LYS A C 1
ATOM 2574 O O . LYS A 1 313 ? 7.887 22.089 8.818 1.00 33.62 313 LYS A O 1
ATOM 2579 N N . GLU A 1 314 ? 5.855 23.004 8.816 1.00 34.06 314 GLU A N 1
ATOM 2580 C CA . GLU A 1 314 ? 5.740 23.098 10.282 1.00 34.06 314 GLU A CA 1
ATOM 2581 C C . GLU A 1 314 ? 5.663 21.718 10.961 1.00 34.06 314 GLU A C 1
ATOM 2583 O O . GLU A 1 314 ? 6.218 21.537 12.050 1.00 34.06 314 GLU A O 1
ATOM 2588 N N . TYR A 1 315 ? 5.069 20.709 10.309 1.00 40.41 315 TYR A N 1
ATOM 2589 C CA . TYR A 1 315 ? 4.978 19.359 10.878 1.00 40.41 315 TYR A CA 1
ATOM 2590 C C . TYR A 1 315 ? 6.264 18.536 10.694 1.00 40.41 315 TYR A C 1
ATOM 2592 O O . TYR A 1 315 ? 6.716 17.893 11.644 1.00 40.41 315 TYR A O 1
ATOM 2600 N N . ARG A 1 316 ? 6.925 18.611 9.522 1.00 41.06 316 ARG A N 1
ATOM 2601 C CA . ARG A 1 316 ? 8.233 17.954 9.309 1.00 41.06 316 ARG A CA 1
ATOM 2602 C C . ARG A 1 316 ? 9.330 18.553 10.193 1.00 41.06 316 ARG A C 1
ATOM 2604 O O . ARG A 1 316 ? 10.204 17.822 10.652 1.00 41.06 316 ARG A O 1
ATOM 2611 N N . LEU A 1 317 ? 9.288 19.863 10.457 1.00 35.62 317 LEU A N 1
ATOM 2612 C CA . LEU A 1 317 ? 10.347 20.564 11.194 1.00 35.62 317 LEU A CA 1
ATOM 2613 C C . LEU A 1 317 ? 10.297 20.371 12.715 1.00 35.62 317 LEU A C 1
ATOM 2615 O O . LEU A 1 317 ? 11.310 20.599 13.374 1.00 35.62 317 LEU A O 1
ATOM 2619 N N . THR A 1 318 ? 9.165 19.964 13.298 1.00 36.97 318 THR A N 1
ATOM 2620 C CA . THR A 1 318 ? 9.015 19.981 14.764 1.00 36.97 318 THR A CA 1
ATOM 2621 C C . THR A 1 318 ? 9.356 18.671 15.473 1.00 36.97 318 THR A C 1
ATOM 2623 O O . THR A 1 318 ? 9.558 18.717 16.683 1.00 36.97 318 THR A O 1
ATOM 2626 N N . ASN A 1 319 ? 9.485 17.523 14.786 1.00 40.62 319 ASN A N 1
ATOM 2627 C CA . ASN A 1 319 ? 9.773 16.246 15.473 1.00 40.62 319 ASN A CA 1
ATOM 2628 C C . ASN A 1 319 ? 10.731 15.265 14.763 1.00 40.62 319 ASN A C 1
ATOM 2630 O O . ASN A 1 319 ? 11.163 14.299 15.392 1.00 40.62 319 ASN A O 1
ATOM 2634 N N . GLY A 1 320 ? 11.136 15.513 13.514 1.00 41.16 320 GLY A N 1
ATOM 2635 C CA . GLY A 1 320 ? 12.239 14.795 12.869 1.00 41.16 320 GLY A CA 1
ATOM 2636 C C . GLY A 1 320 ? 13.572 15.461 13.196 1.00 41.16 320 GLY A C 1
ATOM 2637 O O . GLY A 1 320 ? 14.152 16.135 12.350 1.00 41.16 320 GLY A O 1
ATOM 2638 N N . GLY A 1 321 ? 14.041 15.360 14.443 1.00 40.78 321 GLY A N 1
ATOM 2639 C CA . GLY A 1 321 ? 15.398 15.808 14.761 1.00 40.78 321 GLY A CA 1
ATOM 2640 C C . GLY A 1 321 ? 16.392 15.116 13.824 1.00 40.78 321 GLY A C 1
ATOM 2641 O O . GLY A 1 321 ? 16.220 13.932 13.547 1.00 40.78 321 GLY A O 1
ATOM 2642 N N . ASN A 1 322 ? 17.417 15.831 13.343 1.00 46.06 322 ASN A N 1
ATOM 2643 C CA . ASN A 1 322 ? 18.577 15.228 12.680 1.00 46.06 322 ASN A CA 1
ATOM 2644 C C . ASN A 1 322 ? 19.192 14.189 13.635 1.00 46.06 322 ASN A C 1
ATOM 2646 O O . ASN A 1 322 ? 20.060 14.521 14.442 1.00 46.06 322 ASN A O 1
ATOM 2650 N N . ARG A 1 323 ? 18.694 12.950 13.609 1.00 59.28 323 ARG A N 1
ATOM 2651 C CA . ARG A 1 323 ? 19.255 11.848 14.379 1.00 59.28 323 ARG A CA 1
ATOM 2652 C C . ARG A 1 323 ? 20.500 11.401 13.649 1.00 59.28 323 ARG A C 1
ATOM 2654 O O . ARG A 1 323 ? 20.433 10.827 12.565 1.00 59.28 323 ARG A O 1
ATOM 2661 N N . GLU A 1 324 ? 21.643 11.693 14.247 1.00 61.66 324 GLU A N 1
ATOM 2662 C CA . GLU A 1 324 ? 22.874 11.020 13.875 1.00 61.66 324 GLU A CA 1
ATOM 2663 C C . GLU A 1 324 ? 22.796 9.597 14.426 1.00 61.66 324 GLU A C 1
ATOM 2665 O O . GLU A 1 324 ? 22.844 9.371 15.635 1.00 61.66 324 GLU A O 1
ATOM 2670 N N . TYR A 1 325 ? 22.596 8.636 13.530 1.00 68.62 325 TYR A N 1
ATOM 2671 C CA . TYR A 1 325 ? 22.625 7.227 13.883 1.00 68.62 325 TYR A CA 1
ATOM 2672 C C . TYR A 1 325 ? 24.073 6.736 13.879 1.00 68.62 325 TYR A C 1
ATOM 2674 O O . TYR A 1 325 ? 24.758 6.777 12.855 1.00 68.62 325 TYR A O 1
ATOM 2682 N N . GLU A 1 326 ? 24.541 6.254 15.029 1.00 73.38 326 GLU A N 1
ATOM 2683 C CA . GLU A 1 326 ? 25.831 5.560 15.123 1.00 73.38 326 GLU A CA 1
ATOM 2684 C C . GLU A 1 326 ? 25.729 4.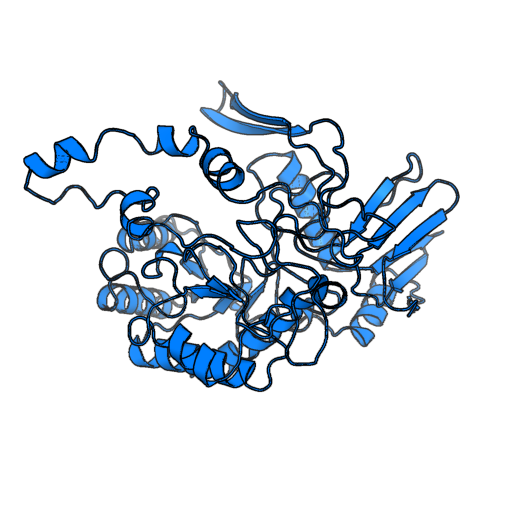100 14.659 1.00 73.38 326 GLU A C 1
ATOM 2686 O O . GLU A 1 326 ? 26.734 3.489 14.294 1.00 73.38 326 GLU A O 1
ATOM 2691 N N . ASP A 1 327 ? 24.523 3.520 14.675 1.00 85.88 327 ASP A N 1
ATOM 2692 C CA . ASP A 1 327 ? 24.340 2.122 14.316 1.00 85.88 327 ASP A CA 1
ATOM 2693 C C . ASP A 1 327 ? 24.439 1.905 12.793 1.00 85.88 327 ASP A C 1
ATOM 2695 O O . ASP A 1 327 ? 23.908 2.690 12.002 1.00 85.88 327 ASP A O 1
ATOM 2699 N N . PRO A 1 328 ? 25.083 0.810 12.354 1.00 88.25 328 PRO A N 1
ATOM 2700 C CA . PRO A 1 328 ? 25.357 0.575 10.941 1.00 88.25 328 PRO A CA 1
ATOM 2701 C C . PRO A 1 328 ? 24.124 0.160 10.127 1.00 88.25 328 PRO A C 1
ATOM 2703 O O . PRO A 1 328 ? 24.251 -0.038 8.922 1.00 88.25 328 PRO A O 1
ATOM 2706 N N . LEU A 1 329 ? 22.952 -0.038 10.745 1.00 90.81 329 LEU A N 1
ATOM 2707 C CA . LEU A 1 329 ? 21.728 -0.359 10.005 1.00 90.81 329 LEU A CA 1
ATOM 2708 C C . LEU A 1 329 ? 21.023 0.920 9.563 1.00 90.81 329 LEU A C 1
ATOM 2710 O O . LEU A 1 329 ? 20.612 1.022 8.411 1.00 90.81 329 LEU A O 1
ATOM 2714 N N . ASN A 1 330 ? 20.918 1.906 10.450 1.00 89.62 330 ASN A N 1
ATOM 2715 C CA . ASN A 1 330 ? 20.394 3.224 10.107 1.00 89.62 330 ASN A CA 1
ATOM 2716 C C . ASN A 1 330 ? 21.420 4.088 9.353 1.00 89.62 330 ASN A C 1
ATOM 2718 O O . ASN A 1 330 ? 21.032 4.923 8.535 1.00 89.62 330 ASN A O 1
ATOM 2722 N N . ASN A 1 331 ? 22.718 3.864 9.587 1.00 89.31 331 ASN A N 1
ATOM 2723 C CA . ASN A 1 331 ? 23.824 4.533 8.901 1.00 89.31 331 ASN A CA 1
ATOM 2724 C C . ASN A 1 331 ? 24.743 3.511 8.198 1.00 89.31 331 ASN A C 1
ATOM 2726 O O . ASN A 1 331 ? 25.848 3.220 8.671 1.00 89.31 331 ASN A O 1
ATOM 2730 N N . PRO A 1 332 ? 24.277 2.897 7.095 1.00 92.38 332 PRO A N 1
ATOM 2731 C CA . PRO A 1 332 ? 25.018 1.847 6.414 1.00 92.38 332 PRO A CA 1
ATOM 2732 C C . PRO A 1 332 ? 26.315 2.369 5.783 1.00 92.38 332 PRO A C 1
ATOM 2734 O O . PRO A 1 332 ? 26.373 3.504 5.318 1.00 92.38 332 PRO A O 1
ATOM 2737 N N . PRO A 1 333 ? 27.352 1.521 5.646 1.00 92.06 333 PRO A N 1
ATOM 2738 C CA . PRO A 1 333 ? 28.628 1.923 5.044 1.00 92.06 333 PRO A CA 1
ATOM 2739 C C . PRO A 1 333 ? 28.493 2.386 3.583 1.00 92.06 333 PRO A C 1
ATOM 2741 O O . PRO A 1 333 ? 29.361 3.093 3.072 1.00 92.06 333 PRO A O 1
ATOM 2744 N N . TYR A 1 334 ? 27.419 1.977 2.904 1.00 93.75 334 TYR A N 1
ATOM 2745 C CA . TYR A 1 334 ? 27.026 2.472 1.594 1.00 93.75 334 TYR A CA 1
ATOM 2746 C C . TYR A 1 334 ? 25.607 3.036 1.669 1.00 93.75 334 TYR A C 1
ATOM 2748 O O . TYR A 1 334 ? 24.675 2.327 2.045 1.00 93.75 334 TYR A O 1
ATOM 2756 N N . HIS A 1 335 ? 25.444 4.290 1.254 1.00 91.94 335 HIS A N 1
ATOM 2757 C CA . HIS A 1 335 ? 24.154 4.969 1.219 1.00 91.94 335 HIS A CA 1
ATOM 2758 C C . HIS A 1 335 ? 23.543 4.797 -0.175 1.00 91.94 335 HIS A C 1
ATOM 2760 O O . HIS A 1 335 ? 24.092 5.293 -1.162 1.00 91.94 335 HIS A O 1
ATOM 2766 N N . VAL A 1 336 ? 22.416 4.085 -0.247 1.00 92.38 336 VAL A N 1
ATOM 2767 C CA . VAL A 1 336 ? 21.549 4.042 -1.440 1.00 92.38 336 VAL A CA 1
ATOM 2768 C C . VAL A 1 336 ? 21.140 5.470 -1.797 1.00 92.38 336 VAL A C 1
ATOM 2770 O O . VAL A 1 336 ? 20.977 6.274 -0.882 1.00 92.38 336 VAL A O 1
ATOM 2773 N N . HIS A 1 337 ? 20.958 5.800 -3.083 1.00 90.88 337 HIS A N 1
ATOM 2774 C CA . HIS A 1 337 ? 20.521 7.138 -3.521 1.00 90.88 337 HIS A CA 1
ATOM 2775 C C . HIS A 1 337 ? 19.024 7.381 -3.222 1.00 90.88 337 HIS A C 1
ATOM 2777 O O . HIS A 1 337 ? 18.239 7.664 -4.118 1.00 90.88 337 HIS A O 1
ATOM 2783 N N . ASN A 1 338 ? 18.640 7.257 -1.948 1.00 89.94 338 ASN A N 1
ATOM 2784 C CA . ASN A 1 338 ? 17.285 7.447 -1.443 1.00 89.94 338 ASN A CA 1
ATOM 2785 C C . ASN A 1 338 ? 16.869 8.925 -1.513 1.00 89.94 338 ASN A C 1
ATOM 2787 O O . ASN A 1 338 ? 17.572 9.773 -0.951 1.00 89.94 338 ASN A O 1
ATOM 2791 N N . CYS A 1 339 ? 15.729 9.218 -2.140 1.00 82.38 339 CYS A N 1
ATOM 2792 C CA . CYS A 1 339 ? 15.117 10.551 -2.204 1.00 82.38 339 CYS A CA 1
ATOM 2793 C C . CYS A 1 339 ? 16.083 11.650 -2.681 1.00 82.38 339 CYS A C 1
ATOM 2795 O O . CYS A 1 339 ? 16.221 12.696 -2.044 1.00 82.38 339 CYS A O 1
ATOM 2797 N N . VAL A 1 340 ? 16.813 11.391 -3.772 1.00 73.94 340 VAL A N 1
ATOM 2798 C CA . VAL A 1 340 ? 17.821 12.324 -4.315 1.00 73.94 340 VAL A CA 1
ATOM 2799 C C . VAL A 1 340 ? 17.243 13.334 -5.297 1.00 73.94 340 VAL A C 1
ATOM 2801 O O . VAL A 1 340 ? 17.924 14.312 -5.620 1.00 73.94 340 VAL A O 1
ATOM 2804 N N . ALA A 1 341 ? 16.018 13.129 -5.789 1.00 62.00 341 ALA A N 1
ATOM 2805 C CA . ALA A 1 341 ? 15.358 14.118 -6.628 1.00 62.00 341 ALA A CA 1
ATOM 2806 C C . ALA A 1 341 ? 14.947 15.317 -5.757 1.00 62.00 341 ALA A C 1
ATOM 2808 O O . ALA A 1 341 ? 13.946 15.271 -5.047 1.00 62.00 341 ALA A O 1
ATOM 2809 N N . GLY A 1 342 ? 15.732 16.397 -5.799 1.00 52.06 342 GLY A N 1
ATOM 2810 C CA . GLY A 1 342 ? 15.331 17.667 -5.202 1.00 52.06 342 GLY A CA 1
ATOM 2811 C C . GLY A 1 342 ? 14.073 18.174 -5.905 1.00 52.06 342 GLY A C 1
ATOM 2812 O O . GLY A 1 342 ? 14.047 18.265 -7.132 1.00 52.06 342 GLY A O 1
ATOM 2813 N N . ILE A 1 343 ? 13.018 18.483 -5.158 1.00 52.53 343 ILE A N 1
ATOM 2814 C CA . ILE A 1 343 ? 11.853 19.211 -5.673 1.00 52.53 343 ILE A CA 1
ATOM 2815 C C . ILE A 1 343 ? 11.979 20.631 -5.128 1.00 52.53 343 ILE A C 1
ATOM 2817 O O . ILE A 1 343 ? 11.872 20.829 -3.921 1.00 52.53 343 ILE A O 1
ATOM 2821 N N . ASP A 1 344 ? 12.252 21.608 -5.999 1.00 47.66 344 ASP A N 1
ATOM 2822 C CA . ASP A 1 344 ? 12.530 22.986 -5.573 1.00 47.66 344 ASP A CA 1
ATOM 2823 C C . ASP A 1 344 ? 11.233 23.773 -5.316 1.00 47.66 344 ASP A C 1
ATOM 2825 O O . ASP A 1 344 ? 11.174 24.565 -4.377 1.00 47.66 344 ASP A O 1
ATOM 2829 N N . SER A 1 345 ? 10.193 23.605 -6.151 1.00 48.00 345 SER A N 1
ATOM 2830 C CA . SER A 1 345 ? 8.911 24.319 -5.991 1.00 48.00 345 SER A CA 1
ATOM 2831 C C . SER A 1 345 ? 7.786 23.809 -6.907 1.00 48.00 345 SER A C 1
ATOM 2833 O O . SER A 1 345 ? 8.025 23.110 -7.895 1.00 48.00 345 SER A O 1
ATOM 2835 N N . PHE A 1 346 ? 6.555 24.218 -6.581 1.00 46.50 346 PHE A N 1
ATOM 2836 C CA . PHE A 1 346 ? 5.385 24.175 -7.459 1.00 46.50 346 PHE A CA 1
ATOM 2837 C C . PHE A 1 346 ? 5.114 25.582 -7.997 1.00 46.50 346 PHE A C 1
ATOM 2839 O O . PHE A 1 346 ? 5.055 26.534 -7.217 1.00 46.50 346 PHE A O 1
ATOM 2846 N N . SER A 1 347 ? 4.882 25.724 -9.301 1.00 44.03 347 SER A N 1
ATOM 2847 C CA . SER A 1 347 ? 4.300 26.950 -9.855 1.00 44.03 347 SER A CA 1
ATOM 2848 C C . SER A 1 347 ? 2.974 26.640 -10.535 1.00 44.03 347 SER A C 1
ATOM 2850 O O . SER A 1 347 ? 2.921 25.856 -11.480 1.00 44.03 347 SER A O 1
ATOM 2852 N N . ASN A 1 348 ? 1.896 27.272 -10.067 1.00 47.75 348 ASN A N 1
ATOM 2853 C CA . ASN A 1 348 ? 0.611 27.241 -10.757 1.00 47.75 348 ASN A CA 1
ATOM 2854 C C . ASN A 1 348 ? 0.646 28.265 -11.891 1.00 47.75 348 ASN A C 1
ATOM 2856 O O . ASN A 1 348 ? 0.562 29.470 -11.653 1.00 47.75 348 ASN A O 1
ATOM 2860 N N . VAL A 1 349 ? 0.771 27.788 -13.127 1.00 49.97 349 VAL A N 1
ATOM 2861 C CA . VAL A 1 349 ? 0.670 28.641 -14.311 1.00 49.97 349 VAL A CA 1
ATOM 2862 C C . VAL A 1 349 ? -0.800 28.687 -14.716 1.00 49.97 349 VAL A C 1
ATOM 2864 O O . VAL A 1 349 ? -1.374 27.674 -15.120 1.00 49.97 349 VAL A O 1
ATOM 2867 N N . GLN A 1 350 ? -1.437 29.852 -14.576 1.00 47.62 350 GLN A N 1
ATOM 2868 C CA . GLN A 1 350 ? -2.763 30.074 -15.152 1.00 47.62 350 GLN A CA 1
ATOM 2869 C C . GLN A 1 350 ? -2.627 30.289 -16.657 1.00 47.62 350 GLN A C 1
ATOM 2871 O O . GLN A 1 350 ? -1.977 31.235 -17.099 1.00 47.62 350 GLN A O 1
ATOM 2876 N N . HIS A 1 351 ? -3.266 29.432 -17.451 1.00 46.75 351 HIS A N 1
ATOM 2877 C CA . HIS A 1 351 ? -3.391 29.675 -18.882 1.00 46.75 351 HIS A CA 1
ATOM 2878 C C . HIS A 1 351 ? -4.567 30.617 -19.146 1.00 46.75 351 HIS A C 1
ATOM 2880 O O . HIS A 1 351 ? -5.725 30.203 -19.051 1.00 46.75 351 HIS A O 1
ATOM 2886 N N . GLU A 1 352 ? -4.258 31.862 -19.519 1.00 48.88 352 GLU A N 1
ATOM 2887 C CA . GLU A 1 352 ? -5.234 32.933 -19.793 1.00 48.88 352 GLU A CA 1
ATOM 2888 C C . GLU A 1 352 ? -6.316 32.520 -20.811 1.00 48.88 352 GLU A C 1
ATOM 2890 O O . GLU A 1 352 ? -7.469 32.922 -20.680 1.00 48.88 352 GLU A O 1
ATOM 2895 N N . ASP A 1 353 ? -5.979 31.644 -21.763 1.00 47.03 353 ASP A N 1
ATOM 2896 C CA . ASP A 1 353 ? -6.894 31.196 -22.822 1.00 47.03 353 ASP A CA 1
ATOM 2897 C C . ASP A 1 353 ? -7.927 30.152 -22.366 1.00 47.03 353 ASP A C 1
ATOM 2899 O O . ASP A 1 353 ? -8.955 29.968 -23.020 1.00 47.03 353 ASP A O 1
ATOM 2903 N N . THR A 1 354 ? -7.657 29.426 -21.275 1.00 54.16 354 THR A N 1
ATOM 2904 C CA . THR A 1 354 ? -8.496 28.292 -20.834 1.00 54.16 354 THR A CA 1
ATOM 2905 C C . THR A 1 354 ? -9.055 28.456 -19.423 1.00 54.16 354 THR A C 1
ATOM 2907 O O . THR A 1 354 ? -9.993 27.751 -19.060 1.00 54.16 354 THR A O 1
ATOM 2910 N N . GLY A 1 355 ? -8.491 29.364 -18.618 1.00 45.34 355 GLY A N 1
ATOM 2911 C CA . GLY A 1 355 ? -8.852 29.554 -17.212 1.00 45.34 355 GLY A CA 1
ATOM 2912 C C . GLY A 1 355 ? -8.411 28.416 -16.281 1.00 45.34 355 GLY A C 1
ATOM 2913 O O . GLY A 1 355 ? -8.637 28.502 -15.076 1.00 45.34 355 GLY A O 1
ATOM 2914 N N . PHE A 1 356 ? -7.771 27.363 -16.803 1.00 43.66 356 PHE A N 1
ATOM 2915 C CA . PHE A 1 356 ? -7.241 26.260 -16.004 1.00 43.66 356 PHE A CA 1
ATOM 2916 C C . PHE A 1 356 ? -5.819 26.571 -15.521 1.00 43.66 356 PHE A C 1
ATOM 2918 O O . PHE A 1 356 ? -4.958 27.003 -16.293 1.00 43.66 356 PHE A O 1
ATOM 2925 N N . GLY A 1 357 ? -5.575 26.339 -14.230 1.00 49.34 357 GLY A N 1
ATOM 2926 C CA . GLY A 1 357 ? -4.230 26.316 -13.662 1.00 49.34 357 GLY A CA 1
ATOM 2927 C C . GLY A 1 357 ? -3.582 24.959 -13.913 1.00 49.34 357 GLY A C 1
ATOM 2928 O O . GLY A 1 357 ? -4.191 23.931 -13.623 1.00 49.34 357 GLY A O 1
ATOM 2929 N N . ILE A 1 358 ? -2.364 24.952 -14.447 1.00 50.00 358 ILE A N 1
ATOM 2930 C CA . ILE A 1 358 ? -1.546 23.743 -14.566 1.00 50.00 358 ILE A CA 1
ATOM 2931 C C . ILE A 1 358 ? -0.401 23.875 -13.565 1.00 50.00 358 ILE A C 1
ATOM 2933 O O . ILE A 1 358 ? 0.278 24.904 -13.530 1.00 50.00 358 ILE A O 1
ATOM 2937 N N . SER A 1 359 ? -0.191 22.851 -12.740 1.00 52.78 359 SER A N 1
ATOM 2938 C CA . SER A 1 359 ? 0.955 22.815 -11.833 1.00 52.78 359 SER A CA 1
ATOM 2939 C C . SER A 1 359 ? 2.201 22.390 -12.611 1.00 52.78 359 SER A C 1
ATOM 2941 O O . SER A 1 359 ? 2.325 21.234 -13.027 1.00 52.78 359 SER A O 1
ATOM 2943 N N . GLU A 1 360 ? 3.135 23.314 -12.814 1.00 52.72 360 GLU A N 1
ATOM 2944 C CA . GLU A 1 360 ? 4.485 22.975 -13.260 1.00 52.72 360 GLU A CA 1
ATOM 2945 C C . GLU A 1 360 ? 5.321 22.568 -12.047 1.00 52.72 360 GLU A C 1
ATOM 2947 O O . GLU A 1 360 ? 5.381 23.284 -11.042 1.00 52.72 360 GLU A O 1
ATOM 2952 N N . LEU A 1 361 ? 5.933 21.386 -12.134 1.00 52.03 361 LEU A N 1
ATOM 2953 C CA . LEU A 1 361 ? 6.858 20.906 -11.119 1.00 52.03 361 LEU A CA 1
ATOM 2954 C C . LEU A 1 361 ? 8.265 21.380 -11.487 1.00 52.03 361 LEU A C 1
ATOM 2956 O O . LEU A 1 361 ? 8.761 21.061 -12.569 1.00 52.03 361 LEU A O 1
ATOM 2960 N N . ILE A 1 362 ? 8.913 22.125 -10.595 1.00 54.22 362 ILE A N 1
ATOM 2961 C CA . ILE A 1 362 ? 10.287 22.578 -10.804 1.00 54.22 362 ILE A CA 1
ATOM 2962 C C . ILE A 1 362 ? 11.212 21.631 -10.042 1.00 54.22 362 ILE A C 1
ATOM 2964 O O . ILE A 1 362 ? 11.318 21.684 -8.814 1.00 54.22 362 ILE A O 1
ATOM 2968 N N . TRP A 1 363 ? 11.873 20.745 -10.788 1.00 55.25 363 TRP A N 1
ATOM 2969 C CA . TRP A 1 363 ? 12.909 19.866 -10.251 1.00 55.25 363 TRP A CA 1
ATOM 2970 C C . TRP A 1 363 ? 14.146 20.681 -9.867 1.00 55.25 363 TRP A C 1
ATOM 2972 O O . TRP A 1 363 ? 14.678 21.451 -10.671 1.00 55.25 363 TRP A O 1
ATOM 2982 N N . GLY A 1 364 ? 14.597 20.488 -8.634 1.00 53.50 364 GLY A N 1
ATOM 2983 C CA . GLY A 1 364 ? 15.804 21.076 -8.087 1.00 53.50 364 GLY A CA 1
ATOM 2984 C C . GLY A 1 364 ? 17.075 20.317 -8.429 1.00 53.50 364 GLY A C 1
ATOM 2985 O O . GLY A 1 364 ? 17.097 19.361 -9.209 1.00 53.50 364 GLY A O 1
ATOM 2986 N N . LYS A 1 365 ? 18.187 20.756 -7.835 1.00 55.16 365 LYS A N 1
ATOM 2987 C CA . LYS A 1 365 ? 19.459 20.032 -7.957 1.00 55.16 365 LYS A CA 1
ATOM 2988 C C . LYS A 1 365 ? 19.380 18.704 -7.194 1.00 55.16 365 LYS A C 1
ATOM 2990 O O . LYS A 1 365 ? 18.776 18.679 -6.125 1.00 55.16 365 LYS A O 1
ATOM 2995 N N . PRO A 1 366 ? 20.041 17.635 -7.680 1.00 62.31 366 PRO A N 1
ATOM 2996 C CA . PRO A 1 366 ? 20.135 16.387 -6.936 1.00 62.31 366 PRO A CA 1
ATOM 2997 C C . PRO A 1 366 ? 20.663 16.628 -5.521 1.00 62.31 366 PRO A C 1
ATOM 2999 O O . PRO A 1 366 ? 21.709 17.264 -5.340 1.00 62.31 366 PRO A O 1
ATOM 3002 N N . GLU A 1 367 ? 19.934 16.135 -4.529 1.00 68.12 367 GLU A N 1
ATOM 3003 C CA . GLU A 1 367 ? 20.313 16.252 -3.128 1.00 68.12 367 GLU A CA 1
ATOM 3004 C C . GLU A 1 367 ? 21.278 15.134 -2.717 1.00 68.12 367 GLU A C 1
ATOM 3006 O O . GLU A 1 367 ? 21.485 14.143 -3.424 1.00 68.12 367 GLU A O 1
ATOM 3011 N N . LYS A 1 368 ? 21.901 15.290 -1.542 1.00 79.56 368 LYS A N 1
ATOM 3012 C CA . LYS A 1 368 ? 22.582 14.160 -0.904 1.00 79.56 368 LYS A CA 1
ATOM 3013 C C . LYS A 1 368 ? 21.542 13.080 -0.579 1.00 79.56 368 LYS A C 1
ATOM 3015 O O . LYS A 1 368 ? 20.449 13.450 -0.151 1.00 79.56 368 LYS A O 1
ATOM 3020 N N . PRO A 1 369 ? 21.892 11.787 -0.702 1.00 85.75 369 PRO A N 1
ATOM 3021 C CA . PRO A 1 369 ? 20.984 10.716 -0.322 1.00 85.75 369 PRO A CA 1
ATOM 3022 C C . PRO A 1 369 ? 20.442 10.906 1.092 1.00 85.75 369 PRO A C 1
ATOM 3024 O O . PRO A 1 369 ? 21.211 11.167 2.026 1.00 85.75 369 PRO A O 1
ATOM 3027 N N . LYS A 1 370 ? 19.124 10.782 1.241 1.00 87.38 370 LYS A N 1
ATOM 3028 C CA . LYS A 1 370 ? 18.470 10.803 2.548 1.00 87.38 370 LYS A CA 1
ATOM 3029 C C . LYS A 1 370 ? 18.796 9.513 3.316 1.00 87.38 370 LYS A C 1
ATOM 3031 O O . LYS A 1 370 ? 19.057 8.479 2.694 1.00 87.38 370 LYS A O 1
ATOM 3036 N N . PRO A 1 371 ? 18.786 9.539 4.661 1.00 88.94 371 PRO A N 1
ATOM 3037 C CA . PRO A 1 371 ? 18.893 8.323 5.466 1.00 88.94 371 PRO A CA 1
ATOM 3038 C C . PRO A 1 371 ? 17.836 7.279 5.077 1.00 88.94 371 PRO A C 1
ATOM 3040 O O . PRO A 1 371 ? 16.772 7.630 4.570 1.00 88.94 371 PRO A O 1
ATOM 3043 N N . LEU A 1 372 ? 18.091 5.996 5.350 1.00 92.62 372 LEU A N 1
ATOM 3044 C CA . LEU A 1 372 ? 17.108 4.929 5.090 1.00 92.62 372 LEU A CA 1
ATOM 3045 C C . LEU A 1 372 ? 15.828 5.079 5.925 1.00 92.62 372 LEU A C 1
ATOM 3047 O O . LEU A 1 372 ? 14.782 4.576 5.533 1.00 92.62 372 LEU A O 1
ATOM 3051 N N . THR A 1 373 ? 15.918 5.779 7.057 1.00 91.31 373 THR A N 1
ATOM 3052 C CA . THR A 1 373 ? 14.806 6.099 7.962 1.00 91.31 373 THR A CA 1
ATOM 3053 C C . THR A 1 373 ? 13.952 7.271 7.490 1.00 91.31 373 THR A C 1
ATOM 3055 O O . THR A 1 373 ? 12.961 7.596 8.137 1.00 91.31 373 THR A O 1
ATOM 3058 N N . HIS A 1 374 ? 14.307 7.914 6.374 1.00 89.31 374 HIS A N 1
ATOM 3059 C CA . HIS A 1 374 ? 13.527 9.026 5.852 1.00 89.31 374 HIS A CA 1
ATOM 3060 C C . HIS A 1 374 ? 12.102 8.582 5.500 1.00 89.31 374 HIS A C 1
ATOM 3062 O O . HIS A 1 374 ? 11.923 7.658 4.705 1.00 89.31 374 HIS A O 1
ATOM 3068 N N . LYS A 1 375 ? 11.105 9.243 6.100 1.00 88.38 375 LYS A N 1
ATOM 3069 C CA . LYS A 1 375 ? 9.668 8.952 5.988 1.00 88.38 375 LYS A CA 1
ATOM 3070 C C . LYS A 1 375 ? 9.286 7.507 6.317 1.00 88.38 375 LYS A C 1
ATOM 3072 O O . LYS A 1 375 ? 8.303 6.980 5.799 1.00 88.38 375 LYS A O 1
ATOM 3077 N N . THR A 1 376 ? 10.054 6.838 7.172 1.00 94.44 376 THR A N 1
ATOM 3078 C CA . THR A 1 376 ? 9.752 5.477 7.624 1.00 94.44 376 THR A CA 1
ATOM 3079 C C . THR A 1 376 ? 10.337 5.224 9.016 1.00 94.44 376 THR A C 1
ATOM 3081 O O . THR A 1 376 ? 10.920 6.109 9.640 1.00 94.44 376 THR A O 1
ATOM 3084 N N . PHE A 1 377 ? 10.148 4.016 9.535 1.00 93.81 377 PHE A N 1
ATOM 3085 C CA . PHE A 1 377 ? 10.624 3.628 10.858 1.00 93.81 377 PHE A CA 1
ATOM 3086 C C . PHE A 1 377 ? 12.057 3.076 10.843 1.00 93.81 377 PHE A C 1
ATOM 3088 O O . PHE A 1 377 ? 12.590 2.714 9.797 1.00 93.81 377 PHE A O 1
ATOM 3095 N N . ASP A 1 378 ? 12.683 3.008 12.018 1.00 94.00 378 ASP A N 1
ATOM 3096 C CA . ASP A 1 378 ? 14.094 2.667 12.207 1.00 94.00 378 ASP A CA 1
ATOM 3097 C C . ASP A 1 378 ? 14.466 1.307 11.616 1.00 94.00 378 ASP A C 1
ATOM 3099 O O . ASP A 1 378 ? 13.790 0.298 11.823 1.00 94.00 378 ASP A O 1
ATOM 3103 N N . MET A 1 379 ? 15.630 1.242 10.968 1.00 96.25 379 MET A N 1
ATOM 3104 C CA . MET A 1 379 ? 16.182 0.016 10.383 1.00 96.25 379 MET A CA 1
ATOM 3105 C C . MET A 1 379 ? 16.496 -1.050 11.439 1.00 96.25 379 MET A C 1
ATOM 3107 O O . MET A 1 379 ? 16.593 -2.242 11.125 1.00 96.25 379 MET A O 1
ATOM 3111 N N . THR A 1 380 ? 16.629 -0.626 12.697 1.00 95.06 380 THR A N 1
ATOM 3112 C CA . THR A 1 380 ? 16.824 -1.476 13.871 1.00 95.06 380 THR A CA 1
ATOM 3113 C C . THR A 1 380 ? 15.517 -2.017 14.457 1.00 95.06 380 THR A C 1
ATOM 3115 O O . THR A 1 380 ? 15.585 -2.900 15.314 1.00 95.06 380 THR A O 1
ATOM 3118 N N . ALA A 1 381 ? 14.339 -1.581 14.006 1.00 96.44 381 ALA A N 1
ATOM 3119 C CA . ALA A 1 381 ? 13.077 -2.169 14.446 1.00 96.44 381 ALA A CA 1
ATOM 3120 C C . ALA A 1 381 ? 13.009 -3.669 14.106 1.00 96.44 381 ALA A C 1
ATOM 3122 O O . ALA A 1 381 ? 13.661 -4.159 13.171 1.00 96.44 381 ALA A O 1
ATOM 3123 N N . ARG A 1 382 ? 12.261 -4.419 14.915 1.00 97.31 382 ARG A N 1
ATOM 3124 C CA . ARG A 1 382 ? 12.197 -5.881 14.890 1.00 97.31 382 ARG A CA 1
ATOM 3125 C C . ARG A 1 382 ? 10.802 -6.360 14.523 1.00 97.31 382 ARG A C 1
ATOM 3127 O O . ARG A 1 382 ? 9.814 -5.991 15.151 1.00 97.31 382 ARG A O 1
ATOM 3134 N N . PHE A 1 383 ? 10.784 -7.247 13.539 1.00 98.56 383 PHE A N 1
ATOM 3135 C CA . PHE A 1 383 ? 9.648 -8.077 13.184 1.00 98.56 383 PHE A CA 1
ATOM 3136 C C . PHE A 1 383 ? 9.612 -9.303 14.113 1.00 98.56 383 PHE A C 1
ATOM 3138 O O . PHE A 1 383 ? 10.650 -9.776 14.589 1.00 98.56 383 PHE A O 1
ATOM 3145 N N . ALA A 1 384 ? 8.431 -9.858 14.349 1.00 97.88 384 ALA A N 1
ATOM 3146 C CA . ALA A 1 384 ? 8.152 -10.983 15.232 1.00 97.88 384 ALA A CA 1
ATOM 3147 C C . ALA A 1 384 ? 8.851 -12.273 14.786 1.00 97.88 384 ALA A C 1
ATOM 3149 O O . ALA A 1 384 ? 9.184 -13.122 15.612 1.00 97.88 384 ALA A O 1
ATOM 3150 N N . ASN A 1 385 ? 9.134 -12.415 13.488 1.00 96.81 385 ASN A N 1
ATOM 3151 C CA . ASN A 1 385 ? 9.956 -13.509 12.966 1.00 96.81 385 ASN A CA 1
ATOM 3152 C C . ASN A 1 385 ? 11.470 -13.343 13.241 1.00 96.81 385 ASN A C 1
ATOM 3154 O O . ASN A 1 385 ? 12.264 -14.169 12.791 1.00 96.81 385 ASN A O 1
ATOM 3158 N N . GLY A 1 386 ? 11.876 -12.284 13.948 1.00 96.19 386 GLY A N 1
ATOM 3159 C CA . GLY A 1 386 ? 13.262 -11.963 14.289 1.00 96.19 386 GLY A CA 1
ATOM 3160 C C . GLY A 1 386 ? 14.005 -11.147 13.229 1.00 96.19 386 GLY A C 1
ATOM 3161 O O . GLY A 1 386 ? 15.154 -10.762 13.457 1.00 96.19 386 GLY A O 1
ATOM 3162 N N . ALA A 1 387 ? 13.383 -10.868 12.082 1.00 97.06 387 ALA A N 1
ATOM 3163 C CA . ALA A 1 387 ? 13.984 -10.040 11.050 1.00 97.06 387 ALA A CA 1
ATOM 3164 C C . ALA A 1 387 ? 14.017 -8.560 11.459 1.00 97.06 387 ALA A C 1
ATOM 3166 O O . ALA A 1 387 ? 13.264 -8.089 12.311 1.00 97.06 387 ALA A O 1
ATOM 3167 N N . GLN A 1 388 ? 14.924 -7.822 10.833 1.00 97.25 388 GLN A N 1
ATOM 3168 C CA . GLN A 1 388 ? 15.091 -6.388 11.045 1.00 97.25 388 GLN A CA 1
ATOM 3169 C C . GLN A 1 388 ? 14.444 -5.626 9.896 1.00 97.25 388 GLN A C 1
ATOM 3171 O O . GLN A 1 388 ? 14.479 -6.103 8.754 1.00 97.25 388 GLN A O 1
ATOM 3176 N N . GLN A 1 389 ? 13.948 -4.423 10.177 1.00 97.50 389 GLN A N 1
ATOM 3177 C CA . GLN A 1 389 ? 13.428 -3.517 9.154 1.00 97.50 389 GLN A CA 1
ATOM 3178 C C . GLN A 1 389 ? 14.410 -3.320 7.998 1.00 97.50 389 GLN A C 1
ATOM 3180 O O . GLN A 1 389 ? 14.005 -3.412 6.846 1.00 97.50 389 GLN A O 1
ATOM 3185 N N . TYR A 1 390 ? 15.712 -3.228 8.278 1.00 97.94 390 TYR A N 1
ATOM 3186 C CA . TYR A 1 390 ? 16.766 -3.163 7.258 1.00 97.94 390 TYR A CA 1
ATOM 3187 C C . TYR A 1 390 ? 16.655 -4.208 6.122 1.00 97.94 390 TYR A C 1
ATOM 3189 O O . TYR A 1 390 ? 17.002 -3.933 4.973 1.00 97.94 390 TYR A O 1
ATOM 3197 N N . ASN A 1 391 ? 16.182 -5.423 6.430 1.00 98.25 391 ASN A N 1
ATOM 3198 C CA . ASN A 1 391 ? 16.018 -6.513 5.458 1.00 98.25 391 ASN A CA 1
ATOM 3199 C C . ASN A 1 391 ? 14.572 -6.655 4.950 1.00 98.25 391 ASN A C 1
ATOM 3201 O O . ASN A 1 391 ? 14.351 -7.181 3.856 1.00 98.25 391 ASN A O 1
ATOM 3205 N N . MET A 1 392 ? 13.597 -6.225 5.755 1.00 98.06 392 MET A N 1
ATOM 3206 C CA . MET A 1 392 ? 12.164 -6.433 5.522 1.00 98.06 392 MET A CA 1
ATOM 3207 C C . MET A 1 392 ? 11.448 -5.226 4.919 1.00 98.06 392 MET A C 1
ATOM 3209 O O . MET A 1 392 ? 10.326 -5.391 4.457 1.00 98.06 392 MET A O 1
ATOM 3213 N N . HIS A 1 393 ? 12.077 -4.053 4.884 1.00 98.56 393 HIS A N 1
ATOM 3214 C CA . HIS A 1 393 ? 11.459 -2.790 4.486 1.00 98.56 393 HIS A CA 1
ATOM 3215 C C . HIS A 1 393 ? 10.717 -2.882 3.141 1.00 98.56 393 HIS A C 1
ATOM 3217 O O . HIS A 1 393 ? 9.496 -2.760 3.096 1.00 98.56 393 HIS A O 1
ATOM 3223 N N . ASN A 1 394 ? 11.410 -3.266 2.062 1.00 98.69 394 ASN A N 1
ATOM 3224 C CA . ASN A 1 394 ? 10.786 -3.435 0.741 1.00 98.69 394 ASN A CA 1
ATOM 3225 C C . ASN A 1 394 ? 9.748 -4.579 0.676 1.00 98.69 394 ASN A C 1
ATOM 3227 O O . ASN A 1 394 ? 9.050 -4.726 -0.326 1.00 98.69 394 ASN A O 1
ATOM 3231 N N . LEU A 1 395 ? 9.659 -5.423 1.711 1.00 98.69 395 LEU A N 1
ATOM 3232 C CA . LEU A 1 395 ? 8.692 -6.517 1.831 1.00 98.69 395 LEU A CA 1
ATOM 3233 C C . LEU A 1 395 ? 7.493 -6.169 2.726 1.00 98.69 395 LEU A C 1
ATOM 3235 O O . LEU A 1 395 ? 6.554 -6.965 2.799 1.00 98.69 395 LEU A O 1
ATOM 3239 N N . TYR A 1 396 ? 7.499 -5.017 3.401 1.00 98.81 396 TYR A N 1
ATOM 3240 C CA . TYR A 1 396 ? 6.436 -4.639 4.327 1.00 98.81 396 TYR A CA 1
ATOM 3241 C C . TYR A 1 396 ? 5.083 -4.539 3.610 1.00 98.81 396 TYR A C 1
ATOM 3243 O O . TYR A 1 396 ? 4.143 -5.255 3.965 1.00 98.81 396 TYR A O 1
ATOM 3251 N N . GLY A 1 397 ? 5.017 -3.752 2.530 1.00 98.44 397 GLY A N 1
ATOM 3252 C CA . GLY A 1 397 ? 3.795 -3.542 1.751 1.00 98.44 397 GLY A CA 1
ATOM 3253 C C . GLY A 1 397 ? 3.196 -4.829 1.187 1.00 98.44 397 GLY A C 1
ATOM 3254 O O . GLY A 1 397 ? 2.011 -5.098 1.379 1.00 98.44 397 GLY A O 1
ATOM 3255 N N . ILE A 1 398 ? 4.014 -5.696 0.571 1.00 98.44 398 ILE A N 1
ATOM 3256 C CA . ILE A 1 398 ? 3.551 -7.004 0.068 1.00 98.44 398 ILE A CA 1
ATOM 3257 C C . ILE A 1 398 ? 3.099 -7.932 1.210 1.00 98.44 398 ILE A C 1
ATOM 3259 O O . ILE A 1 398 ? 2.151 -8.701 1.036 1.00 98.44 398 ILE A O 1
ATOM 3263 N N . GLY A 1 399 ? 3.745 -7.863 2.379 1.00 98.56 399 GLY A N 1
ATOM 3264 C CA . GLY A 1 399 ? 3.355 -8.603 3.577 1.00 98.56 399 GLY A CA 1
ATOM 3265 C C . GLY A 1 399 ? 1.981 -8.174 4.086 1.00 98.56 399 GLY A C 1
ATOM 3266 O O . GLY A 1 399 ? 1.090 -9.014 4.228 1.00 98.56 399 GLY A O 1
ATOM 3267 N N . MET A 1 400 ? 1.781 -6.870 4.281 1.00 98.75 400 MET A N 1
ATOM 3268 C CA . MET A 1 400 ? 0.504 -6.316 4.730 1.00 98.75 400 MET A CA 1
ATOM 3269 C C . MET A 1 400 ? -0.604 -6.509 3.696 1.00 98.75 400 MET A C 1
ATOM 3271 O O . MET A 1 400 ? -1.707 -6.915 4.054 1.00 98.75 400 MET A O 1
ATOM 3275 N N . ALA A 1 401 ? -0.316 -6.359 2.404 1.00 98.56 401 ALA A N 1
ATOM 3276 C CA . ALA A 1 401 ? -1.299 -6.612 1.356 1.00 98.56 401 ALA A CA 1
ATOM 3277 C C . ALA A 1 401 ? -1.809 -8.069 1.373 1.00 98.56 401 ALA A C 1
ATOM 3279 O O . ALA A 1 401 ? -2.980 -8.303 1.085 1.00 98.56 401 ALA A O 1
ATOM 3280 N N . ARG A 1 402 ? -0.987 -9.055 1.776 1.00 98.00 402 ARG A N 1
ATOM 3281 C CA . ARG A 1 402 ? -1.444 -10.447 1.987 1.00 98.00 402 ARG A CA 1
ATOM 3282 C C . ARG A 1 402 ? -2.356 -10.597 3.201 1.00 98.00 402 ARG A C 1
ATOM 3284 O O . ARG A 1 402 ? -3.280 -11.405 3.153 1.00 98.00 402 ARG A O 1
ATOM 3291 N N . VAL A 1 403 ? -2.075 -9.873 4.284 1.00 98.62 403 VAL A N 1
ATOM 3292 C CA . VAL A 1 403 ? -2.914 -9.856 5.492 1.00 98.62 403 VAL A CA 1
ATOM 3293 C C . VAL A 1 403 ? -4.288 -9.286 5.152 1.00 98.62 403 VAL A C 1
ATOM 3295 O O . VAL A 1 403 ? -5.294 -9.963 5.350 1.00 98.62 403 VAL A O 1
ATOM 3298 N N . VAL A 1 404 ? -4.321 -8.092 4.558 1.00 98.38 404 VAL A N 1
ATOM 3299 C CA . VAL A 1 404 ? -5.569 -7.403 4.206 1.00 98.38 404 VAL A CA 1
ATOM 3300 C C . VAL A 1 404 ? -6.353 -8.180 3.151 1.00 98.38 404 VAL A C 1
ATOM 3302 O O . VAL A 1 404 ? -7.568 -8.312 3.262 1.00 98.38 404 VAL A O 1
ATOM 3305 N N . ARG A 1 405 ? -5.671 -8.786 2.169 1.00 96.69 405 ARG A N 1
ATOM 3306 C CA . ARG A 1 405 ? -6.314 -9.670 1.191 1.00 96.69 405 ARG A CA 1
ATOM 3307 C C . ARG A 1 405 ? -7.028 -10.846 1.859 1.00 96.69 405 ARG A C 1
ATOM 3309 O O . ARG A 1 405 ? -8.160 -11.133 1.486 1.00 96.69 405 ARG A O 1
ATOM 3316 N N . ALA A 1 406 ? -6.384 -11.511 2.820 1.00 96.62 406 ALA A N 1
ATOM 3317 C CA . ALA A 1 406 ? -6.987 -12.634 3.536 1.00 96.62 406 ALA A CA 1
ATOM 3318 C C . ALA A 1 406 ? -8.217 -12.193 4.348 1.00 96.62 406 ALA A C 1
ATOM 3320 O O . ALA A 1 406 ? -9.241 -12.870 4.316 1.00 96.62 406 ALA A O 1
ATOM 3321 N N . ALA A 1 407 ? -8.149 -11.029 5.000 1.00 97.31 407 ALA A N 1
ATOM 3322 C CA . ALA A 1 407 ? -9.292 -10.454 5.704 1.00 97.31 407 ALA A CA 1
ATOM 3323 C C . ALA A 1 407 ? -10.445 -10.109 4.741 1.00 97.31 407 ALA A C 1
ATOM 3325 O O . ALA A 1 407 ? -11.595 -10.451 5.001 1.00 97.31 407 ALA A O 1
ATOM 3326 N N . ALA A 1 408 ? -10.142 -9.524 3.577 1.00 96.00 408 ALA A N 1
ATOM 3327 C CA . ALA A 1 408 ? -11.135 -9.216 2.546 1.00 96.00 408 ALA A CA 1
ATOM 3328 C C . ALA A 1 408 ? -11.812 -10.469 1.953 1.00 96.00 408 ALA A C 1
ATOM 3330 O O . ALA A 1 408 ? -12.940 -10.384 1.458 1.00 96.00 408 ALA A O 1
ATOM 3331 N N . GLU A 1 409 ? -11.119 -11.612 1.954 1.00 95.50 409 GLU A N 1
ATOM 3332 C CA . GLU A 1 409 ? -11.646 -12.924 1.546 1.00 95.50 409 GLU A CA 1
ATOM 3333 C C . GLU A 1 409 ? -12.523 -13.575 2.621 1.00 95.50 409 GLU A C 1
ATOM 3335 O O . GLU A 1 409 ? -13.375 -14.392 2.283 1.00 95.50 409 GLU A O 1
ATOM 3340 N N . ALA A 1 410 ? -12.343 -13.208 3.890 1.00 96.19 410 ALA A N 1
ATOM 3341 C CA . ALA A 1 410 ? -13.142 -13.711 5.004 1.00 96.19 410 ALA A CA 1
ATOM 3342 C C . ALA A 1 410 ? -14.478 -12.967 5.188 1.00 96.19 410 ALA A C 1
ATOM 3344 O O . ALA A 1 410 ? -15.352 -13.448 5.909 1.00 96.19 410 ALA A O 1
ATOM 3345 N N . LEU A 1 411 ? -14.650 -11.808 4.542 1.00 95.50 411 LEU A N 1
ATOM 3346 C CA . LEU A 1 411 ? -15.896 -11.044 4.589 1.00 95.50 411 LEU A CA 1
ATOM 3347 C C . LEU A 1 411 ? -17.071 -11.841 3.988 1.00 95.50 411 LEU A C 1
ATOM 3349 O O . LEU A 1 411 ? -16.918 -12.442 2.921 1.00 95.50 411 LEU A O 1
ATOM 3353 N N . PRO A 1 412 ? -18.261 -11.818 4.620 1.00 90.88 412 PRO A N 1
ATOM 3354 C CA . PRO A 1 412 ? -19.422 -12.588 4.181 1.00 90.88 412 PRO A CA 1
ATOM 3355 C C . PRO A 1 412 ? -20.104 -11.925 2.975 1.00 90.88 412 PRO A C 1
ATOM 3357 O O . PRO A 1 412 ? -21.143 -11.280 3.106 1.00 90.88 412 PRO A O 1
ATOM 3360 N N . ARG A 1 413 ? -19.517 -12.077 1.788 1.00 88.00 413 ARG A N 1
ATOM 3361 C CA . ARG A 1 413 ? -20.045 -11.531 0.531 1.00 88.00 413 ARG A CA 1
ATOM 3362 C C . ARG A 1 413 ? -19.875 -12.495 -0.632 1.00 88.00 413 ARG A C 1
ATOM 3364 O O . ARG A 1 413 ? -19.102 -13.450 -0.569 1.00 88.00 413 ARG A O 1
ATOM 3371 N N . GLU A 1 414 ? -20.574 -12.203 -1.720 1.00 85.25 414 GLU A N 1
ATOM 3372 C CA . GLU A 1 414 ? -20.441 -12.949 -2.964 1.00 85.25 414 GLU A CA 1
ATOM 3373 C C . GLU A 1 414 ? -19.329 -12.380 -3.855 1.00 85.25 414 GLU A C 1
ATOM 3375 O O . GLU A 1 414 ? -19.073 -11.177 -3.905 1.00 85.25 414 GLU A O 1
ATOM 3380 N N . GLY A 1 415 ? -18.675 -13.264 -4.608 1.00 87.81 415 GLY A N 1
ATOM 3381 C CA . GLY A 1 415 ? -17.668 -12.880 -5.593 1.00 87.81 415 GLY A CA 1
ATOM 3382 C C . GLY A 1 415 ? -16.253 -12.721 -5.035 1.00 87.81 415 GLY A C 1
ATOM 3383 O O . GLY A 1 415 ? -15.927 -13.107 -3.916 1.00 87.81 415 GLY A O 1
ATOM 3384 N N . ARG A 1 416 ? -15.357 -12.220 -5.891 1.00 91.38 416 ARG A N 1
ATOM 3385 C CA . ARG A 1 416 ? -13.924 -12.111 -5.593 1.00 91.38 416 ARG A CA 1
ATOM 3386 C C . ARG A 1 416 ? -13.599 -10.736 -4.996 1.00 91.38 416 ARG A C 1
ATOM 3388 O O . ARG A 1 416 ? -14.081 -9.744 -5.539 1.00 91.38 416 ARG A O 1
ATOM 3395 N N . PRO A 1 417 ? -12.698 -10.644 -3.998 1.00 88.00 417 PRO A N 1
ATOM 3396 C CA . PRO A 1 417 ? -12.203 -9.358 -3.532 1.00 88.00 417 PRO A CA 1
ATOM 3397 C C . PRO A 1 417 ? -11.532 -8.532 -4.592 1.00 88.00 417 PRO A C 1
ATOM 3399 O O . PRO A 1 417 ? -10.690 -9.054 -5.318 1.00 88.00 417 PRO A O 1
ATOM 3402 N N . PHE A 1 418 ? -11.817 -7.235 -4.570 1.00 95.69 418 PHE A N 1
ATOM 3403 C CA . PHE A 1 418 ? -10.922 -6.234 -5.107 1.00 95.69 418 PHE A CA 1
ATOM 3404 C C . PHE A 1 418 ? -9.948 -5.756 -4.034 1.00 95.69 418 PHE A C 1
ATOM 3406 O O . PHE A 1 418 ? -10.340 -5.507 -2.896 1.00 95.69 418 PHE A O 1
ATOM 3413 N N . MET A 1 419 ? -8.672 -5.684 -4.404 1.00 95.94 419 MET A N 1
ATOM 3414 C CA . MET A 1 419 ? -7.595 -5.240 -3.532 1.00 95.94 419 MET A CA 1
ATOM 3415 C C . MET A 1 419 ? -6.655 -4.344 -4.329 1.00 95.94 419 MET A C 1
ATOM 3417 O O . MET A 1 419 ? -6.126 -4.771 -5.361 1.00 95.94 419 MET A O 1
ATOM 3421 N N . LEU A 1 420 ? -6.422 -3.140 -3.823 1.00 97.69 420 LEU A N 1
ATOM 3422 C CA . LEU A 1 420 ? -5.476 -2.171 -4.358 1.00 97.69 420 LEU A CA 1
ATOM 3423 C C . LEU A 1 420 ? -4.422 -1.874 -3.280 1.00 97.69 420 LEU A C 1
ATOM 3425 O O . LEU A 1 420 ? -4.784 -1.724 -2.121 1.00 97.69 420 LEU A O 1
ATOM 3429 N N . THR A 1 421 ? -3.133 -1.835 -3.624 1.00 98.38 421 THR A N 1
ATOM 3430 C CA . THR A 1 421 ? -2.039 -1.530 -2.679 1.00 98.38 421 THR A CA 1
ATOM 3431 C C . THR A 1 421 ? -1.052 -0.524 -3.262 1.00 98.38 421 THR A C 1
ATOM 3433 O O . THR A 1 421 ? -0.760 -0.593 -4.464 1.00 98.38 421 THR A O 1
ATOM 3436 N N . ARG A 1 422 ? -0.519 0.384 -2.433 1.00 97.44 422 ARG A N 1
ATOM 3437 C CA . ARG A 1 422 ? 0.482 1.360 -2.887 1.00 97.44 422 ARG A CA 1
ATOM 3438 C C . ARG A 1 422 ? 1.839 0.702 -3.043 1.00 97.44 422 ARG A C 1
ATOM 3440 O O . ARG A 1 422 ? 2.340 0.506 -4.152 1.00 97.44 422 ARG A O 1
ATOM 3447 N N . SER A 1 423 ? 2.391 0.265 -1.919 1.00 98.12 423 SER A N 1
ATOM 3448 C CA . SER A 1 423 ? 3.697 -0.354 -1.878 1.00 98.12 423 SER A CA 1
ATOM 3449 C C . SER A 1 423 ? 3.648 -1.781 -2.406 1.00 98.12 423 SER A C 1
ATOM 3451 O O . SER A 1 423 ? 2.740 -2.569 -2.110 1.00 98.12 423 SER A O 1
ATOM 3453 N N . THR A 1 424 ? 4.638 -2.119 -3.229 1.00 97.94 424 THR A N 1
ATOM 3454 C CA . THR A 1 424 ? 4.722 -3.411 -3.911 1.00 97.94 424 THR A CA 1
ATOM 3455 C C . THR A 1 424 ? 6.147 -3.950 -3.939 1.00 97.94 424 THR A C 1
ATOM 3457 O O . THR A 1 424 ? 7.124 -3.211 -3.851 1.00 97.94 424 THR A O 1
ATOM 3460 N N . PHE A 1 425 ? 6.251 -5.267 -4.096 1.00 98.12 425 PHE A N 1
ATOM 3461 C CA . PHE A 1 425 ? 7.490 -5.975 -4.398 1.00 98.12 425 PHE A CA 1
ATOM 3462 C C . PHE A 1 425 ? 7.236 -6.972 -5.535 1.00 98.12 425 PHE A C 1
ATOM 3464 O O . PHE A 1 425 ? 6.078 -7.257 -5.874 1.00 98.12 425 PHE A O 1
ATOM 3471 N N . SER A 1 426 ? 8.291 -7.552 -6.109 1.00 97.00 426 SER A N 1
ATOM 3472 C CA . SER A 1 426 ? 8.169 -8.660 -7.063 1.00 97.00 426 SER A CA 1
ATOM 3473 C C . SER A 1 426 ? 7.249 -9.766 -6.516 1.00 97.00 426 SER A C 1
ATOM 3475 O O . SER A 1 426 ? 7.554 -10.412 -5.513 1.00 97.00 426 SER A O 1
ATOM 3477 N N . GLY A 1 427 ? 6.107 -9.973 -7.183 1.00 96.38 427 GLY A N 1
ATOM 3478 C CA . GLY A 1 427 ? 5.068 -10.939 -6.801 1.00 96.38 427 GLY A CA 1
ATOM 3479 C C . GLY A 1 427 ? 3.783 -10.342 -6.209 1.00 96.38 427 GLY A C 1
ATOM 3480 O O . GLY A 1 427 ? 2.784 -11.059 -6.134 1.00 96.38 427 GLY A O 1
ATOM 3481 N N . SER A 1 428 ? 3.737 -9.049 -5.854 1.00 97.44 428 SER A N 1
ATOM 3482 C CA . SER A 1 428 ? 2.510 -8.392 -5.349 1.00 97.44 428 SER A CA 1
ATOM 3483 C C . SER A 1 428 ? 1.316 -8.548 -6.299 1.00 97.44 428 SER A C 1
ATOM 3485 O O . SER A 1 428 ? 0.199 -8.826 -5.860 1.00 97.44 428 SER A O 1
ATOM 3487 N N . GLY A 1 429 ? 1.563 -8.470 -7.612 1.00 95.81 429 GLY A N 1
ATOM 3488 C CA . GLY A 1 429 ? 0.531 -8.591 -8.648 1.00 95.81 429 GLY A CA 1
ATOM 3489 C C . GLY A 1 429 ? -0.232 -9.921 -8.646 1.00 95.81 429 GLY A C 1
ATOM 3490 O O . GLY A 1 429 ? -1.277 -10.020 -9.280 1.00 95.81 429 GLY A O 1
ATOM 3491 N N . SER A 1 430 ? 0.240 -10.938 -7.919 1.00 95.88 430 SER A N 1
ATOM 3492 C CA . SER A 1 430 ? -0.442 -12.233 -7.807 1.00 95.88 430 SER A CA 1
ATOM 3493 C C . SER A 1 430 ? -1.672 -12.238 -6.895 1.00 95.88 430 SER A C 1
ATOM 3495 O O . SER A 1 430 ? -2.389 -13.238 -6.864 1.00 95.88 430 SER A O 1
ATOM 3497 N N . PHE A 1 431 ? -1.960 -11.139 -6.186 1.00 95.69 431 PHE A N 1
ATOM 3498 C CA . PHE A 1 431 ? -3.145 -11.043 -5.317 1.00 95.69 431 PHE A CA 1
ATOM 3499 C C . PHE A 1 431 ? -3.731 -9.628 -5.137 1.00 95.69 431 PHE A C 1
ATOM 3501 O O . PHE A 1 431 ? -4.766 -9.482 -4.482 1.00 95.69 431 PHE A O 1
ATOM 3508 N N . CYS A 1 432 ? -3.106 -8.589 -5.696 1.00 96.00 432 CYS A N 1
ATOM 3509 C CA . CYS A 1 432 ? -3.591 -7.208 -5.618 1.00 96.00 432 CYS A CA 1
ATOM 3510 C C . CYS A 1 432 ? -3.198 -6.390 -6.858 1.00 96.00 432 CYS A C 1
ATOM 3512 O O . CYS A 1 432 ? -2.256 -6.731 -7.575 1.00 96.00 432 CYS A O 1
ATOM 3514 N N . GLY A 1 433 ? -3.964 -5.334 -7.137 1.00 95.88 433 GLY A N 1
ATOM 3515 C CA . GLY A 1 433 ? -3.588 -4.281 -8.078 1.00 95.88 433 GLY A CA 1
ATOM 3516 C C . GLY A 1 433 ? -2.773 -3.180 -7.395 1.00 95.88 433 GLY A C 1
ATOM 3517 O O . GLY A 1 433 ? -2.662 -3.145 -6.172 1.00 95.88 433 GLY A O 1
ATOM 3518 N N . THR A 1 434 ? -2.244 -2.251 -8.186 1.00 95.88 434 THR A N 1
ATOM 3519 C CA . THR A 1 434 ? -1.564 -1.037 -7.709 1.00 95.88 434 THR A CA 1
ATOM 3520 C C . THR A 1 434 ? -1.941 0.152 -8.598 1.00 95.88 434 THR A C 1
ATOM 3522 O O . THR A 1 434 ? -2.511 -0.043 -9.675 1.00 95.88 434 THR A O 1
ATOM 3525 N N . TRP A 1 435 ? -1.641 1.370 -8.156 1.00 94.62 435 TRP A N 1
ATOM 3526 C CA . TRP A 1 435 ? -1.793 2.608 -8.923 1.00 94.62 435 TRP A CA 1
ATOM 3527 C C . TRP A 1 435 ? -0.472 3.380 -8.905 1.00 94.62 435 TRP A C 1
ATOM 3529 O O . TRP A 1 435 ? 0.465 3.024 -8.198 1.00 94.62 435 TRP A O 1
ATOM 3539 N N . ASN A 1 436 ? -0.379 4.443 -9.701 1.00 89.94 436 ASN A N 1
ATOM 3540 C CA . ASN A 1 436 ? 0.865 5.201 -9.861 1.00 89.94 436 ASN A CA 1
ATOM 3541 C C . ASN A 1 436 ? 1.190 6.140 -8.682 1.00 89.94 436 ASN A C 1
ATOM 3543 O O . ASN A 1 436 ? 2.144 6.907 -8.792 1.00 89.94 436 ASN A O 1
ATOM 3547 N N . GLY A 1 437 ? 0.410 6.095 -7.600 1.00 89.62 437 GLY A N 1
ATOM 3548 C CA . GLY A 1 437 ? 0.543 6.999 -6.462 1.00 89.62 437 GLY A CA 1
ATOM 3549 C C . GLY A 1 437 ? 0.121 8.434 -6.761 1.00 89.62 437 GLY A C 1
ATOM 3550 O O . GLY A 1 437 ? -0.714 8.690 -7.636 1.00 89.62 437 GLY A O 1
ATOM 3551 N N . ASP A 1 438 ? 0.727 9.354 -6.021 1.00 84.06 438 ASP A N 1
ATOM 3552 C CA . ASP A 1 438 ? 0.340 10.758 -5.894 1.00 84.06 438 ASP A CA 1
ATOM 3553 C C . ASP A 1 438 ? 0.895 11.585 -7.050 1.00 84.06 438 ASP A C 1
ATOM 3555 O O . ASP A 1 438 ? 1.874 12.319 -6.924 1.00 84.06 438 ASP A O 1
ATOM 3559 N N . ASN A 1 439 ? 0.297 11.447 -8.228 1.00 79.88 439 ASN A N 1
ATOM 3560 C CA . ASN A 1 439 ? 0.666 12.277 -9.366 1.00 79.88 439 ASN A CA 1
ATOM 3561 C C . ASN A 1 439 ? 0.128 13.715 -9.232 1.00 79.88 439 ASN A C 1
ATOM 3563 O O . ASN A 1 439 ? -0.676 14.048 -8.366 1.00 79.88 439 ASN A O 1
ATOM 3567 N N . VAL A 1 440 ? 0.583 14.584 -10.132 1.00 74.69 440 VAL A N 1
ATOM 3568 C CA . VAL A 1 440 ? 0.079 15.956 -10.261 1.00 74.69 440 VAL A CA 1
ATOM 3569 C C . VAL A 1 440 ? -0.589 16.150 -11.617 1.00 74.69 440 VAL A C 1
ATOM 3571 O O . VAL A 1 440 ? -0.217 15.510 -12.603 1.00 74.69 440 VAL A O 1
ATOM 3574 N N . GLY A 1 441 ? -1.585 17.036 -11.675 1.00 78.25 441 GLY A N 1
ATOM 3575 C CA . GLY A 1 441 ? -2.388 17.307 -12.870 1.00 78.25 441 GLY A CA 1
ATOM 3576 C C . GLY A 1 441 ? -1.635 18.079 -13.956 1.00 78.25 441 GLY A C 1
ATOM 3577 O O . GLY A 1 441 ? -1.972 19.225 -14.239 1.00 78.25 441 GLY A O 1
ATOM 3578 N N . ASN A 1 442 ? -0.614 17.471 -14.566 1.00 76.38 442 ASN A N 1
ATOM 3579 C CA . ASN A 1 442 ? 0.160 18.072 -15.651 1.00 76.38 442 ASN A CA 1
ATOM 3580 C C . ASN A 1 442 ? 0.539 17.073 -16.761 1.00 76.38 442 ASN A C 1
ATOM 3582 O O . ASN A 1 442 ? 0.395 15.852 -16.640 1.00 76.38 442 ASN A O 1
ATOM 3586 N N . TRP A 1 443 ? 1.030 17.611 -17.881 1.00 81.81 443 TRP A N 1
ATOM 3587 C CA . TRP A 1 443 ? 1.367 16.831 -19.076 1.00 81.81 443 TRP A CA 1
ATOM 3588 C C . TRP A 1 443 ? 2.526 15.850 -18.872 1.00 81.81 443 TRP A C 1
ATOM 3590 O O . TRP A 1 443 ? 2.548 14.780 -19.489 1.00 81.81 443 TRP A O 1
ATOM 3600 N N . GLU A 1 444 ? 3.490 16.195 -18.018 1.00 78.31 444 GLU A N 1
ATOM 3601 C CA . GLU A 1 444 ? 4.629 15.327 -17.726 1.00 78.31 444 GLU A CA 1
ATOM 3602 C C . GLU A 1 444 ? 4.170 14.065 -16.990 1.00 78.31 444 GLU A C 1
ATOM 3604 O O . GLU A 1 444 ? 4.493 12.951 -17.408 1.00 78.31 444 GLU A O 1
ATOM 3609 N N . GLN A 1 445 ? 3.345 14.225 -15.957 1.00 80.69 445 GLN A N 1
ATOM 3610 C CA . GLN A 1 445 ? 2.794 13.118 -15.185 1.00 80.69 445 GLN A CA 1
ATOM 3611 C C . GLN A 1 445 ? 1.851 12.246 -16.006 1.00 80.69 445 GLN A C 1
ATOM 3613 O O . GLN A 1 445 ? 1.906 11.022 -15.888 1.00 80.69 445 GLN A O 1
ATOM 3618 N N . TYR A 1 446 ? 1.059 12.836 -16.907 1.00 85.62 446 TYR A N 1
ATOM 3619 C CA . TYR A 1 446 ? 0.266 12.061 -17.862 1.00 85.62 446 TYR A CA 1
ATOM 3620 C C . TYR A 1 446 ? 1.153 11.109 -18.685 1.00 85.62 446 TYR A C 1
ATOM 3622 O O . TYR A 1 446 ? 0.896 9.904 -18.764 1.00 85.62 446 TYR A O 1
ATOM 3630 N N . ARG A 1 447 ? 2.259 11.622 -19.243 1.00 85.75 447 ARG A N 1
ATOM 3631 C CA . ARG A 1 447 ? 3.218 10.810 -20.007 1.00 85.75 447 ARG A CA 1
ATOM 3632 C C . ARG A 1 447 ? 3.908 9.757 -19.134 1.00 85.75 447 ARG A C 1
ATOM 3634 O O . ARG A 1 447 ? 4.057 8.609 -19.562 1.00 85.75 447 ARG A O 1
ATOM 3641 N N . SER A 1 448 ? 4.335 10.131 -17.930 1.00 83.38 448 SER A N 1
ATOM 3642 C CA . SER A 1 448 ? 4.974 9.218 -16.976 1.00 83.38 448 SER A CA 1
ATOM 3643 C C . SER A 1 448 ? 4.029 8.100 -16.534 1.00 83.38 448 SER A C 1
ATOM 3645 O O . SER A 1 448 ? 4.462 6.952 -16.429 1.00 83.38 448 SER A O 1
ATOM 3647 N N . GLY A 1 449 ? 2.733 8.390 -16.397 1.00 87.00 449 GLY A N 1
ATOM 3648 C CA . GLY A 1 449 ? 1.701 7.408 -16.080 1.00 87.00 449 GLY A CA 1
ATOM 3649 C C . GLY A 1 449 ? 1.582 6.306 -17.135 1.00 87.00 449 GLY A C 1
ATOM 3650 O O . GLY A 1 449 ? 1.552 5.127 -16.786 1.00 87.00 449 GLY A O 1
ATOM 3651 N N . VAL A 1 450 ? 1.625 6.654 -18.429 1.00 88.44 450 VAL A N 1
ATOM 3652 C CA . VAL A 1 450 ? 1.639 5.656 -19.521 1.00 88.44 450 VAL A CA 1
ATOM 3653 C C . VAL A 1 450 ? 2.864 4.743 -19.414 1.00 88.44 450 VAL A C 1
ATOM 3655 O O . VAL A 1 450 ? 2.761 3.525 -19.568 1.00 88.44 450 VAL A O 1
ATOM 3658 N N . HIS A 1 451 ? 4.037 5.307 -19.114 1.00 85.31 451 HIS A N 1
ATOM 3659 C CA . HIS A 1 451 ? 5.248 4.510 -18.921 1.00 85.31 451 HIS A CA 1
ATOM 3660 C C . HIS A 1 451 ? 5.160 3.587 -17.700 1.00 85.31 451 HIS A C 1
ATOM 3662 O O . HIS A 1 451 ? 5.683 2.473 -17.759 1.00 85.31 451 HIS A O 1
ATOM 3668 N N . ALA A 1 452 ? 4.547 4.040 -16.607 1.00 87.31 452 ALA A N 1
ATOM 3669 C CA . ALA A 1 452 ? 4.378 3.253 -15.392 1.00 87.31 452 ALA A CA 1
ATOM 3670 C C . ALA A 1 452 ? 3.465 2.039 -15.627 1.00 87.31 452 ALA A C 1
ATOM 3672 O O . ALA A 1 452 ? 3.845 0.927 -15.268 1.00 87.31 452 ALA A O 1
ATOM 3673 N N . VAL A 1 453 ? 2.355 2.208 -16.358 1.00 89.81 453 VAL A N 1
ATOM 3674 C CA . VAL A 1 453 ? 1.460 1.094 -16.730 1.00 89.81 453 VAL A CA 1
ATOM 3675 C C . VAL A 1 453 ? 2.190 0.036 -17.561 1.00 89.81 453 VAL A C 1
ATOM 3677 O O . VAL A 1 453 ? 2.060 -1.152 -17.286 1.00 89.81 453 VAL A O 1
ATOM 3680 N N . ILE A 1 454 ? 3.007 0.444 -18.540 1.00 88.75 454 ILE A N 1
ATOM 3681 C CA . ILE A 1 454 ? 3.801 -0.502 -19.345 1.00 88.75 454 ILE A CA 1
ATOM 3682 C C . ILE A 1 454 ? 4.821 -1.245 -18.470 1.00 88.75 454 ILE A C 1
ATOM 3684 O O . ILE A 1 454 ? 5.022 -2.443 -18.648 1.00 88.75 454 ILE A O 1
ATOM 3688 N N . LYS A 1 455 ? 5.471 -0.552 -17.524 1.00 86.56 455 LYS A N 1
ATOM 3689 C CA . LYS A 1 455 ? 6.419 -1.183 -16.592 1.00 86.56 455 LYS A CA 1
ATOM 3690 C C . LYS A 1 455 ? 5.733 -2.195 -15.677 1.00 86.56 455 LYS A C 1
ATOM 3692 O O . LYS A 1 455 ? 6.314 -3.234 -15.431 1.00 86.56 455 LYS A O 1
ATOM 3697 N N . ALA A 1 456 ? 4.522 -1.912 -15.203 1.00 88.19 456 ALA A N 1
ATOM 3698 C CA . ALA A 1 456 ? 3.797 -2.807 -14.304 1.00 88.19 456 ALA A CA 1
ATOM 3699 C C . ALA A 1 456 ? 3.391 -4.145 -14.959 1.00 88.19 456 ALA A C 1
ATOM 3701 O O . ALA A 1 456 ? 3.055 -5.094 -14.254 1.00 88.19 456 ALA A O 1
ATOM 3702 N N . GLN A 1 457 ? 3.409 -4.232 -16.296 1.00 83.75 457 GLN A N 1
ATOM 3703 C CA . GLN A 1 457 ? 3.104 -5.462 -17.037 1.00 83.75 457 GLN A CA 1
ATOM 3704 C C . GLN A 1 457 ? 4.291 -6.432 -17.139 1.00 83.75 457 GLN A C 1
ATOM 3706 O O . GLN A 1 457 ? 4.070 -7.622 -17.387 1.00 83.75 457 GLN A O 1
ATOM 3711 N N . VAL A 1 458 ? 5.525 -5.934 -16.994 1.00 81.50 458 VAL A N 1
ATOM 3712 C CA . VAL A 1 458 ? 6.771 -6.701 -17.166 1.00 81.50 458 VAL A CA 1
ATOM 3713 C C . VAL A 1 458 ? 7.432 -6.992 -15.835 1.00 81.50 458 VAL A C 1
ATOM 3715 O O . VAL A 1 458 ? 7.916 -8.136 -15.712 1.00 81.50 458 VAL A O 1
#

InterPro domains:
  IPR000322 Glycoside hydrolase family 31, TIM barrel domain [PF01055] (96-456)
  IPR011013 Galactose mutarotase-like domain superfamily [SSF74650] (9-80)
  IPR017853 Glycoside hydrolase superfamily [SSF51445] (83-448)
  IPR025887 Glycoside hydrolase family 31, N-terminal domain [PF13802] (8-50)
  IPR030458 Glycosyl hydrolases family 31, active site [PS00129] (251-258)

Secondary structure (DSSP, 8-state):
----TTS-EEEEE------S--SS---SEE--EEEEEETTEEEEEEE---S-EEEEEETTEEEEEESSS---EEEE--SSHHHHHHHHHHHH-PPPPPPGGGGS-EE--S---SHHHHHHHHHHHHHTT----EEEE-GGGSGGG-TT---TTTS-HHHHHHHHHHHHHTT-EEEEEE-SEEE---TTT-HHHHHHHHHT-B-B-TTSSBPEEEETTEEEEEB-TTSTTHHHHHHHHHHHHHHHH----SEEEE-STTT--SSSS---SPPPTTHHHHH-TT-PPPTT---HHHHHHH-SS-HHHHHHS-HHHHHHHHH-------STTTS-SS---TT---EEEEEEEE-TTT--EEEEEEE-PPPPPPPTTTTS--TT-B-TTS-BHHHHGGGHHHHHHHHHHHHHHHSS-SSPPEEEESSEETTGGGT-B----S--SSHHHHHHHHHHHHHHT-

Organism: NCBI:txid667725

Foldseek 3Di:
DLPDQPDKAKAKFAAAPDFAPDDRAYYHEGEQKDWDADPNFIKIKGQPALFIWIWIQHNVGTDIDGLDDDRDMDMQRGRDPVSNLVVLCVVQPDFADDDPLVVWAEDEDDQDQAPVSQVVVVVVCVVVVPTHAEYEDELQQACQSFPLHGNCARNNLVVLLVVLVVCVVVVHFYEYEDEQWGQDDPPPPDVLNVLCVVQVFFWAFPVRHFFWFQDSSGIITGGFLQRPCLLVSVLCSLQVSCVVSVNDHFAYEYECFLVFTLEQAGFPDDDDPCCCVVVVLSHDDDDPPPDPVVVVVPPPDDNVVVVVPQPSPVSSPPTHPPDPDPDCLQVPPDFGQHPQWAFPDWDFDQDPVPRDTFTDTDTDHGDRRDTSSVRHHDQNIAHPVGDGCSRCSLVRQLSVQVSVLSSQVSHPDDDHYAYETDHYYRNSSNRYHYAPPNHGRHPVSVVVRVVVVVVVSD